Protein AF-A0AAI9R5I3-F1 (afdb_monomer_lite)

Sequence (469 aa):
MRGTENITHVEILKQISWIEGDDQNRGIGGYQSGLDYNKEDRGAIDGVVWILSPAQIVKEANSSSYRFNCAMEKYALPTGDGEDCAVSSLNPFEGYSIPEGDGAQERIDRFVENAEPLLSSFIRDTNNDGIWDTTVVVMGLKFDMSDTAITPRDDPKGKSEENPSGQLRDHKAFIRHAELLIYEESDATICQICHRTYLSPTSTMDEFTSTVDRKAVTITGLTPVVHDISDAIYQELVDRMLPISGVLVCLAMLLLHRNPKVIIICGAPILMSLAITFGITVIADIMLTPMIISVGPILVGLGVDYALHLTNRIEENRVELIEERLEMAWSAQRDGFQTEDIDPWDSHITLTATVRAVLTTGHAIFLSALTTIIGFSVLRWPSLVPIEPMRTVGTTLLLGIAITFVMSMILVPALVQLLRYRKSPSKAFDRLWEKIGEIPVKNTVLVLLVTVVLTVWGGSILEEELGKG

pLDDT: mean 85.97, std 9.12, range [44.34, 96.62]

Radius of gyration: 35.74 Å; chains: 1; bounding box: 86×48×108 Å

Secondary structure (DSSP, 8-state):
------TTSHHHHHHHHHHH--TTTTTS-GGGS-S-S-TTSTTSSSSEEEEE-HHHHHHHHHHHHHHHHHHHHHHT-TT---TT-TTGGGSTT-SSS---STTHHHHHHHHHHHHHHHHTTTEE-SSSSSS--EE--EEEEPS--TTS-SPPEE-TT-S-SS-SS-EE-SHHHHHHHHHIIIIISS-TTT-HHHH-EESS-B--SSTT--BSSEESS---SHHHHHHHHHHHHHHIIIIIIHHHHHHHHHHHHHHHH--THHHHHHHHHHHHHHHHHHHHHHHTT----GGGGGHHHHHHHHHHHHHHHHHHHHHHHHHHHHHHHHHHHHHHHHTT-------TT-HHHHHHHHHHHIIIIIHHHHHHHHHHHHHHHGGG-TTT---HHHHHHHHHHHHHHHHHHHHHHHHHHHHHHHTT--PPP-HHHHHHHHHHHHHHHHTHHHHHHHHHHHHHHHHHHHHHHHTT-

Foldseek 3Di:
DFFPDFCLDLLNLLLVCQQQAWPVQAPVDALRRHQCSDQPCCCLANQFNDKDWLSQLQLCVLQVQLVVQLCCLCPVDPPNPDPPSVVSVVDQSPTRGQRDDPCSSVSSVVSCVVCVVVNCVFWDDPPPPPGGRDGDMDTDGHQAQASYNQDWDAAPVAADPVRNPSTDGGVVSSVVSSLCSQAPPDDCVSNVLSPDWDCDWDDDPDNVPTDSIHRSDDDDDDSVVQVVVLVVLVCCCVVPVLVVLLVVLQVVCCVQQVDNLLCCLQVVLLVVLVVVLVVVCVVVVQDDHSVLSVLNSVLSVLLSVLLVQLLVQLQVQLVVVVVVVVVVCVVCVVVVDDDDDDDSLDPVSLVVSNVVSCVPVVVVSVVVLVVVLVVLCQQLDCVNPVDSVSNSNSVSNSSSSVSSSVSSSPRNSVSCSVVVDHGDDDPVVVVVVVVVVVVCVVCVVVVVVVVVVVVVVVVVVVCVVVVVD

Structure (mmCIF, N/CA/C/O backbone):
data_AF-A0AAI9R5I3-F1
#
_entry.id   AF-A0AAI9R5I3-F1
#
loop_
_atom_site.group_PDB
_atom_site.id
_atom_site.type_symbol
_atom_site.label_atom_id
_atom_site.label_alt_id
_atom_site.label_comp_id
_atom_site.label_asym_id
_atom_site.label_entity_id
_atom_site.label_seq_id
_atom_site.pdbx_PDB_ins_code
_atom_site.Cartn_x
_atom_site.Cartn_y
_atom_site.Cartn_z
_atom_site.occupancy
_atom_site.B_iso_or_equiv
_atom_site.auth_seq_id
_atom_site.auth_comp_id
_atom_site.auth_asym_id
_atom_site.auth_atom_id
_atom_site.pdbx_PDB_model_num
ATOM 1 N N . MET A 1 1 ? 19.911 -23.499 -14.423 1.00 46.28 1 MET A N 1
ATOM 2 C CA . MET A 1 1 ? 21.115 -23.162 -15.214 1.00 46.28 1 MET A CA 1
ATOM 3 C C . MET A 1 1 ? 20.977 -21.707 -15.627 1.00 46.28 1 MET A C 1
ATOM 5 O O . MET A 1 1 ? 19.871 -21.320 -15.988 1.00 46.28 1 MET A O 1
ATOM 9 N N . ARG A 1 2 ? 22.026 -20.893 -15.458 1.00 60.66 2 ARG A N 1
ATOM 10 C CA . ARG A 1 2 ? 22.055 -19.516 -15.987 1.00 60.66 2 ARG A CA 1
ATOM 11 C C . ARG A 1 2 ? 22.149 -19.580 -17.520 1.00 60.66 2 ARG A C 1
ATOM 13 O O . ARG A 1 2 ? 22.394 -20.665 -18.048 1.00 60.66 2 ARG A O 1
ATOM 20 N N . GLY A 1 3 ? 21.855 -18.472 -18.196 1.00 62.59 3 GLY A N 1
ATOM 21 C CA . GLY A 1 3 ? 21.942 -18.418 -19.656 1.00 62.59 3 GLY A CA 1
ATOM 22 C C . GLY A 1 3 ? 23.361 -18.746 -20.123 1.00 62.59 3 GLY A C 1
ATOM 23 O O . GLY A 1 3 ? 24.310 -18.521 -19.379 1.00 62.59 3 GLY A O 1
ATOM 24 N N . THR A 1 4 ? 23.499 -19.336 -21.305 1.00 70.69 4 THR A N 1
ATOM 25 C CA . THR A 1 4 ? 24.799 -19.557 -21.974 1.00 70.69 4 THR A CA 1
ATOM 26 C C . THR A 1 4 ? 24.968 -18.614 -23.167 1.00 70.69 4 THR A C 1
ATOM 28 O O . THR A 1 4 ? 25.826 -18.817 -24.023 1.00 70.69 4 THR A O 1
ATOM 31 N N . GLU A 1 5 ? 24.061 -17.649 -23.305 1.00 81.19 5 GLU A N 1
ATOM 32 C CA . GLU A 1 5 ? 24.015 -16.692 -24.394 1.00 81.19 5 GLU A CA 1
ATOM 33 C C . GLU A 1 5 ? 25.083 -15.625 -24.201 1.00 81.19 5 GLU A C 1
ATOM 35 O O . GLU A 1 5 ? 25.210 -15.054 -23.125 1.00 81.19 5 GLU A O 1
ATOM 40 N N . ASN A 1 6 ? 25.803 -15.306 -25.271 1.00 89.56 6 ASN A N 1
ATOM 41 C CA . ASN A 1 6 ? 26.695 -14.161 -25.266 1.00 89.56 6 ASN A CA 1
ATOM 42 C C . ASN A 1 6 ? 25.911 -12.896 -25.632 1.00 89.56 6 ASN A C 1
ATOM 44 O O . ASN A 1 6 ? 25.414 -12.786 -26.756 1.00 89.56 6 ASN A O 1
ATOM 48 N N . ILE A 1 7 ? 25.829 -11.933 -24.712 1.00 90.44 7 ILE A N 1
ATOM 49 C CA . ILE A 1 7 ? 25.136 -10.661 -24.945 1.00 90.44 7 ILE A CA 1
ATOM 50 C C . ILE A 1 7 ? 25.737 -9.890 -26.125 1.00 90.44 7 ILE A C 1
ATOM 52 O O . ILE A 1 7 ? 25.002 -9.193 -26.816 1.00 90.44 7 ILE A O 1
ATOM 56 N N . THR A 1 8 ? 27.037 -10.029 -26.407 1.00 90.88 8 THR A N 1
ATOM 57 C CA . THR A 1 8 ? 27.684 -9.332 -27.536 1.00 90.88 8 THR A CA 1
ATOM 58 C C . THR A 1 8 ? 27.493 -10.023 -28.880 1.00 90.88 8 THR A C 1
ATOM 60 O O . THR A 1 8 ? 27.988 -9.543 -29.900 1.00 90.88 8 THR A O 1
ATOM 63 N N . HIS A 1 9 ? 26.764 -11.137 -28.921 1.00 93.44 9 HIS A N 1
ATOM 64 C CA . HIS A 1 9 ? 26.423 -11.780 -30.179 1.00 93.44 9 HIS A CA 1
ATOM 65 C C . HIS A 1 9 ? 25.426 -10.921 -30.970 1.00 93.44 9 HIS A C 1
ATOM 67 O O . HIS A 1 9 ? 24.441 -10.431 -30.412 1.00 93.44 9 HIS A O 1
ATOM 73 N N . VAL A 1 10 ? 25.641 -10.791 -32.284 1.00 92.75 10 VAL A N 1
ATOM 74 C CA . VAL A 1 10 ? 24.832 -9.950 -33.183 1.00 92.75 10 VAL A CA 1
ATOM 75 C C . VAL A 1 10 ? 23.331 -10.203 -33.032 1.00 92.75 10 VAL A C 1
ATOM 77 O O . VAL A 1 10 ? 22.563 -9.261 -32.868 1.00 92.75 10 VAL A O 1
ATOM 80 N N . GLU A 1 11 ? 22.915 -11.470 -32.989 1.00 91.44 11 GLU A N 1
ATOM 81 C CA . GLU A 1 11 ? 21.500 -11.840 -32.849 1.00 91.44 11 GLU A CA 1
ATOM 82 C C . GLU A 1 11 ? 20.886 -11.427 -31.508 1.00 91.44 11 GLU A C 1
ATOM 84 O O . GLU A 1 11 ? 19.699 -11.118 -31.447 1.00 91.44 11 GLU A O 1
ATOM 89 N N . ILE A 1 12 ? 21.666 -11.405 -30.424 1.00 92.19 12 ILE A N 1
ATOM 90 C CA . ILE A 1 12 ? 21.165 -10.976 -29.113 1.00 92.19 12 ILE A CA 1
ATOM 91 C C . ILE A 1 12 ? 21.068 -9.451 -29.073 1.00 92.19 12 ILE A C 1
ATOM 93 O O . ILE A 1 12 ? 20.047 -8.912 -28.649 1.00 92.19 12 ILE A O 1
ATOM 97 N N . LEU A 1 13 ? 22.080 -8.747 -29.589 1.00 93.38 13 LEU A N 1
ATOM 98 C CA . LEU A 1 13 ? 22.058 -7.287 -29.682 1.00 93.38 13 LEU A CA 1
ATOM 99 C C . LEU A 1 13 ? 20.930 -6.774 -30.580 1.00 93.38 13 LEU A C 1
ATOM 101 O O . LEU A 1 13 ? 20.321 -5.765 -30.238 1.00 93.38 13 LEU A O 1
ATOM 105 N N . LYS A 1 14 ? 20.609 -7.468 -31.681 1.00 92.38 14 LYS A N 1
ATOM 106 C CA . LYS A 1 14 ? 19.446 -7.143 -32.525 1.00 92.38 14 LYS A CA 1
ATOM 107 C C . LYS A 1 14 ? 18.134 -7.242 -31.751 1.00 92.38 14 LYS A C 1
ATOM 109 O O . LYS A 1 14 ? 17.306 -6.346 -31.840 1.00 92.38 14 LYS A O 1
ATOM 114 N N . GLN A 1 15 ? 17.971 -8.282 -30.937 1.00 92.62 15 GLN A N 1
ATOM 115 C CA . GLN A 1 15 ? 16.771 -8.457 -30.116 1.00 92.62 15 GLN A CA 1
ATOM 116 C C . GLN A 1 15 ? 16.649 -7.384 -29.031 1.00 92.62 15 GLN A C 1
ATOM 118 O O . GLN A 1 15 ? 15.570 -6.834 -28.832 1.00 92.62 15 GLN A O 1
ATOM 123 N N . ILE A 1 16 ? 17.755 -7.041 -28.362 1.00 93.19 16 ILE A N 1
ATOM 124 C CA . ILE A 1 16 ? 17.791 -5.940 -27.388 1.00 93.19 16 ILE A CA 1
ATOM 125 C C . ILE A 1 16 ? 17.465 -4.610 -28.087 1.00 93.19 16 ILE A C 1
ATOM 127 O O . ILE A 1 16 ? 16.625 -3.851 -27.611 1.00 93.19 16 ILE A O 1
ATOM 131 N N . SER A 1 17 ? 18.070 -4.363 -29.252 1.00 92.62 17 SER A N 1
ATOM 132 C CA . SER A 1 17 ? 17.822 -3.171 -30.066 1.00 92.62 17 SER A CA 1
ATOM 133 C C . SER A 1 17 ? 16.361 -3.046 -30.498 1.00 92.62 17 SER A C 1
ATOM 135 O O . SER A 1 17 ? 15.807 -1.950 -30.450 1.00 92.62 17 SER A O 1
ATOM 137 N N . TRP A 1 18 ? 15.721 -4.163 -30.850 1.00 91.88 18 TRP A N 1
ATOM 138 C CA . TRP A 1 18 ? 14.308 -4.199 -31.210 1.00 91.88 18 TRP A CA 1
ATOM 139 C C . TRP A 1 18 ? 13.396 -3.846 -30.024 1.00 91.88 18 TRP A C 1
ATOM 141 O O . TRP A 1 18 ? 12.476 -3.048 -30.187 1.00 91.88 18 TRP A O 1
ATOM 151 N N . ILE A 1 19 ? 13.671 -4.376 -28.822 1.00 92.00 19 ILE A N 1
ATOM 152 C CA . ILE A 1 19 ? 12.910 -4.029 -27.604 1.00 92.00 19 ILE A CA 1
ATOM 153 C C . ILE A 1 19 ? 13.013 -2.526 -27.315 1.00 92.00 19 ILE A C 1
ATOM 155 O O . ILE A 1 19 ? 12.023 -1.894 -26.952 1.00 92.00 19 ILE A O 1
ATOM 159 N N . GLU A 1 20 ? 14.202 -1.946 -27.470 1.00 91.81 20 GLU A N 1
ATOM 160 C CA . GLU A 1 20 ? 14.422 -0.510 -27.275 1.00 91.81 20 GLU A CA 1
ATOM 161 C C . GLU A 1 20 ? 13.722 0.340 -28.325 1.00 91.81 20 GLU A C 1
ATOM 163 O O . GLU A 1 20 ? 13.202 1.390 -27.985 1.00 91.81 20 GLU A O 1
ATOM 168 N N . GLY A 1 21 ? 13.730 -0.087 -29.583 1.00 86.94 21 GLY A N 1
ATOM 169 C CA . GLY A 1 21 ? 13.419 0.766 -30.723 1.00 86.94 21 GLY A CA 1
ATOM 170 C C . GLY A 1 21 ? 14.698 1.212 -31.439 1.00 86.94 21 GLY A C 1
ATOM 171 O O . GLY A 1 21 ? 15.648 1.747 -30.840 1.00 86.94 21 GLY A O 1
ATOM 172 N N . ASP A 1 22 ? 14.729 0.979 -32.746 1.00 83.94 22 ASP A N 1
ATOM 173 C CA . ASP A 1 22 ? 15.783 1.361 -33.677 1.00 83.94 22 ASP A CA 1
ATOM 174 C C . ASP A 1 22 ? 15.201 1.738 -35.050 1.00 83.94 22 ASP A C 1
ATOM 176 O O . ASP A 1 22 ? 13.988 1.735 -35.257 1.00 83.94 22 ASP A O 1
ATOM 180 N N . ASP A 1 23 ? 16.054 2.114 -36.003 1.00 83.38 23 ASP A N 1
ATOM 181 C CA . ASP A 1 23 ? 15.572 2.557 -37.316 1.00 83.38 23 ASP A CA 1
ATOM 182 C C . ASP A 1 23 ? 14.923 1.431 -38.148 1.00 83.38 23 ASP A C 1
ATOM 184 O O . ASP A 1 23 ? 14.212 1.729 -39.107 1.00 83.38 23 ASP A O 1
ATOM 188 N N . GLN A 1 24 ? 15.119 0.152 -37.795 1.00 82.06 24 GLN A N 1
ATOM 189 C CA . GLN A 1 24 ? 14.518 -0.978 -38.514 1.00 82.06 24 GLN A CA 1
ATOM 190 C C . GLN A 1 24 ? 13.068 -1.229 -38.105 1.00 82.06 24 GLN A C 1
ATOM 192 O O . GLN A 1 24 ? 12.282 -1.720 -38.916 1.00 82.06 24 GLN A O 1
ATOM 197 N N . ASN A 1 25 ? 12.702 -0.898 -36.864 1.00 82.38 25 ASN A N 1
ATOM 198 C CA . ASN A 1 25 ? 11.331 -1.021 -36.373 1.00 82.38 25 ASN A CA 1
ATOM 199 C C . ASN A 1 25 ? 10.617 0.325 -36.158 1.00 82.38 25 ASN A C 1
ATOM 201 O O . ASN A 1 25 ? 9.454 0.368 -35.744 1.00 82.38 25 ASN A O 1
ATOM 205 N N . ARG A 1 26 ? 11.263 1.432 -36.533 1.00 79.00 26 ARG A N 1
ATOM 206 C CA . ARG A 1 26 ? 10.683 2.774 -36.495 1.00 79.00 26 ARG A CA 1
ATOM 207 C C . ARG A 1 26 ? 9.476 2.902 -37.431 1.00 79.00 26 ARG A C 1
ATOM 209 O O . ARG A 1 26 ? 9.568 2.698 -38.637 1.00 79.00 26 ARG A O 1
ATOM 216 N N . GLY A 1 27 ? 8.336 3.319 -36.879 1.00 71.38 27 GLY A N 1
ATOM 217 C CA . GLY A 1 27 ? 7.137 3.662 -37.657 1.00 71.38 27 GLY A CA 1
ATOM 218 C C . GLY A 1 27 ? 6.213 2.492 -38.015 1.00 71.38 27 GLY A C 1
ATOM 219 O O . GLY A 1 27 ? 5.216 2.718 -38.698 1.00 71.38 27 GLY A O 1
ATOM 220 N N . ILE A 1 28 ? 6.490 1.276 -37.529 1.00 77.06 28 ILE A N 1
ATOM 221 C CA . ILE A 1 28 ? 5.609 0.108 -37.716 1.00 77.06 28 ILE A CA 1
ATOM 222 C C . ILE A 1 28 ? 4.300 0.263 -36.911 1.00 77.06 28 ILE A C 1
ATOM 224 O O . ILE A 1 28 ? 3.231 -0.155 -37.356 1.00 77.06 28 ILE A O 1
ATOM 228 N N . GLY A 1 29 ? 4.357 0.967 -35.777 1.00 73.69 29 GLY A N 1
ATOM 229 C CA . GLY A 1 29 ? 3.204 1.299 -34.942 1.00 73.69 29 GLY A CA 1
ATOM 230 C C . GLY A 1 29 ? 2.858 0.211 -33.919 1.00 73.69 29 GLY A C 1
ATOM 231 O O . GLY A 1 29 ? 3.219 -0.957 -34.055 1.00 73.69 29 GLY A O 1
ATOM 232 N N . GLY A 1 30 ? 2.146 0.609 -32.860 1.00 80.38 30 GLY A N 1
ATOM 233 C CA . GLY A 1 30 ? 1.731 -0.302 -31.788 1.00 80.38 30 GLY A CA 1
ATOM 234 C C . GLY A 1 30 ? 2.914 -0.957 -31.066 1.00 80.38 30 GLY A C 1
ATOM 235 O O . GLY A 1 30 ? 3.947 -0.326 -30.862 1.00 80.38 30 GLY A O 1
ATOM 236 N N . TYR A 1 31 ? 2.761 -2.233 -30.703 1.00 83.19 31 TYR A N 1
ATOM 237 C CA . TYR A 1 31 ? 3.762 -3.014 -29.962 1.00 83.19 31 TYR A CA 1
ATOM 238 C C . TYR A 1 31 ? 4.990 -3.427 -30.789 1.00 83.19 31 TYR A C 1
ATOM 240 O O . TYR A 1 31 ? 5.920 -4.017 -30.251 1.00 83.19 31 TYR A O 1
ATOM 248 N N . GLN A 1 32 ? 5.018 -3.131 -32.091 1.00 83.75 32 GLN A N 1
ATOM 249 C CA . GLN A 1 32 ? 6.124 -3.522 -32.970 1.00 83.75 32 GLN A CA 1
ATOM 250 C C . GLN A 1 32 ? 7.245 -2.478 -33.038 1.00 83.75 32 GLN A C 1
ATOM 252 O O . GLN A 1 32 ? 8.334 -2.803 -33.505 1.00 83.75 32 GLN A O 1
ATOM 257 N N . SER A 1 33 ? 7.004 -1.252 -32.559 1.00 83.56 33 SER A N 1
ATOM 258 C CA . SER A 1 33 ? 7.959 -0.137 -32.664 1.00 83.56 33 SER A CA 1
ATOM 259 C C . SER A 1 33 ? 9.057 -0.121 -31.590 1.00 83.56 33 SER A C 1
ATOM 261 O O . SER A 1 33 ? 9.929 0.742 -31.638 1.00 83.56 33 SER A O 1
ATOM 263 N N . GLY A 1 34 ? 9.018 -1.030 -30.612 1.00 88.31 34 GLY A N 1
ATOM 264 C CA . GLY A 1 34 ? 9.865 -0.948 -29.417 1.00 88.31 34 GLY A CA 1
ATOM 265 C C . GLY A 1 34 ? 9.360 0.077 -28.391 1.00 88.31 34 GLY A C 1
ATOM 266 O O . GLY A 1 34 ? 8.300 0.681 -28.560 1.00 88.31 34 GLY A O 1
ATOM 267 N N . LEU A 1 35 ? 10.109 0.230 -27.296 1.00 91.06 35 LEU A N 1
ATOM 268 C CA . LEU A 1 35 ? 9.731 1.046 -26.133 1.00 91.06 35 LEU A CA 1
ATOM 269 C C . LEU A 1 35 ? 10.044 2.546 -26.283 1.00 91.06 35 LEU A C 1
ATOM 271 O O . LEU A 1 35 ? 9.317 3.360 -25.728 1.00 91.06 35 LEU A O 1
ATOM 275 N N . ASP A 1 36 ? 11.097 2.896 -27.018 1.00 90.44 36 ASP A N 1
ATOM 276 C CA . ASP A 1 36 ? 11.565 4.251 -27.356 1.00 90.44 36 ASP A CA 1
ATOM 277 C C . ASP A 1 36 ? 11.696 4.352 -28.881 1.00 90.44 36 ASP A C 1
ATOM 279 O O . ASP A 1 36 ? 12.783 4.323 -29.476 1.00 90.44 36 ASP A O 1
ATOM 283 N N . TYR A 1 37 ? 10.542 4.382 -29.544 1.00 85.44 37 TYR A N 1
ATOM 284 C CA . TYR A 1 37 ? 10.495 4.442 -31.000 1.00 85.44 37 TYR A CA 1
ATOM 285 C C . TYR A 1 37 ? 10.778 5.851 -31.532 1.00 85.44 37 TYR A C 1
ATOM 287 O O . TYR A 1 37 ? 11.040 6.010 -32.730 1.00 85.44 37 TYR A O 1
ATOM 295 N N . ASN A 1 38 ? 10.712 6.883 -30.679 1.00 86.69 38 ASN A N 1
ATOM 296 C CA . ASN A 1 38 ? 10.993 8.257 -31.067 1.00 86.69 38 ASN A CA 1
ATOM 297 C C . ASN A 1 38 ? 12.052 8.935 -30.190 1.00 86.69 38 ASN A C 1
ATOM 299 O O . ASN A 1 38 ? 11.772 9.850 -29.426 1.00 86.69 38 ASN A O 1
ATOM 303 N N . LYS A 1 39 ? 13.312 8.613 -30.473 1.00 84.50 39 LYS A N 1
ATOM 304 C CA . LYS A 1 39 ? 14.505 9.087 -29.747 1.00 84.50 39 LYS A CA 1
ATOM 305 C C . LYS A 1 39 ? 14.671 10.608 -29.627 1.00 84.50 39 LYS A C 1
ATOM 307 O O . LYS A 1 39 ? 15.488 11.082 -28.838 1.00 84.50 39 LYS A O 1
ATOM 312 N N . GLU A 1 40 ? 13.964 11.395 -30.437 1.00 85.81 40 GLU A N 1
ATOM 313 C CA . GLU A 1 40 ? 14.091 12.858 -30.481 1.00 85.81 40 GLU A CA 1
ATOM 314 C C . GLU A 1 40 ? 13.041 13.592 -29.632 1.00 85.81 40 GLU A C 1
ATOM 316 O O . GLU A 1 40 ? 13.133 14.810 -29.459 1.00 85.81 40 GLU A O 1
ATOM 321 N N . ASP A 1 41 ? 12.054 12.885 -29.078 1.00 87.94 41 ASP A N 1
ATOM 322 C CA . ASP A 1 41 ? 10.892 13.501 -28.430 1.00 87.94 41 ASP A CA 1
ATOM 323 C C . ASP A 1 41 ? 11.051 13.739 -26.917 1.00 87.94 41 ASP A C 1
ATOM 325 O O . ASP A 1 41 ? 10.223 14.421 -26.307 1.00 87.94 41 ASP A O 1
ATOM 329 N N . ARG A 1 42 ? 12.127 13.211 -26.316 1.00 88.38 42 ARG A N 1
ATOM 330 C CA . ARG A 1 42 ? 12.407 13.260 -24.870 1.00 88.38 42 ARG A CA 1
ATOM 331 C C . ARG A 1 42 ? 11.260 12.693 -24.018 1.00 88.38 42 ARG A C 1
ATOM 333 O O . ARG A 1 42 ? 10.963 13.233 -22.948 1.00 88.38 42 ARG A O 1
ATOM 340 N N . GLY A 1 43 ? 10.620 11.626 -24.486 1.00 88.75 43 GLY A N 1
ATOM 341 C CA . GLY A 1 43 ? 9.524 10.932 -23.820 1.00 88.75 43 GLY A CA 1
ATOM 342 C C . GLY A 1 43 ? 8.174 11.630 -23.967 1.00 88.75 43 GLY A C 1
ATOM 343 O O . GLY A 1 43 ? 7.277 11.411 -23.151 1.00 88.75 43 GLY A O 1
ATOM 344 N N . ALA A 1 44 ? 8.012 12.521 -24.949 1.00 89.25 44 ALA A N 1
ATOM 345 C CA . ALA A 1 44 ? 6.739 13.202 -25.175 1.00 89.25 44 ALA A CA 1
ATOM 346 C C . ALA A 1 44 ? 5.651 12.238 -25.668 1.00 89.25 44 ALA A C 1
ATOM 348 O O . ALA A 1 44 ? 4.499 12.377 -25.258 1.00 89.25 44 ALA A O 1
ATOM 349 N N . ILE A 1 45 ? 6.009 11.275 -26.518 1.00 88.94 45 ILE A N 1
ATOM 350 C CA . ILE A 1 45 ? 5.070 10.359 -27.153 1.00 88.94 45 ILE A CA 1
ATOM 351 C C . ILE A 1 45 ? 5.134 8.971 -26.511 1.00 88.94 45 ILE A C 1
ATOM 353 O O . ILE A 1 45 ? 4.085 8.433 -26.178 1.00 88.94 45 ILE A O 1
ATOM 357 N N . ASP A 1 46 ? 6.307 8.391 -26.281 1.00 88.31 46 ASP A N 1
ATOM 358 C CA . ASP A 1 46 ? 6.432 7.042 -25.691 1.00 88.31 46 ASP A CA 1
ATOM 359 C C . ASP A 1 46 ? 6.660 7.035 -24.166 1.00 88.31 46 ASP A C 1
ATOM 361 O O . ASP A 1 46 ? 6.464 6.015 -23.505 1.00 88.31 46 ASP A O 1
ATOM 365 N N . GLY A 1 47 ? 6.998 8.187 -23.582 1.00 91.06 47 GLY A N 1
ATOM 366 C CA . GLY A 1 47 ? 7.291 8.314 -22.154 1.00 91.06 47 GLY A CA 1
ATOM 367 C C . GLY A 1 47 ? 8.735 7.982 -21.771 1.00 91.06 47 GLY A C 1
ATOM 368 O O . GLY A 1 47 ? 9.087 8.121 -20.595 1.00 91.06 47 GLY A O 1
ATOM 369 N N . VAL A 1 48 ? 9.589 7.595 -22.721 1.00 92.94 48 VAL A N 1
ATOM 370 C CA . VAL A 1 48 ? 10.996 7.265 -22.481 1.00 92.94 48 VAL A CA 1
ATOM 371 C C . VAL A 1 48 ? 11.875 8.470 -22.812 1.00 92.94 48 VAL A C 1
ATOM 373 O O . VAL A 1 48 ? 11.951 8.945 -23.933 1.00 92.94 48 VAL A O 1
ATOM 376 N N . VAL A 1 49 ? 12.556 9.014 -21.807 1.00 92.75 49 VAL A N 1
ATOM 377 C CA . VAL A 1 49 ? 13.404 10.209 -21.960 1.00 92.75 49 VAL A CA 1
ATOM 378 C C . VAL A 1 49 ? 14.790 9.844 -22.486 1.00 92.75 49 VAL A C 1
ATOM 380 O O . VAL A 1 49 ? 15.406 10.619 -23.216 1.00 92.75 49 VAL A O 1
ATOM 383 N N . TRP A 1 50 ? 15.312 8.698 -22.051 1.00 92.12 50 TRP A N 1
ATOM 384 C CA . TRP A 1 50 ? 16.596 8.157 -22.480 1.00 92.12 50 TRP A CA 1
ATOM 385 C C . TRP A 1 50 ? 16.664 6.661 -22.180 1.00 92.12 50 TRP A C 1
ATOM 387 O O . TRP A 1 50 ? 16.055 6.178 -21.224 1.00 92.12 50 TRP A O 1
ATOM 397 N N . ILE A 1 51 ? 17.470 5.947 -22.958 1.00 92.31 51 ILE A N 1
ATOM 398 C CA . ILE A 1 51 ? 17.835 4.548 -22.736 1.00 92.31 51 ILE A CA 1
ATOM 399 C C . ILE A 1 51 ? 19.361 4.457 -22.633 1.00 92.31 51 ILE A C 1
ATOM 401 O O . ILE A 1 51 ?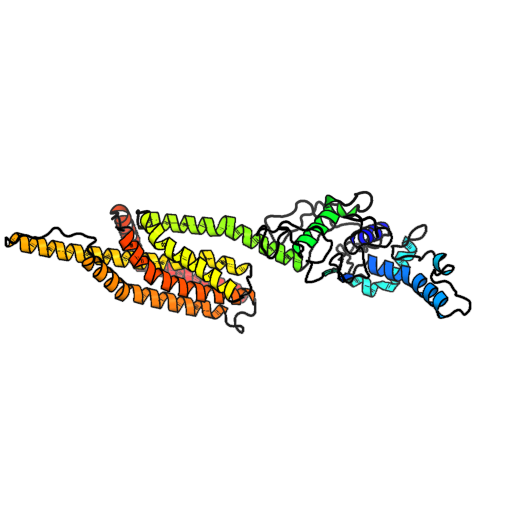 20.084 5.261 -23.222 1.00 92.31 51 ILE A O 1
ATOM 405 N N . LEU A 1 52 ? 19.856 3.519 -21.828 1.00 92.31 52 LEU A N 1
ATOM 406 C CA . LEU A 1 52 ? 21.254 3.107 -21.777 1.00 92.31 52 LEU A CA 1
ATOM 407 C C . LEU A 1 52 ? 21.329 1.582 -21.813 1.00 92.31 52 LEU A C 1
ATOM 409 O O . LEU A 1 52 ? 20.761 0.900 -20.957 1.00 92.31 52 LEU A O 1
ATOM 413 N N . SER A 1 53 ? 22.051 1.054 -22.796 1.00 93.62 53 SER A N 1
ATOM 414 C CA . SER A 1 53 ? 22.215 -0.382 -23.000 1.00 93.62 53 SER A CA 1
ATOM 415 C C . SER A 1 53 ? 23.471 -0.712 -23.817 1.00 93.62 53 SER A C 1
ATOM 417 O O . SER A 1 53 ? 24.038 0.170 -24.475 1.00 93.62 53 SER A O 1
ATOM 419 N N . PRO A 1 54 ? 23.887 -1.991 -23.864 1.00 93.06 54 PRO A N 1
ATOM 420 C CA . PRO A 1 54 ? 24.942 -2.431 -24.777 1.00 93.06 54 PRO A CA 1
ATOM 421 C C . PRO A 1 54 ? 24.588 -2.239 -26.255 1.00 93.06 54 PRO A C 1
ATOM 423 O O . PRO A 1 54 ? 25.450 -1.853 -27.043 1.00 93.06 54 PRO A O 1
ATOM 426 N N . ALA A 1 55 ? 23.326 -2.475 -26.637 1.00 92.88 55 ALA A N 1
ATOM 427 C CA . ALA A 1 55 ? 22.872 -2.300 -28.015 1.00 92.88 55 ALA A CA 1
ATOM 428 C C . ALA A 1 55 ? 22.981 -0.835 -28.445 1.00 92.88 55 ALA A C 1
ATOM 430 O O . ALA A 1 55 ? 23.444 -0.548 -29.546 1.00 92.88 55 ALA A O 1
ATOM 431 N N . GLN A 1 56 ? 22.644 0.099 -27.557 1.00 91.25 56 GLN A N 1
ATOM 432 C CA . GLN A 1 56 ? 22.790 1.526 -27.796 1.00 91.25 56 GLN A CA 1
ATOM 433 C C . GLN A 1 56 ? 24.252 1.937 -27.987 1.00 91.25 56 GLN A C 1
ATOM 435 O O . GLN A 1 56 ? 24.557 2.653 -28.935 1.00 91.25 56 GLN A O 1
ATOM 440 N N . ILE A 1 57 ? 25.174 1.427 -27.166 1.00 91.19 57 ILE A N 1
ATOM 441 C CA . ILE A 1 57 ? 26.615 1.690 -27.330 1.00 91.19 57 ILE A CA 1
ATOM 442 C C . ILE A 1 57 ? 27.097 1.231 -28.714 1.00 91.19 57 ILE A C 1
ATOM 444 O O . ILE A 1 57 ? 27.806 1.966 -29.403 1.00 91.19 57 ILE A O 1
ATOM 448 N N . VAL A 1 58 ? 26.673 0.042 -29.151 1.00 92.19 58 VAL A N 1
ATOM 449 C CA . VAL A 1 58 ? 27.020 -0.500 -30.472 1.00 92.19 58 VAL A CA 1
ATOM 450 C C . VAL A 1 58 ? 26.377 0.313 -31.603 1.00 92.19 58 VAL A C 1
ATOM 452 O O . VAL A 1 58 ? 27.062 0.620 -32.577 1.00 92.19 58 VAL A O 1
ATOM 455 N N . LYS A 1 59 ? 25.104 0.717 -31.479 1.00 90.94 59 LYS A N 1
ATOM 456 C CA . LYS A 1 59 ? 24.401 1.574 -32.455 1.00 90.94 59 LYS A CA 1
ATOM 457 C C . LYS A 1 59 ? 25.055 2.949 -32.600 1.00 90.94 59 LYS A C 1
ATOM 459 O O . LYS A 1 59 ? 25.244 3.427 -33.720 1.00 90.94 59 LYS A O 1
ATOM 464 N N . GLU A 1 60 ? 25.442 3.575 -31.491 1.00 89.75 60 GLU A N 1
ATOM 465 C CA . GLU A 1 60 ? 26.164 4.852 -31.501 1.00 89.75 60 GLU A CA 1
ATOM 466 C C . GLU A 1 60 ? 27.533 4.703 -32.171 1.00 89.75 60 GLU A C 1
ATOM 468 O O . GLU A 1 60 ? 27.886 5.505 -33.036 1.00 89.75 60 GLU A O 1
ATOM 473 N N . ALA A 1 61 ? 28.293 3.654 -31.839 1.00 90.06 61 ALA A N 1
ATOM 474 C CA . ALA A 1 61 ? 29.590 3.395 -32.463 1.00 90.06 61 ALA A CA 1
ATOM 475 C C . ALA A 1 61 ? 29.464 3.132 -33.975 1.00 90.06 61 ALA A C 1
ATOM 477 O O . ALA A 1 61 ? 30.257 3.655 -34.761 1.00 90.06 61 ALA A O 1
ATOM 478 N N . ASN A 1 62 ? 28.438 2.378 -34.383 1.00 89.81 62 ASN A N 1
ATOM 479 C CA . ASN A 1 62 ? 28.147 2.068 -35.779 1.00 89.81 62 ASN A CA 1
ATOM 480 C C . ASN A 1 62 ? 27.790 3.341 -36.570 1.00 89.81 62 ASN A C 1
ATOM 482 O O . ASN A 1 62 ? 28.475 3.696 -37.528 1.00 89.81 62 ASN A O 1
ATOM 486 N N . SER A 1 63 ? 26.787 4.090 -36.106 1.00 88.88 63 SER A N 1
ATOM 487 C CA . SER A 1 63 ? 26.256 5.273 -36.800 1.00 88.88 63 SER A CA 1
ATOM 488 C C . SER A 1 63 ? 27.181 6.500 -36.763 1.00 88.88 63 SER A C 1
ATOM 490 O O . SER A 1 63 ? 27.053 7.398 -37.599 1.00 88.88 63 SER A O 1
ATOM 492 N N . SER A 1 64 ? 28.148 6.555 -35.836 1.00 87.94 64 SER A N 1
ATOM 493 C CA . SER A 1 64 ? 29.073 7.690 -35.676 1.00 87.94 64 SER A CA 1
ATOM 494 C C . SER A 1 64 ? 29.831 8.037 -36.960 1.00 87.94 64 SER A C 1
ATOM 496 O O . SER A 1 64 ? 29.978 9.214 -37.293 1.00 87.94 64 SER A O 1
ATOM 498 N N . SER A 1 65 ? 30.296 7.027 -37.703 1.00 84.12 65 SER A N 1
ATOM 499 C CA . SER A 1 65 ? 31.063 7.244 -38.937 1.00 84.12 65 SER A CA 1
ATOM 500 C C . SER A 1 65 ? 30.210 7.866 -40.048 1.00 84.12 65 SER A C 1
ATOM 502 O O . SER A 1 65 ? 30.643 8.815 -40.702 1.00 84.12 65 SER A O 1
ATOM 504 N N . TYR A 1 66 ? 28.976 7.384 -40.215 1.00 85.31 66 TYR A N 1
ATOM 505 C CA . TYR A 1 66 ? 28.006 7.940 -41.152 1.00 85.31 66 TYR A CA 1
ATOM 506 C C . TYR A 1 66 ? 27.646 9.381 -40.784 1.00 85.31 66 TYR A C 1
ATOM 508 O O . TYR A 1 66 ? 27.750 10.271 -41.626 1.00 85.31 66 TYR A O 1
ATOM 516 N N . ARG A 1 67 ? 27.315 9.643 -39.511 1.00 85.94 67 ARG A N 1
ATOM 517 C CA . ARG A 1 67 ? 26.966 10.988 -39.021 1.00 85.94 67 ARG A CA 1
ATOM 518 C C . ARG A 1 67 ? 28.102 11.989 -39.224 1.00 85.94 67 ARG A C 1
ATOM 520 O O . ARG A 1 67 ? 27.850 13.121 -39.630 1.00 85.94 67 ARG A O 1
ATOM 527 N N . PHE A 1 68 ? 29.345 11.576 -38.971 1.00 86.69 68 PHE A N 1
ATOM 528 C CA . PHE A 1 68 ? 30.520 12.413 -39.206 1.00 86.69 68 PHE A CA 1
ATOM 529 C C . PHE A 1 68 ? 30.721 12.714 -40.695 1.00 86.69 68 PHE A C 1
ATOM 531 O O . PHE A 1 68 ? 30.886 13.877 -41.061 1.00 86.69 68 PHE A O 1
ATOM 538 N N . ASN A 1 69 ? 30.660 11.693 -41.555 1.00 85.00 69 ASN A N 1
ATOM 539 C CA . ASN A 1 69 ? 30.834 11.864 -42.999 1.00 85.00 69 ASN A CA 1
ATOM 540 C C . ASN A 1 69 ? 29.728 12.740 -43.602 1.00 85.00 69 ASN A C 1
ATOM 542 O O . ASN A 1 69 ? 30.034 13.674 -44.337 1.00 85.00 69 ASN A O 1
ATOM 546 N N . CYS A 1 70 ? 28.473 12.520 -43.206 1.00 85.31 70 CYS A N 1
ATOM 547 C CA . CYS A 1 70 ? 27.327 13.323 -43.632 1.00 85.31 70 CYS A CA 1
ATOM 548 C C . CYS A 1 70 ? 27.457 14.784 -43.167 1.00 85.31 70 CYS A C 1
ATOM 550 O O . CYS A 1 70 ? 27.242 15.712 -43.945 1.00 85.31 70 CYS A O 1
ATOM 552 N N . ALA A 1 71 ? 27.907 15.026 -41.929 1.00 84.69 71 ALA A N 1
ATOM 553 C CA . ALA A 1 71 ? 28.191 16.383 -41.460 1.00 84.69 71 ALA A CA 1
ATOM 554 C C . ALA A 1 71 ? 29.352 17.041 -42.232 1.00 84.69 71 ALA A C 1
ATOM 556 O O . ALA A 1 71 ? 29.284 18.224 -42.564 1.00 84.69 71 ALA A O 1
ATOM 557 N N . MET A 1 72 ? 30.410 16.292 -42.548 1.00 84.62 72 MET A N 1
ATOM 558 C CA . MET A 1 72 ? 31.535 16.786 -43.345 1.00 84.62 72 MET A CA 1
ATOM 559 C C . MET A 1 72 ? 31.109 17.120 -44.784 1.00 84.62 72 MET A C 1
ATOM 561 O O . MET A 1 72 ? 31.495 18.163 -45.308 1.00 84.62 72 MET A O 1
ATOM 565 N N . GLU A 1 73 ? 30.280 16.280 -45.402 1.00 82.62 73 GLU A N 1
ATOM 566 C CA . GLU A 1 73 ? 29.697 16.499 -46.729 1.00 82.62 73 GLU A CA 1
ATOM 567 C C . GLU A 1 73 ? 28.819 17.757 -46.751 1.00 82.62 73 GLU A C 1
ATOM 569 O O . GLU A 1 73 ? 28.980 18.600 -47.632 1.00 82.62 73 GLU A O 1
ATOM 574 N N . LYS A 1 74 ? 27.970 17.925 -45.730 1.00 81.06 74 LYS A N 1
ATOM 575 C CA . LYS A 1 74 ? 27.036 19.051 -45.604 1.00 81.06 74 LYS A CA 1
ATOM 576 C C . LYS A 1 74 ? 27.711 20.389 -45.303 1.00 81.06 74 LYS A C 1
ATOM 578 O O . LYS A 1 74 ? 27.252 21.423 -45.778 1.00 81.06 74 LYS A O 1
ATOM 583 N N . TYR A 1 75 ? 28.755 20.397 -44.473 1.00 82.06 75 TYR A N 1
ATOM 584 C CA . TYR A 1 75 ? 29.302 21.644 -43.919 1.00 82.06 75 TYR A CA 1
ATOM 585 C C . TYR A 1 75 ? 30.740 21.967 -44.341 1.00 82.06 75 TYR A C 1
ATOM 587 O O . TYR A 1 75 ? 31.127 23.132 -44.271 1.00 82.06 75 TYR A O 1
ATOM 595 N N . ALA A 1 76 ? 31.551 20.985 -44.749 1.00 79.50 76 ALA A N 1
ATOM 596 C CA . ALA A 1 76 ? 32.983 21.189 -44.996 1.00 79.50 76 ALA A CA 1
ATOM 597 C C . ALA A 1 76 ? 33.379 21.191 -46.483 1.00 79.50 76 ALA A C 1
ATOM 599 O O . ALA A 1 76 ? 34.459 21.686 -46.814 1.00 79.50 76 ALA A O 1
ATOM 600 N N . LEU A 1 77 ? 32.543 20.660 -47.384 1.00 74.06 77 LEU A N 1
ATOM 601 C CA . LEU A 1 77 ? 32.860 20.569 -48.811 1.00 74.06 77 LEU A CA 1
ATOM 602 C C . LEU A 1 77 ? 32.103 21.629 -49.638 1.00 74.06 77 LEU A C 1
ATOM 604 O O . LEU A 1 77 ? 30.878 21.680 -49.593 1.00 74.06 77 LEU A O 1
ATOM 608 N N . PRO A 1 78 ? 32.798 22.446 -50.459 1.00 63.56 78 PRO A N 1
ATOM 609 C CA . PRO A 1 78 ? 32.192 23.554 -51.212 1.00 63.56 78 PRO A CA 1
ATOM 610 C C . PRO A 1 78 ? 31.273 23.126 -52.373 1.00 63.56 78 PRO A C 1
ATOM 612 O O . PRO A 1 78 ? 30.727 23.986 -53.056 1.00 63.56 78 PRO A O 1
ATOM 615 N N . THR A 1 79 ? 31.116 21.822 -52.622 1.00 63.69 79 THR A N 1
ATOM 616 C CA . THR A 1 79 ? 30.247 21.240 -53.664 1.00 63.69 79 THR A CA 1
ATOM 617 C C . THR A 1 79 ? 29.053 20.461 -53.095 1.00 63.69 79 THR A C 1
ATOM 619 O O . THR A 1 79 ? 28.327 19.832 -53.862 1.00 63.69 79 THR A O 1
ATOM 622 N N . GLY A 1 80 ? 28.877 20.436 -51.770 1.00 58.03 80 GLY A N 1
ATOM 623 C CA . GLY A 1 80 ? 27.816 19.686 -51.097 1.00 58.03 80 GLY A CA 1
ATOM 624 C C . GLY A 1 80 ? 26.491 20.443 -51.096 1.00 58.03 80 GLY A C 1
ATOM 625 O O . GLY A 1 80 ? 26.137 21.054 -50.099 1.00 58.03 80 GLY A O 1
ATOM 626 N N . ASP A 1 81 ? 25.759 20.403 -52.206 1.00 54.56 81 ASP A N 1
ATOM 627 C CA . ASP A 1 81 ? 24.420 21.013 -52.330 1.00 54.56 81 ASP A CA 1
ATOM 628 C C . ASP A 1 81 ? 23.282 20.036 -51.951 1.00 54.56 81 ASP A C 1
ATOM 630 O O . ASP A 1 81 ? 22.146 20.175 -52.398 1.00 54.56 81 ASP A O 1
ATOM 634 N N . GLY A 1 82 ? 23.571 18.999 -51.157 1.00 57.97 82 GLY A N 1
ATOM 635 C CA . GLY A 1 82 ? 22.607 17.949 -50.819 1.00 57.97 82 GLY A CA 1
ATOM 636 C C . GLY A 1 82 ? 22.274 17.912 -49.333 1.00 57.97 82 GLY A C 1
ATOM 637 O O . GLY A 1 82 ? 23.129 17.562 -48.523 1.00 57.97 82 GLY A O 1
ATOM 638 N N . GLU A 1 83 ? 21.017 18.184 -48.972 1.00 62.19 83 GLU A N 1
ATOM 639 C CA . GLU A 1 83 ? 20.492 17.855 -47.635 1.00 62.19 83 GLU A CA 1
ATOM 640 C C . GLU A 1 83 ? 20.488 16.335 -47.363 1.00 62.19 83 GLU A C 1
ATOM 642 O O . GLU A 1 83 ? 20.458 15.933 -46.202 1.00 62.19 83 GLU A O 1
ATOM 647 N N . ASP A 1 84 ? 20.611 15.519 -48.418 1.00 66.75 84 ASP A N 1
ATOM 648 C CA . ASP A 1 84 ? 20.399 14.066 -48.409 1.00 66.75 84 ASP A CA 1
ATOM 649 C C . ASP A 1 84 ? 21.674 13.209 -48.254 1.00 66.75 84 ASP A C 1
ATOM 651 O O . ASP A 1 84 ? 21.592 11.989 -48.360 1.00 66.75 84 ASP A O 1
ATOM 655 N N . CYS A 1 85 ? 22.857 13.801 -48.025 1.00 74.75 85 CYS A N 1
ATOM 656 C CA . CYS A 1 85 ? 24.110 13.067 -47.743 1.00 74.75 85 CYS A CA 1
ATOM 657 C C . CYS A 1 85 ? 24.383 11.863 -48.681 1.00 74.75 85 CYS A C 1
ATOM 659 O O . CYS A 1 85 ? 24.707 10.759 -48.238 1.00 74.75 85 CYS A O 1
ATOM 661 N N . ALA A 1 86 ? 24.235 12.076 -49.994 1.00 75.12 86 ALA A N 1
ATOM 662 C CA . ALA A 1 86 ? 24.174 11.018 -51.005 1.00 75.12 86 ALA A CA 1
ATOM 663 C C . ALA A 1 86 ? 25.476 10.214 -51.180 1.00 75.12 86 ALA A C 1
ATOM 665 O O . ALA A 1 86 ? 25.437 9.074 -51.641 1.00 75.12 86 ALA A O 1
ATOM 666 N N . VAL A 1 87 ? 26.640 10.788 -50.854 1.00 73.69 87 VAL A N 1
ATOM 667 C CA . VAL A 1 87 ? 27.912 10.041 -50.868 1.00 73.69 87 VAL A CA 1
ATOM 668 C C . VAL A 1 87 ? 28.071 9.244 -49.577 1.00 73.69 87 VAL A C 1
ATOM 670 O O . VAL A 1 87 ? 28.563 8.115 -49.591 1.00 73.69 87 VAL A O 1
ATOM 673 N N . SER A 1 88 ? 27.626 9.817 -48.461 1.00 76.88 88 SER A N 1
ATOM 674 C CA . SER A 1 88 ? 27.683 9.180 -47.150 1.00 76.88 88 SER A CA 1
ATOM 675 C C . SER A 1 88 ? 26.701 8.013 -47.009 1.00 76.88 88 SER A C 1
ATOM 677 O O . SER A 1 88 ? 27.021 7.076 -46.285 1.00 76.88 88 SER A O 1
ATOM 679 N N . SER A 1 89 ? 25.565 8.004 -47.714 1.00 74.56 89 SER A N 1
ATOM 680 C CA . SER A 1 89 ? 24.601 6.884 -47.713 1.00 74.56 89 SER A CA 1
ATOM 681 C C . SER A 1 89 ? 25.114 5.618 -48.410 1.00 74.56 89 SER A C 1
ATOM 683 O O . SER A 1 89 ? 24.602 4.528 -48.196 1.00 74.56 89 SER A O 1
ATOM 685 N N . LEU A 1 90 ? 26.204 5.701 -49.183 1.00 74.31 90 LEU A N 1
ATOM 686 C CA . LEU A 1 90 ? 26.904 4.510 -49.691 1.00 74.31 90 LEU A CA 1
ATOM 687 C C . LEU A 1 90 ? 27.716 3.788 -48.601 1.00 74.31 90 LEU A C 1
ATOM 689 O O . LEU A 1 90 ? 28.328 2.748 -48.861 1.00 74.31 90 LEU A O 1
ATOM 693 N N . ASN A 1 91 ? 27.779 4.354 -47.396 1.00 72.81 91 ASN A N 1
ATOM 694 C CA . ASN A 1 91 ? 28.482 3.773 -46.271 1.00 72.81 91 ASN A CA 1
ATOM 695 C C . ASN A 1 91 ? 27.672 2.600 -45.676 1.00 72.81 91 ASN A C 1
ATOM 697 O O . ASN A 1 91 ? 26.518 2.796 -45.308 1.00 72.81 91 ASN A O 1
ATOM 701 N N . PRO A 1 92 ? 28.278 1.416 -45.458 1.00 70.69 92 PRO A N 1
ATOM 702 C CA . PRO A 1 92 ? 27.635 0.299 -44.751 1.00 70.69 92 PRO A CA 1
ATOM 703 C C . PRO A 1 92 ? 27.180 0.608 -43.313 1.00 70.69 92 PRO A C 1
ATOM 705 O O . PRO A 1 92 ? 26.538 -0.225 -42.679 1.00 70.69 92 PRO A O 1
ATOM 708 N N . PHE A 1 93 ? 27.573 1.764 -42.777 1.00 73.06 93 PHE A N 1
ATOM 709 C CA . PHE A 1 93 ? 27.264 2.248 -41.432 1.00 73.06 93 PHE A CA 1
ATOM 710 C C . PHE A 1 93 ? 26.063 3.210 -41.380 1.00 73.06 93 PHE A C 1
ATOM 712 O O . PHE A 1 93 ? 25.948 4.007 -40.447 1.00 73.06 93 PHE A O 1
ATOM 719 N N . GLU A 1 94 ? 25.209 3.190 -42.401 1.00 77.56 94 GLU A N 1
ATOM 720 C CA . GLU A 1 94 ? 23.999 4.005 -42.469 1.00 77.56 94 GLU A CA 1
ATOM 721 C C . GLU A 1 94 ? 22.948 3.564 -41.430 1.00 77.56 94 GLU A C 1
ATOM 723 O O . GLU A 1 94 ? 22.687 2.375 -41.240 1.00 77.56 94 GLU A O 1
ATOM 728 N N . GLY A 1 95 ? 22.329 4.548 -40.772 1.00 78.88 95 GLY A N 1
ATOM 729 C CA . GLY A 1 95 ? 21.226 4.340 -39.833 1.00 78.88 95 GLY A CA 1
ATOM 730 C C . GLY A 1 95 ? 21.637 4.023 -38.392 1.00 78.88 95 GLY A C 1
ATOM 731 O O . GLY A 1 95 ? 22.776 3.681 -38.067 1.00 78.88 95 GLY A O 1
ATOM 732 N N . TYR A 1 96 ? 20.666 4.158 -37.498 1.00 84.06 96 TYR A N 1
ATOM 733 C CA . TYR A 1 96 ? 20.773 3.864 -36.078 1.00 84.06 96 TYR A CA 1
ATOM 734 C C . TYR A 1 96 ? 20.327 2.428 -35.788 1.00 84.06 96 TYR A C 1
ATOM 736 O O . TYR A 1 96 ? 19.268 2.193 -35.212 1.00 84.06 96 TYR A O 1
ATOM 744 N N . SER A 1 97 ? 21.122 1.451 -36.221 1.00 88.44 97 SER A N 1
ATOM 745 C CA . SER A 1 97 ? 20.825 0.020 -36.068 1.00 88.44 97 SER A CA 1
ATOM 746 C C . SER A 1 97 ? 22.089 -0.808 -35.805 1.00 88.44 97 SER A C 1
ATOM 748 O O . SER A 1 97 ? 23.222 -0.325 -35.939 1.00 88.44 97 SER A O 1
ATOM 750 N N . ILE A 1 98 ? 21.897 -2.054 -35.361 1.00 91.50 98 ILE A N 1
ATOM 751 C CA . ILE A 1 98 ? 22.990 -3.009 -35.136 1.00 91.50 98 ILE A CA 1
ATOM 752 C C . ILE A 1 98 ? 23.606 -3.409 -36.489 1.00 91.50 98 ILE A C 1
ATOM 754 O O . ILE A 1 98 ? 22.859 -3.640 -37.438 1.00 91.50 98 ILE A O 1
ATOM 758 N N . PRO A 1 99 ? 24.946 -3.530 -36.601 1.00 89.94 99 PRO A N 1
ATOM 759 C CA . PRO A 1 99 ? 25.602 -3.890 -37.856 1.00 89.94 99 PRO A CA 1
ATOM 760 C C . PRO A 1 99 ? 25.020 -5.152 -38.522 1.00 89.94 99 PRO A C 1
ATOM 762 O O . PRO A 1 99 ? 24.831 -6.173 -37.863 1.00 89.94 99 PRO A O 1
ATOM 765 N N . GLU A 1 100 ? 24.821 -5.112 -39.845 1.00 85.44 100 GLU A N 1
ATOM 766 C CA . GLU A 1 100 ? 24.249 -6.227 -40.622 1.00 85.44 100 GLU A CA 1
ATOM 767 C C . GLU A 1 100 ? 25.182 -6.794 -41.704 1.00 85.44 100 GLU A C 1
ATOM 769 O O . GLU A 1 100 ? 26.184 -6.182 -42.078 1.00 85.44 100 GLU A O 1
ATOM 774 N N . GLY A 1 101 ? 24.847 -7.976 -42.227 1.00 84.88 101 GLY A N 1
ATOM 775 C CA . GLY A 1 101 ? 25.581 -8.633 -43.310 1.00 84.88 101 GLY A CA 1
ATOM 776 C C . GLY A 1 101 ? 26.871 -9.330 -42.870 1.00 84.88 101 GLY A C 1
ATOM 777 O O . GLY A 1 101 ? 27.155 -9.493 -41.680 1.00 84.88 101 GLY A O 1
ATOM 778 N N . ASP A 1 102 ? 27.661 -9.752 -43.857 1.00 83.00 102 ASP A N 1
ATOM 779 C CA . ASP A 1 102 ? 28.892 -10.505 -43.620 1.00 83.00 102 ASP A CA 1
ATOM 780 C C . ASP A 1 102 ? 29.894 -9.687 -42.784 1.00 83.00 102 ASP A C 1
ATOM 782 O O . ASP A 1 102 ? 30.089 -8.480 -42.976 1.00 83.00 102 ASP A O 1
ATOM 786 N N . GLY A 1 103 ? 30.501 -10.341 -41.790 1.00 86.81 103 GLY A N 1
ATOM 787 C CA . GLY A 1 103 ? 31.435 -9.713 -40.850 1.00 86.81 103 GLY A CA 1
ATOM 788 C C . GLY A 1 103 ? 30.788 -8.818 -39.785 1.00 86.81 103 GLY A C 1
ATOM 789 O O . GLY A 1 103 ? 31.510 -8.105 -39.094 1.00 86.81 103 GLY A O 1
ATOM 790 N N . ALA A 1 104 ? 29.456 -8.818 -39.620 1.00 89.12 104 ALA A N 1
ATOM 791 C CA . ALA A 1 104 ? 28.785 -8.034 -38.574 1.00 89.12 104 ALA A CA 1
ATOM 792 C C . ALA A 1 104 ? 29.332 -8.314 -37.166 1.00 89.12 104 ALA A C 1
ATOM 794 O O . ALA A 1 104 ? 29.621 -7.368 -36.433 1.00 89.12 104 ALA A O 1
ATOM 795 N N . GLN A 1 105 ? 29.551 -9.589 -36.825 1.00 93.62 105 GLN A N 1
ATOM 796 C CA . GLN A 1 105 ? 30.108 -9.977 -35.527 1.00 93.62 105 GLN A CA 1
ATOM 797 C C . GLN A 1 105 ? 31.514 -9.400 -35.314 1.00 93.62 105 GLN A C 1
ATOM 799 O O . GLN A 1 105 ? 31.741 -8.745 -34.308 1.00 93.62 105 GLN A O 1
ATOM 804 N N . GLU A 1 106 ? 32.417 -9.516 -36.294 1.00 92.88 106 GLU A N 1
ATOM 805 C CA . GLU A 1 106 ? 33.778 -8.959 -36.198 1.00 92.88 106 GLU A CA 1
ATOM 806 C C . GLU A 1 106 ? 33.769 -7.437 -35.976 1.00 92.88 106 GLU A C 1
ATOM 808 O O . GLU A 1 106 ? 34.633 -6.876 -35.301 1.00 92.88 106 GLU A O 1
ATOM 813 N N . ARG A 1 107 ? 32.783 -6.729 -36.544 1.00 89.31 107 ARG A N 1
ATOM 814 C CA . ARG A 1 107 ? 32.621 -5.287 -36.312 1.00 89.31 107 ARG A CA 1
ATOM 815 C C . ARG A 1 107 ? 32.149 -4.994 -34.896 1.00 89.31 107 ARG A C 1
ATOM 817 O O . ARG A 1 107 ? 32.697 -4.089 -34.271 1.00 89.31 107 ARG A O 1
ATOM 824 N N . ILE A 1 108 ? 31.169 -5.752 -34.413 1.00 92.31 108 ILE A N 1
ATOM 825 C CA . ILE A 1 108 ? 30.670 -5.651 -33.042 1.00 92.31 108 ILE A CA 1
ATOM 826 C C . ILE A 1 108 ? 31.801 -5.937 -32.060 1.00 92.31 108 ILE A C 1
ATOM 828 O O . ILE A 1 108 ? 32.000 -5.138 -31.156 1.00 92.31 108 ILE A O 1
ATOM 832 N N . ASP A 1 109 ? 32.597 -6.980 -32.287 1.00 92.50 109 ASP A N 1
ATOM 833 C CA . ASP A 1 109 ? 33.727 -7.340 -31.430 1.00 92.50 109 ASP A CA 1
ATOM 834 C C . ASP A 1 109 ? 34.736 -6.186 -31.322 1.00 92.50 109 ASP A C 1
ATOM 836 O O . ASP A 1 109 ? 35.164 -5.845 -30.223 1.00 92.50 109 ASP A O 1
ATOM 840 N N . ARG A 1 110 ? 35.034 -5.486 -32.430 1.00 91.75 110 ARG A N 1
ATOM 841 C CA . ARG A 1 110 ? 35.874 -4.273 -32.392 1.00 91.75 110 ARG A CA 1
ATOM 842 C C . ARG A 1 110 ? 35.231 -3.128 -31.615 1.00 91.75 110 ARG A C 1
ATOM 844 O O . ARG A 1 110 ? 35.931 -2.402 -30.914 1.00 91.75 110 ARG A O 1
ATOM 851 N N . PHE A 1 111 ? 33.928 -2.893 -31.764 1.00 91.06 111 PHE A N 1
ATOM 852 C CA . PHE A 1 111 ? 33.246 -1.853 -30.984 1.00 91.06 111 PHE A CA 1
ATOM 853 C C . PHE A 1 111 ? 33.240 -2.194 -29.498 1.00 91.06 111 PHE A C 1
ATOM 855 O O . PHE A 1 111 ? 33.486 -1.323 -28.669 1.00 91.06 111 PHE A O 1
ATOM 862 N N . VAL A 1 112 ? 33.022 -3.465 -29.182 1.00 90.81 112 VAL A N 1
ATOM 863 C CA . VAL A 1 112 ? 33.032 -4.009 -27.833 1.00 90.81 112 VAL A CA 1
ATOM 864 C C . VAL A 1 112 ? 34.409 -3.874 -27.191 1.00 90.81 112 VAL A C 1
ATOM 866 O O . VAL A 1 112 ? 34.490 -3.353 -26.086 1.00 90.81 112 VAL A O 1
ATOM 869 N N . GLU A 1 113 ? 35.483 -4.254 -27.884 1.00 91.12 113 GLU A N 1
ATOM 870 C CA . GLU A 1 113 ? 36.865 -4.123 -27.400 1.00 91.12 113 GLU A CA 1
ATOM 871 C C . GLU A 1 113 ? 37.227 -2.653 -27.128 1.00 91.12 113 GLU A C 1
ATOM 873 O O . GLU A 1 113 ? 37.773 -2.312 -26.081 1.00 91.12 113 GLU A O 1
ATOM 878 N N . ASN A 1 114 ? 36.843 -1.744 -28.030 1.00 90.06 114 ASN A N 1
ATOM 879 C CA . ASN A 1 114 ? 37.096 -0.311 -27.855 1.00 90.06 114 ASN A CA 1
ATOM 880 C C . ASN A 1 114 ? 36.247 0.329 -26.740 1.00 90.06 114 ASN A C 1
ATOM 882 O O . ASN A 1 114 ? 36.651 1.341 -26.165 1.00 90.06 114 ASN A O 1
ATOM 886 N N . ALA A 1 115 ? 35.069 -0.230 -26.449 1.00 88.94 115 ALA A N 1
ATOM 887 C CA . ALA A 1 115 ? 34.115 0.290 -25.470 1.00 88.94 115 ALA A CA 1
ATOM 888 C C . ALA A 1 115 ? 34.043 -0.542 -24.177 1.00 88.94 115 ALA A C 1
ATOM 890 O O . ALA A 1 115 ? 33.176 -0.285 -23.340 1.00 88.94 115 ALA A O 1
ATOM 891 N N . GLU A 1 116 ? 34.947 -1.505 -23.977 1.00 85.69 116 GLU A N 1
ATOM 892 C CA . GLU A 1 116 ? 34.936 -2.444 -22.848 1.00 85.69 116 GLU A CA 1
ATOM 893 C C . GLU A 1 116 ? 34.816 -1.755 -21.471 1.00 85.69 116 GLU A C 1
ATOM 895 O O . GLU A 1 116 ? 33.979 -2.182 -20.664 1.00 85.69 116 GLU A O 1
ATOM 900 N N . PRO A 1 117 ? 35.528 -0.638 -21.183 1.00 85.88 117 PRO A N 1
ATOM 901 C CA . PRO A 1 117 ? 35.394 0.045 -19.896 1.00 85.88 117 PRO A CA 1
ATOM 902 C C . PRO A 1 117 ? 33.977 0.565 -19.624 1.00 85.88 117 PRO A C 1
ATOM 904 O O . PRO A 1 117 ? 33.543 0.588 -18.476 1.00 85.88 117 PRO A O 1
ATOM 907 N N . LEU A 1 118 ? 33.247 0.971 -20.667 1.00 86.19 118 LEU A N 1
ATOM 908 C CA . LEU A 1 118 ? 31.863 1.433 -20.563 1.00 86.19 118 LEU A CA 1
ATOM 909 C C . LEU A 1 118 ? 30.899 0.243 -20.493 1.00 86.19 118 LEU A C 1
ATOM 911 O O . LEU A 1 118 ? 30.012 0.210 -19.640 1.00 86.19 118 LEU A O 1
ATOM 915 N N . LEU A 1 119 ? 31.091 -0.748 -21.367 1.00 86.12 119 LEU A N 1
ATOM 916 C CA . LEU A 1 119 ? 30.231 -1.923 -21.468 1.00 86.12 119 LEU A CA 1
ATOM 917 C C . LEU A 1 119 ? 30.233 -2.749 -20.183 1.00 86.12 119 LEU A C 1
ATOM 919 O O . LEU A 1 119 ? 29.163 -3.132 -19.724 1.00 86.12 119 LEU A O 1
ATOM 923 N N . SER A 1 120 ? 31.386 -2.934 -19.538 1.00 84.69 120 SER A N 1
ATOM 924 C CA . SER A 1 120 ? 31.508 -3.700 -18.284 1.00 84.69 120 SER A CA 1
ATOM 925 C C . SER A 1 120 ? 30.615 -3.209 -17.128 1.00 84.69 120 SER A C 1
ATOM 927 O O . SER A 1 120 ? 30.401 -3.941 -16.163 1.00 84.69 120 SER A O 1
ATOM 929 N N . SER A 1 121 ? 30.055 -1.996 -17.215 1.00 86.81 121 SER A N 1
ATOM 930 C CA . SER A 1 121 ? 29.060 -1.494 -16.257 1.00 86.81 121 SER A CA 1
ATOM 931 C C . SER A 1 121 ? 27.626 -1.997 -16.508 1.00 86.81 121 SER A C 1
ATOM 933 O O . SER A 1 121 ? 26.816 -2.003 -15.582 1.00 86.81 121 SER A O 1
ATOM 935 N N . PHE A 1 122 ? 27.320 -2.454 -17.728 1.00 87.62 122 PHE A N 1
ATOM 936 C CA . PHE A 1 122 ? 25.993 -2.907 -18.175 1.00 87.62 122 PHE A CA 1
ATOM 937 C C . PHE A 1 122 ? 25.916 -4.403 -18.481 1.00 87.62 122 PHE A C 1
ATOM 939 O O . PHE A 1 122 ? 24.816 -4.951 -18.555 1.00 87.62 122 PHE A O 1
ATOM 946 N N . ILE A 1 123 ? 27.055 -5.058 -18.697 1.00 90.69 123 ILE A N 1
ATOM 947 C CA . ILE A 1 123 ? 27.152 -6.496 -18.955 1.00 90.69 123 ILE A CA 1
ATOM 948 C C . ILE A 1 123 ? 28.045 -7.165 -17.928 1.00 90.69 123 ILE A C 1
ATOM 950 O O . ILE A 1 123 ? 29.041 -6.602 -17.477 1.00 90.69 123 ILE A O 1
ATOM 954 N N . ARG A 1 124 ? 27.675 -8.386 -17.552 1.00 87.75 124 ARG A N 1
ATOM 955 C CA . ARG A 1 124 ? 28.389 -9.164 -16.551 1.00 87.75 124 ARG A CA 1
ATOM 956 C C . ARG A 1 124 ? 28.441 -10.623 -16.965 1.00 87.75 124 ARG A C 1
ATOM 958 O O . ARG A 1 124 ? 27.434 -11.180 -17.386 1.00 87.75 124 ARG A O 1
ATOM 965 N N . ASP A 1 125 ? 29.616 -11.219 -16.803 1.00 87.75 125 ASP A N 1
ATOM 966 C CA . ASP A 1 125 ? 29.768 -12.669 -16.737 1.00 87.75 125 ASP A CA 1
ATOM 967 C C . ASP A 1 125 ? 29.367 -13.113 -15.323 1.00 87.75 125 ASP A C 1
ATOM 969 O O . ASP A 1 125 ? 29.976 -12.717 -14.322 1.00 87.75 125 ASP A O 1
ATOM 973 N N . THR A 1 126 ? 28.274 -13.865 -15.231 1.00 83.31 126 THR A N 1
ATOM 974 C CA . THR A 1 126 ? 27.677 -14.268 -13.957 1.00 83.31 126 THR A CA 1
ATOM 975 C C . THR A 1 126 ? 28.064 -15.689 -13.557 1.00 83.31 126 THR A C 1
ATOM 977 O O . THR A 1 126 ? 27.827 -16.080 -12.410 1.00 83.31 126 THR A O 1
ATOM 980 N N . ASN A 1 127 ? 28.639 -16.487 -14.454 1.00 82.75 127 ASN A N 1
ATOM 981 C CA . ASN A 1 127 ? 29.021 -17.879 -14.201 1.00 82.75 127 ASN A CA 1
ATOM 982 C C . ASN A 1 127 ? 30.547 -18.118 -14.313 1.00 82.75 127 ASN A C 1
ATOM 984 O O . ASN A 1 127 ? 30.997 -19.227 -14.022 1.00 82.75 127 ASN A O 1
ATOM 988 N N . ASN A 1 128 ? 31.320 -17.068 -14.611 1.00 83.56 128 ASN A N 1
ATOM 989 C CA . ASN A 1 128 ? 32.766 -17.051 -14.823 1.00 83.56 128 ASN A CA 1
ATOM 990 C C . ASN A 1 128 ? 33.231 -18.013 -15.933 1.00 83.56 128 ASN A C 1
ATOM 992 O O . ASN A 1 128 ? 34.300 -18.620 -15.807 1.00 83.56 128 ASN A O 1
ATOM 996 N N . ASP A 1 129 ? 32.437 -18.193 -16.991 1.00 86.38 129 ASP A N 1
ATOM 997 C CA . ASP A 1 129 ? 32.812 -19.008 -18.153 1.00 86.38 129 ASP A CA 1
ATOM 998 C C . ASP A 1 129 ? 33.540 -18.212 -19.255 1.00 86.38 129 ASP A C 1
ATOM 1000 O O . ASP A 1 129 ? 33.981 -18.794 -20.250 1.00 86.38 129 ASP A O 1
ATOM 1004 N N . GLY A 1 130 ? 33.740 -16.905 -19.049 1.00 83.75 130 GLY A N 1
ATOM 1005 C CA . GLY A 1 130 ? 34.366 -15.999 -20.009 1.00 83.75 130 GLY A CA 1
ATOM 1006 C C . GLY A 1 130 ? 33.391 -15.434 -21.042 1.00 83.75 130 GLY A C 1
ATOM 1007 O O . GLY A 1 130 ? 33.827 -14.730 -21.953 1.00 83.75 130 GLY A O 1
ATOM 1008 N N . ILE A 1 131 ? 32.094 -15.721 -20.915 1.00 86.44 131 ILE A N 1
ATOM 1009 C CA . ILE A 1 131 ? 31.022 -15.185 -21.746 1.00 86.44 131 ILE A CA 1
ATOM 1010 C C . ILE A 1 131 ? 30.194 -14.214 -20.905 1.00 86.44 131 ILE A C 1
ATOM 1012 O O . ILE A 1 131 ? 29.787 -14.490 -19.779 1.00 86.44 131 ILE A O 1
ATOM 1016 N N . TRP A 1 132 ? 29.908 -13.041 -21.463 1.00 88.19 132 TRP A N 1
ATOM 1017 C CA . TRP A 1 132 ? 28.985 -12.112 -20.825 1.00 88.19 132 TRP A CA 1
ATOM 1018 C C . TRP A 1 132 ? 27.551 -12.602 -21.029 1.00 88.19 132 TRP A C 1
ATOM 1020 O O . TRP A 1 132 ? 27.022 -12.507 -22.135 1.00 88.19 132 TRP A O 1
ATOM 1030 N N . ASP A 1 133 ? 26.950 -13.127 -19.958 1.00 86.69 133 ASP A N 1
ATOM 1031 C CA . ASP A 1 133 ? 25.660 -13.833 -19.963 1.00 86.69 133 ASP A CA 1
ATOM 1032 C C . ASP A 1 133 ? 24.474 -12.977 -19.489 1.00 86.69 133 ASP A C 1
ATOM 1034 O O . ASP A 1 133 ? 23.311 -13.332 -19.693 1.00 86.69 133 ASP A O 1
ATOM 1038 N N . THR A 1 134 ? 24.750 -11.843 -18.840 1.00 87.81 134 THR A N 1
ATOM 1039 C CA . THR A 1 134 ? 23.730 -11.003 -18.208 1.00 87.81 134 THR A CA 1
ATOM 1040 C C . THR A 1 134 ? 23.930 -9.542 -18.570 1.00 87.81 134 THR A C 1
ATOM 1042 O O . THR A 1 134 ? 25.047 -9.027 -18.534 1.00 87.81 134 THR A O 1
ATOM 1045 N N . THR A 1 135 ? 22.831 -8.850 -18.873 1.00 90.75 135 THR A N 1
ATOM 1046 C CA . THR A 1 135 ? 22.838 -7.415 -19.149 1.00 90.75 135 THR A CA 1
ATOM 1047 C C . THR A 1 135 ? 21.671 -6.681 -18.510 1.00 90.75 135 THR A C 1
ATOM 1049 O O . THR A 1 135 ? 20.648 -7.286 -18.187 1.00 90.75 135 THR A O 1
ATOM 1052 N N . VAL A 1 136 ? 21.833 -5.371 -18.334 1.00 91.25 136 VAL A N 1
ATOM 1053 C CA . VAL A 1 136 ? 20.792 -4.457 -17.873 1.00 91.25 136 VAL A CA 1
ATOM 1054 C C . VAL A 1 136 ? 20.571 -3.374 -18.926 1.00 91.25 136 VAL A C 1
ATOM 1056 O O . VAL A 1 136 ? 21.519 -2.733 -19.377 1.00 91.25 136 VAL A O 1
ATOM 1059 N N . VAL A 1 137 ? 19.303 -3.148 -19.268 1.00 92.38 137 VAL A N 1
ATOM 1060 C CA . VAL A 1 137 ? 18.843 -1.984 -20.032 1.00 92.38 137 VAL A CA 1
ATOM 1061 C C . VAL A 1 137 ? 18.246 -0.997 -19.036 1.00 92.38 137 VAL A C 1
ATOM 1063 O O . VAL A 1 137 ? 17.307 -1.333 -18.314 1.00 92.38 137 VAL A O 1
ATOM 1066 N N . VAL A 1 138 ? 18.811 0.204 -18.956 1.00 92.94 138 VAL A N 1
ATOM 1067 C CA . VAL A 1 138 ? 18.358 1.249 -18.032 1.00 92.94 138 VAL A CA 1
ATOM 1068 C C . VAL A 1 138 ? 17.569 2.285 -18.816 1.00 92.94 138 VAL A C 1
ATOM 1070 O O . VAL A 1 138 ? 18.057 2.795 -19.819 1.00 92.94 138 VAL A O 1
ATOM 1073 N N . MET A 1 139 ? 16.369 2.618 -18.348 1.00 92.19 139 MET A N 1
ATOM 1074 C CA . MET A 1 139 ? 15.500 3.601 -18.996 1.00 92.19 139 MET A CA 1
ATOM 1075 C C . MET A 1 139 ? 15.156 4.734 -18.034 1.00 92.19 139 MET A C 1
ATOM 1077 O O . MET A 1 139 ? 14.781 4.500 -16.883 1.00 92.19 139 MET A O 1
ATOM 1081 N N . GLY A 1 140 ? 15.266 5.965 -18.520 1.00 92.50 140 GLY A N 1
ATOM 1082 C CA . GLY A 1 140 ? 14.717 7.146 -17.874 1.00 92.50 140 GLY A CA 1
ATOM 1083 C C . GLY A 1 140 ? 13.289 7.369 -18.341 1.00 92.50 140 GLY A C 1
ATOM 1084 O O . GLY A 1 140 ? 13.054 7.515 -19.534 1.00 92.50 140 GLY A O 1
ATOM 1085 N N . LEU A 1 141 ? 12.344 7.427 -17.407 1.00 92.50 141 LEU A N 1
ATOM 1086 C CA . LEU A 1 141 ? 10.927 7.631 -17.705 1.00 92.50 141 LEU A CA 1
ATOM 1087 C C . LEU A 1 141 ? 10.498 9.067 -17.397 1.00 92.50 141 LEU A C 1
ATOM 1089 O O . LEU A 1 141 ? 10.976 9.680 -16.438 1.00 92.50 141 LEU A O 1
ATOM 1093 N N . LYS A 1 142 ? 9.575 9.600 -18.199 1.00 91.50 142 LYS A N 1
ATOM 1094 C CA . LYS A 1 142 ? 8.934 10.891 -17.944 1.00 91.50 142 LYS A CA 1
ATOM 1095 C C . LYS A 1 142 ? 8.060 10.780 -16.691 1.00 91.50 142 LYS A C 1
ATOM 1097 O O . LYS A 1 142 ? 7.298 9.835 -16.544 1.00 91.50 142 LYS A O 1
ATOM 1102 N N . PHE A 1 143 ? 8.150 11.764 -15.795 1.00 86.94 143 PHE A N 1
ATOM 1103 C CA . PHE A 1 143 ? 7.374 11.765 -14.547 1.00 86.94 143 PHE A CA 1
ATOM 1104 C C . PHE A 1 143 ? 5.856 11.833 -14.786 1.00 86.94 143 PHE A C 1
ATOM 1106 O O . PHE A 1 143 ? 5.087 11.185 -14.081 1.00 86.94 143 PHE A O 1
ATOM 1113 N N . ASP A 1 144 ? 5.425 12.622 -15.774 1.00 88.12 144 ASP A N 1
ATOM 1114 C CA . ASP A 1 144 ? 4.020 12.741 -16.164 1.00 88.12 144 ASP A CA 1
ATOM 1115 C C . ASP A 1 144 ? 3.775 12.071 -17.519 1.00 88.12 144 ASP A C 1
ATOM 1117 O O . ASP A 1 144 ? 4.208 12.560 -18.569 1.00 88.12 144 ASP A O 1
ATOM 1121 N N . MET A 1 145 ? 3.063 10.948 -17.478 1.00 88.50 145 MET A N 1
ATOM 1122 C CA . MET A 1 145 ? 2.760 10.116 -18.641 1.00 88.50 145 MET A CA 1
ATOM 1123 C C . MET A 1 145 ? 1.413 10.457 -19.296 1.00 88.50 145 MET A C 1
ATOM 1125 O O . MET A 1 145 ? 1.064 9.838 -20.300 1.00 88.50 145 MET A O 1
ATOM 1129 N N . SER A 1 146 ? 0.666 11.441 -18.788 1.00 86.69 146 SER A N 1
ATOM 1130 C CA . SER A 1 146 ? -0.719 11.710 -19.211 1.00 86.69 146 SER A CA 1
ATOM 1131 C C . SER A 1 146 ? -0.848 12.008 -20.713 1.00 86.69 146 SER A C 1
ATOM 1133 O O . SER A 1 146 ? -1.759 11.509 -21.377 1.00 86.69 146 SER A O 1
ATOM 1135 N N . ASP A 1 147 ? 0.114 12.754 -21.263 1.00 86.62 147 ASP A N 1
ATOM 1136 C CA . ASP A 1 147 ? 0.132 13.189 -22.669 1.00 86.62 147 ASP A CA 1
ATOM 1137 C C . ASP A 1 147 ? 0.757 12.174 -23.640 1.00 86.62 147 ASP A C 1
ATOM 1139 O O . ASP A 1 147 ? 0.799 12.414 -24.846 1.00 86.62 147 ASP A O 1
ATOM 1143 N N . THR A 1 148 ? 1.259 11.046 -23.136 1.00 88.31 148 THR A N 1
ATOM 1144 C CA . THR A 1 148 ? 1.937 10.043 -23.970 1.00 88.31 148 THR A CA 1
ATOM 1145 C C . THR A 1 148 ? 0.932 9.240 -24.804 1.00 88.31 148 THR A C 1
ATOM 1147 O O . THR A 1 148 ? -0.262 9.197 -24.511 1.00 88.31 148 THR A O 1
ATOM 1150 N N . ALA A 1 149 ? 1.399 8.581 -25.859 1.00 85.56 149 ALA A N 1
ATOM 1151 C CA . ALA A 1 149 ? 0.631 7.688 -26.721 1.00 85.56 149 ALA A CA 1
ATOM 1152 C C . ALA A 1 149 ? 0.621 6.226 -26.235 1.00 85.56 149 ALA A C 1
ATOM 1154 O O . ALA A 1 149 ? 0.125 5.355 -26.952 1.00 85.56 149 ALA A O 1
ATOM 1155 N N . ILE A 1 150 ? 1.129 5.946 -25.029 1.00 86.38 150 ILE A N 1
ATOM 1156 C CA . ILE A 1 150 ? 1.134 4.593 -24.460 1.00 86.38 150 ILE A CA 1
ATOM 1157 C C . ILE A 1 150 ? -0.289 4.052 -24.295 1.00 86.38 150 ILE A C 1
ATOM 1159 O O . ILE A 1 150 ? -1.264 4.804 -24.130 1.00 86.38 150 ILE A O 1
ATOM 1163 N N . THR A 1 151 ? -0.408 2.723 -24.305 1.00 86.75 151 THR A N 1
ATOM 1164 C CA . THR A 1 151 ? -1.690 2.056 -24.072 1.00 86.75 151 THR A CA 1
ATOM 1165 C C . THR A 1 151 ? -2.208 2.394 -22.674 1.00 86.75 151 THR A C 1
ATOM 1167 O O . THR A 1 151 ? -1.538 2.061 -21.694 1.00 86.75 151 THR A O 1
ATOM 1170 N N . PRO A 1 152 ? -3.369 3.063 -22.557 1.00 88.75 152 PRO A N 1
ATOM 1171 C CA . PRO A 1 152 ? -3.904 3.433 -21.260 1.00 88.75 152 PRO A CA 1
ATOM 1172 C C . PRO A 1 152 ? -4.409 2.201 -20.508 1.00 88.75 152 PRO A C 1
ATOM 1174 O O . PRO A 1 152 ? -4.796 1.200 -21.113 1.00 88.75 152 PRO A O 1
ATOM 1177 N N . ARG A 1 153 ? -4.471 2.311 -19.183 1.00 88.31 153 ARG A N 1
ATOM 1178 C CA . ARG A 1 153 ? -5.167 1.351 -18.320 1.00 88.31 153 ARG A CA 1
ATOM 1179 C C . ARG A 1 153 ? -6.482 1.936 -17.823 1.00 88.31 153 ARG A C 1
ATOM 1181 O O . ARG A 1 153 ? -6.625 3.155 -17.748 1.00 88.31 153 ARG A O 1
ATOM 1188 N N . ASP A 1 154 ? -7.407 1.082 -17.415 1.00 87.31 154 ASP A N 1
ATOM 1189 C CA . ASP A 1 154 ? -8.645 1.540 -16.787 1.00 87.31 154 ASP A CA 1
ATOM 1190 C C . ASP A 1 154 ? -8.369 2.157 -15.405 1.00 87.31 154 ASP A C 1
ATOM 1192 O O . ASP A 1 154 ? -7.549 1.658 -14.620 1.00 87.31 154 ASP A O 1
ATOM 1196 N N . ASP A 1 155 ? -9.052 3.265 -15.113 1.00 82.69 155 ASP A N 1
ATOM 1197 C CA . ASP A 1 155 ? -9.004 3.930 -13.816 1.00 82.69 155 ASP A CA 1
ATOM 1198 C C . ASP A 1 155 ? -9.841 3.146 -12.789 1.00 82.69 155 ASP A C 1
ATOM 1200 O O . ASP A 1 155 ? -11.057 3.017 -12.968 1.00 82.69 155 ASP A O 1
ATOM 1204 N N . PRO A 1 156 ? -9.255 2.668 -11.671 1.00 76.38 156 PRO A N 1
ATOM 1205 C CA . PRO A 1 156 ? -10.015 2.041 -10.592 1.00 76.38 156 PRO A CA 1
ATOM 1206 C C . PRO A 1 156 ? -11.085 2.966 -9.994 1.00 76.38 156 PRO A C 1
ATOM 1208 O O . PRO A 1 156 ? -12.070 2.482 -9.440 1.00 76.38 156 PRO A O 1
ATOM 1211 N N . LYS A 1 157 ? -10.908 4.292 -10.095 1.00 70.62 157 LYS A N 1
ATOM 1212 C CA . LYS A 1 157 ? -11.885 5.297 -9.643 1.00 70.62 157 LYS A CA 1
ATOM 1213 C C . LYS A 1 157 ? -13.042 5.491 -10.629 1.00 70.62 157 LYS A C 1
ATOM 1215 O O . LYS A 1 157 ? -14.014 6.167 -10.295 1.00 70.62 157 LYS A O 1
ATOM 1220 N N . GLY A 1 158 ? -12.969 4.892 -11.817 1.00 79.88 158 GLY A N 1
ATOM 1221 C CA . GLY A 1 158 ? -13.942 5.075 -12.884 1.00 79.88 158 GLY A CA 1
ATOM 1222 C C . GLY A 1 158 ? -13.870 6.467 -13.514 1.00 79.88 158 GLY A C 1
ATOM 1223 O O . GLY A 1 158 ? -12.828 7.115 -13.526 1.00 79.88 158 GLY A O 1
ATOM 1224 N N . LYS A 1 159 ? -14.993 6.926 -14.075 1.00 84.69 159 LYS A N 1
ATOM 1225 C CA . LYS A 1 159 ? -15.085 8.238 -14.731 1.00 84.69 159 LYS A CA 1
ATOM 1226 C C . LYS A 1 159 ? -15.293 9.343 -13.698 1.00 84.69 159 LYS A C 1
ATOM 1228 O O . LYS A 1 159 ? -16.217 9.253 -12.890 1.00 84.69 159 LYS A O 1
ATOM 1233 N N . SER A 1 160 ? -14.488 10.398 -13.769 1.00 78.38 160 SER A N 1
ATOM 1234 C CA . SER A 1 160 ? -14.603 11.601 -12.933 1.00 78.38 160 SER A CA 1
ATOM 1235 C C . SER A 1 160 ? -14.650 12.867 -13.799 1.00 78.38 160 SER A C 1
ATOM 1237 O O . SER A 1 160 ? -14.459 12.797 -15.012 1.00 78.38 160 SER A O 1
ATOM 1239 N N . GLU A 1 161 ? -14.913 14.033 -13.196 1.00 75.25 161 GLU A N 1
ATOM 1240 C CA . GLU A 1 161 ? -14.830 15.319 -13.914 1.00 75.25 161 GLU A CA 1
ATOM 1241 C C . GLU A 1 161 ? -13.409 15.596 -14.436 1.00 75.25 161 GLU A C 1
ATOM 1243 O O . GLU A 1 161 ? -13.253 16.179 -15.506 1.00 75.25 161 GLU A O 1
ATOM 1248 N N . GLU A 1 162 ? -12.385 15.119 -13.723 1.00 73.25 162 GLU A N 1
ATOM 1249 C CA . GLU A 1 162 ? -10.973 15.227 -14.116 1.00 73.25 162 GLU A CA 1
ATOM 1250 C C . GLU A 1 162 ? -10.550 14.137 -15.117 1.00 73.25 162 GLU A C 1
ATOM 1252 O O . GLU A 1 162 ? -9.664 14.367 -15.935 1.00 73.25 162 GLU A O 1
ATOM 1257 N N . ASN A 1 163 ? -11.203 12.967 -15.098 1.00 79.69 163 ASN A N 1
ATOM 1258 C CA . ASN A 1 163 ? -10.945 11.845 -16.004 1.00 79.69 163 ASN A CA 1
ATOM 1259 C C . ASN A 1 163 ? -12.244 11.358 -16.687 1.00 79.69 163 ASN A C 1
ATOM 1261 O O . ASN A 1 163 ? -12.834 10.350 -16.273 1.00 79.69 163 ASN A O 1
ATOM 1265 N N . PRO A 1 164 ? -12.708 12.037 -17.755 1.00 79.06 164 PRO A N 1
ATOM 1266 C CA . PRO A 1 164 ? -13.970 11.698 -18.418 1.00 79.06 164 PRO A CA 1
ATOM 1267 C C . PRO A 1 164 ? -13.918 10.370 -19.188 1.00 79.06 164 PRO A C 1
ATOM 1269 O O . PRO A 1 164 ? -14.946 9.709 -19.374 1.00 79.06 164 PRO A O 1
ATOM 1272 N N . SER A 1 165 ? -12.731 9.980 -19.665 1.00 80.38 165 SER A N 1
ATOM 1273 C CA . SER A 1 165 ? -12.515 8.721 -20.382 1.00 80.38 165 SER A CA 1
ATOM 1274 C C . SER A 1 165 ? -12.518 7.521 -19.432 1.00 80.38 165 SER A C 1
ATOM 1276 O O . SER A 1 165 ? -12.902 6.430 -19.854 1.00 80.38 165 SER A O 1
ATOM 1278 N N . GLY A 1 166 ? -12.170 7.721 -18.154 1.00 83.62 166 GLY A N 1
ATOM 1279 C CA . GLY A 1 166 ? -11.955 6.642 -17.187 1.00 83.62 166 GLY A CA 1
ATOM 1280 C C . GLY A 1 166 ? -10.688 5.841 -17.491 1.00 83.62 166 GLY A C 1
ATOM 1281 O O . GLY A 1 166 ? -10.576 4.689 -17.083 1.00 83.62 166 GLY A O 1
ATOM 1282 N N . GLN A 1 167 ? -9.763 6.432 -18.247 1.00 87.81 167 GLN A N 1
ATOM 1283 C CA . GLN A 1 167 ? -8.519 5.817 -18.686 1.00 87.81 167 GLN A CA 1
ATOM 1284 C C . GLN A 1 167 ? -7.339 6.621 -18.150 1.00 87.81 167 GLN A C 1
ATOM 1286 O O . GLN A 1 167 ? -7.358 7.847 -18.183 1.00 87.81 167 GLN A O 1
ATOM 1291 N N . LEU A 1 168 ? -6.320 5.932 -17.646 1.00 87.50 168 LEU A N 1
ATOM 1292 C CA . LEU A 1 168 ? -5.117 6.531 -17.081 1.00 87.50 168 LEU A CA 1
ATOM 1293 C C . LEU A 1 168 ? -3.890 6.136 -17.894 1.00 87.50 168 LEU A C 1
ATOM 1295 O O . LEU A 1 168 ? -3.709 4.973 -18.263 1.00 87.50 168 LEU A O 1
ATOM 1299 N N . ARG A 1 169 ? -3.021 7.121 -18.113 1.00 88.88 169 ARG A N 1
ATOM 1300 C CA . ARG A 1 169 ? -1.665 6.933 -18.623 1.00 88.88 169 ARG A CA 1
ATOM 1301 C C . ARG A 1 169 ? -0.696 7.354 -17.531 1.00 88.88 169 ARG A C 1
ATOM 1303 O O . ARG A 1 169 ? -0.432 8.533 -17.334 1.00 88.88 169 ARG A O 1
ATOM 1310 N N . ASP A 1 170 ? -0.238 6.371 -16.772 1.00 90.00 170 ASP A N 1
ATOM 1311 C CA . ASP A 1 170 ? 0.702 6.521 -15.666 1.00 90.00 170 ASP A CA 1
ATOM 1312 C C . ASP A 1 170 ? 1.861 5.523 -15.813 1.00 90.00 170 ASP A C 1
ATOM 1314 O O . ASP A 1 170 ? 1.913 4.727 -16.754 1.00 90.00 170 ASP A O 1
ATOM 1318 N N . HIS A 1 171 ? 2.801 5.537 -14.869 1.00 90.94 171 HIS A N 1
ATOM 1319 C CA . HIS A 1 171 ? 3.918 4.589 -14.856 1.00 90.94 171 HIS A CA 1
ATOM 1320 C C . HIS A 1 171 ? 3.453 3.124 -14.867 1.00 90.94 171 HIS A C 1
ATOM 1322 O O . HIS A 1 171 ? 4.108 2.277 -15.468 1.00 90.94 171 HIS A O 1
ATOM 1328 N N . LYS A 1 172 ? 2.303 2.820 -14.253 1.00 89.88 172 LYS A N 1
ATOM 1329 C CA . LYS A 1 172 ? 1.720 1.474 -14.251 1.00 89.88 172 LYS A CA 1
ATOM 1330 C C . LYS A 1 172 ? 1.201 1.082 -15.637 1.00 89.88 172 LYS A C 1
ATOM 1332 O O . LYS A 1 172 ? 1.396 -0.056 -16.055 1.00 89.88 172 LYS A O 1
ATOM 1337 N N . ALA A 1 173 ? 0.596 2.017 -16.370 1.00 91.56 173 ALA A N 1
ATOM 1338 C CA . ALA A 1 173 ? 0.222 1.820 -17.769 1.00 91.56 173 ALA A CA 1
ATOM 1339 C C . ALA A 1 173 ? 1.454 1.572 -18.656 1.00 91.56 173 ALA A C 1
ATOM 1341 O O . ALA A 1 173 ? 1.423 0.667 -19.485 1.00 91.56 173 ALA A O 1
ATOM 1342 N N . PHE A 1 174 ? 2.557 2.300 -18.433 1.00 92.69 174 PHE A N 1
ATOM 1343 C CA . PHE A 1 174 ? 3.820 2.064 -19.143 1.00 92.69 174 PHE A CA 1
ATOM 1344 C C . PHE A 1 174 ? 4.405 0.677 -18.842 1.00 92.69 174 PHE A C 1
ATOM 1346 O O . PHE A 1 174 ? 4.764 -0.050 -19.763 1.00 92.69 174 PHE A O 1
ATOM 1353 N N . ILE A 1 175 ? 4.459 0.269 -17.569 1.00 92.12 175 ILE A N 1
ATOM 1354 C CA . ILE A 1 175 ? 4.944 -1.067 -17.188 1.00 92.12 175 ILE A CA 1
ATOM 1355 C C . ILE A 1 175 ? 4.094 -2.147 -17.863 1.00 92.12 175 ILE A C 1
ATOM 1357 O O . ILE A 1 175 ? 4.645 -3.062 -18.468 1.00 92.12 175 ILE A O 1
ATOM 1361 N N . ARG A 1 176 ? 2.761 -2.003 -17.853 1.00 91.25 176 ARG A N 1
ATOM 1362 C CA . ARG A 1 176 ? 1.868 -2.941 -18.545 1.00 91.25 176 ARG A CA 1
ATOM 1363 C C . ARG A 1 176 ? 2.088 -2.937 -20.058 1.00 91.25 176 ARG A C 1
ATOM 1365 O O . ARG A 1 176 ? 2.055 -3.996 -20.674 1.00 91.25 176 ARG A O 1
ATOM 1372 N N . HIS A 1 177 ? 2.325 -1.771 -20.654 1.00 91.12 177 HIS A N 1
ATOM 1373 C CA . HIS A 1 177 ? 2.667 -1.653 -22.068 1.00 91.12 177 HIS A CA 1
ATOM 1374 C C . HIS A 1 177 ? 3.949 -2.430 -22.398 1.00 91.12 177 HIS A C 1
ATOM 1376 O O . HIS A 1 177 ? 3.962 -3.204 -23.352 1.00 91.12 177 HIS A O 1
ATOM 1382 N N . ALA A 1 178 ? 4.988 -2.290 -21.572 1.00 91.94 178 ALA A N 1
ATOM 1383 C CA . ALA A 1 178 ? 6.245 -3.008 -21.737 1.00 91.94 178 ALA A CA 1
ATOM 1384 C C . ALA A 1 178 ? 6.099 -4.521 -21.524 1.00 91.94 178 ALA A C 1
ATOM 1386 O O . ALA A 1 178 ? 6.676 -5.302 -22.274 1.00 91.94 178 ALA A O 1
ATOM 1387 N N . GLU A 1 179 ? 5.298 -4.954 -20.548 1.00 91.12 179 GLU A N 1
ATOM 1388 C CA . GLU A 1 179 ? 4.983 -6.373 -20.354 1.00 91.12 179 GLU A CA 1
ATOM 1389 C C . GLU A 1 179 ? 4.285 -6.979 -21.567 1.00 91.12 179 GLU A C 1
ATOM 1391 O O . GLU A 1 179 ? 4.651 -8.073 -21.988 1.00 91.12 179 GLU A O 1
ATOM 1396 N N . LEU A 1 180 ? 3.293 -6.278 -22.124 1.00 91.00 180 LEU A N 1
ATOM 1397 C CA . LEU A 1 180 ? 2.573 -6.722 -23.315 1.00 91.00 180 LEU A CA 1
ATOM 1398 C C . LEU A 1 180 ? 3.518 -6.800 -24.513 1.00 91.00 180 LEU A C 1
ATOM 1400 O O . LEU A 1 180 ? 3.569 -7.834 -25.172 1.00 91.00 180 LEU A O 1
ATOM 1404 N N . LEU A 1 181 ? 4.321 -5.754 -24.736 1.00 90.56 181 LEU A N 1
ATOM 1405 C CA . LEU A 1 181 ? 5.309 -5.709 -25.812 1.00 90.56 181 LEU A CA 1
ATOM 1406 C C . LEU A 1 181 ? 6.296 -6.873 -25.716 1.00 90.56 181 LEU A C 1
ATOM 1408 O O . LEU A 1 181 ? 6.534 -7.560 -26.702 1.00 90.56 181 LEU A O 1
ATOM 1412 N N . ILE A 1 182 ? 6.868 -7.104 -24.533 1.00 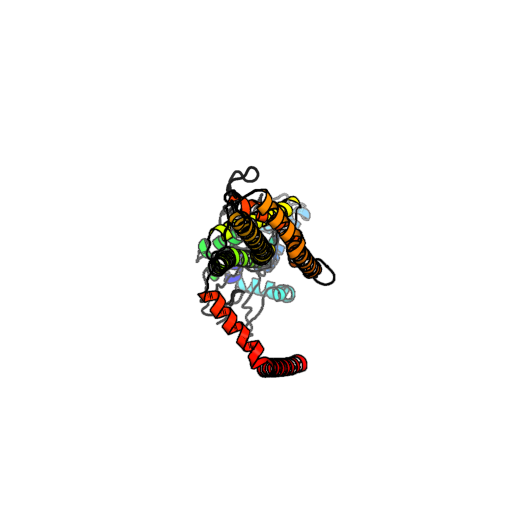90.94 182 ILE A N 1
ATOM 1413 C CA . ILE A 1 182 ? 7.913 -8.110 -24.348 1.00 90.94 182 ILE A CA 1
ATOM 1414 C C . ILE A 1 182 ? 7.298 -9.511 -24.334 1.00 90.94 182 ILE A C 1
ATOM 1416 O O . ILE A 1 182 ? 7.768 -10.375 -25.058 1.00 90.94 182 ILE A O 1
ATOM 1420 N N . TYR A 1 183 ? 6.259 -9.772 -23.544 1.00 89.00 183 TYR A N 1
ATOM 1421 C CA . TYR A 1 183 ? 5.829 -11.145 -23.256 1.00 89.00 183 TYR A CA 1
ATOM 1422 C C . TYR A 1 183 ? 4.681 -11.672 -24.115 1.00 89.00 183 TYR A C 1
ATOM 1424 O O . TYR A 1 183 ? 4.561 -12.889 -24.238 1.00 89.00 183 TYR A O 1
ATOM 1432 N N . GLU A 1 184 ? 3.816 -10.808 -24.647 1.00 88.81 184 GLU A N 1
ATOM 1433 C CA . GLU A 1 184 ? 2.566 -11.236 -25.294 1.00 88.81 184 GLU A CA 1
ATOM 1434 C C . GLU A 1 184 ? 2.560 -10.927 -26.800 1.00 88.81 184 GLU A C 1
ATOM 1436 O O . GLU A 1 184 ? 2.277 -11.809 -27.606 1.00 88.81 184 GLU A O 1
ATOM 1441 N N . GLU A 1 185 ? 2.916 -9.701 -27.181 1.00 88.94 185 GLU A N 1
ATOM 1442 C CA . GLU A 1 185 ? 2.756 -9.163 -28.540 1.00 88.94 185 GLU A CA 1
ATOM 1443 C C . GLU A 1 185 ? 4.025 -9.279 -29.403 1.00 88.94 185 GLU A C 1
ATOM 1445 O O . GLU A 1 185 ? 3.973 -9.068 -30.617 1.00 88.94 185 GLU A O 1
ATOM 1450 N N . SER A 1 186 ? 5.179 -9.610 -28.809 1.00 87.69 186 SER A N 1
ATOM 1451 C CA . SER A 1 186 ? 6.415 -9.811 -29.572 1.00 87.69 186 SER A CA 1
ATOM 1452 C C . SER A 1 186 ? 6.345 -11.071 -30.435 1.00 87.69 186 SER A C 1
ATOM 1454 O O . SER A 1 186 ? 5.990 -12.156 -29.969 1.00 87.69 186 SER A O 1
ATOM 1456 N N . ASP A 1 187 ? 6.751 -10.958 -31.700 1.00 85.94 187 ASP A N 1
ATOM 1457 C CA . ASP A 1 187 ? 6.922 -12.125 -32.565 1.00 85.94 187 ASP A CA 1
ATOM 1458 C C . ASP A 1 187 ? 8.159 -12.920 -32.111 1.00 85.94 187 ASP A C 1
ATOM 1460 O O . ASP A 1 187 ? 9.267 -12.382 -32.032 1.00 85.94 187 ASP A O 1
ATOM 1464 N N . ALA A 1 188 ? 7.990 -14.218 -31.843 1.00 84.88 188 ALA A N 1
ATOM 1465 C CA . ALA A 1 188 ? 9.075 -15.106 -31.424 1.00 84.88 188 ALA A CA 1
ATOM 1466 C C . ALA A 1 188 ? 10.194 -15.245 -32.474 1.00 84.88 188 ALA A C 1
ATOM 1468 O O . ALA A 1 188 ? 11.314 -15.622 -32.128 1.00 84.88 188 ALA A O 1
ATOM 1469 N N . THR A 1 189 ? 9.914 -14.947 -33.746 1.00 86.12 189 THR A N 1
ATOM 1470 C CA . THR A 1 189 ? 10.930 -14.907 -34.808 1.00 86.12 189 THR A CA 1
ATOM 1471 C C . THR A 1 189 ? 11.824 -13.672 -34.713 1.00 86.12 189 THR A C 1
ATOM 1473 O O . THR A 1 189 ? 12.997 -13.757 -35.072 1.00 86.12 189 THR A O 1
ATOM 1476 N N . ILE A 1 190 ? 11.295 -12.564 -34.186 1.00 83.88 190 ILE A N 1
ATOM 1477 C CA . ILE A 1 190 ? 12.001 -11.289 -34.030 1.00 83.88 190 ILE A CA 1
ATOM 1478 C C . ILE A 1 190 ? 12.688 -11.216 -32.664 1.00 83.88 190 ILE A C 1
ATOM 1480 O O . ILE A 1 190 ? 13.859 -10.857 -32.599 1.00 83.88 190 ILE A O 1
ATOM 1484 N N . CYS A 1 191 ? 11.999 -11.593 -31.580 1.00 87.44 191 CYS A N 1
ATOM 1485 C CA . CYS A 1 191 ? 12.538 -11.589 -30.220 1.00 87.44 191 CYS A CA 1
ATOM 1486 C C . CYS A 1 191 ? 12.454 -12.976 -29.564 1.00 87.44 191 CYS A C 1
ATOM 1488 O O . CYS A 1 191 ? 11.549 -13.285 -28.789 1.00 87.44 191 CYS A O 1
ATOM 1490 N N . GLN A 1 192 ? 13.446 -13.824 -29.828 1.00 89.88 192 GLN A N 1
ATOM 1491 C CA . GLN A 1 192 ? 13.555 -15.152 -29.214 1.00 89.88 192 GLN A CA 1
ATOM 1492 C C . GLN A 1 192 ? 13.780 -15.083 -27.694 1.00 89.88 192 GLN A C 1
ATOM 1494 O O . GLN A 1 192 ? 13.233 -15.898 -26.950 1.00 89.88 192 GLN A O 1
ATOM 1499 N N . ILE A 1 193 ? 14.565 -14.111 -27.213 1.00 89.12 193 ILE A N 1
ATOM 1500 C CA . ILE A 1 193 ? 14.834 -13.913 -25.781 1.00 89.12 193 ILE A CA 1
ATOM 1501 C C . ILE A 1 193 ? 13.580 -13.482 -25.016 1.00 89.12 193 ILE A C 1
ATOM 1503 O O . ILE A 1 193 ? 13.456 -13.795 -23.838 1.00 89.12 193 ILE A O 1
ATOM 1507 N N . CYS A 1 194 ? 12.623 -12.823 -25.670 1.00 88.81 194 CYS A N 1
ATOM 1508 C CA . CYS A 1 194 ? 11.383 -12.381 -25.039 1.00 88.81 194 CYS A CA 1
ATOM 1509 C C . CYS A 1 194 ? 10.513 -13.558 -24.554 1.00 88.81 194 CYS A C 1
ATOM 1511 O O . CYS A 1 194 ? 9.916 -13.495 -23.479 1.00 88.81 194 CYS A O 1
ATOM 1513 N N . HIS A 1 195 ? 10.510 -14.660 -25.313 1.00 87.69 195 HIS A N 1
ATOM 1514 C CA . HIS A 1 195 ? 9.734 -15.878 -25.030 1.00 87.69 195 HIS A CA 1
ATOM 1515 C C . HIS A 1 195 ? 10.537 -16.968 -24.310 1.00 87.69 195 HIS A C 1
ATOM 1517 O O . HIS A 1 195 ? 9.990 -18.007 -23.934 1.00 87.69 195 HIS A O 1
ATOM 1523 N N . ARG A 1 196 ? 11.846 -16.771 -24.118 1.00 86.44 196 ARG A N 1
ATOM 1524 C CA . ARG A 1 196 ? 12.721 -17.778 -23.507 1.00 86.44 196 ARG A CA 1
ATOM 1525 C C . ARG A 1 196 ? 12.533 -17.819 -21.991 1.00 86.44 196 ARG A C 1
ATOM 1527 O O . ARG A 1 196 ? 12.573 -16.795 -21.306 1.00 86.44 196 ARG A O 1
ATOM 1534 N N . THR A 1 197 ? 12.417 -19.032 -21.459 1.00 85.50 197 THR A N 1
ATOM 1535 C CA . THR A 1 197 ? 12.369 -19.296 -20.021 1.00 85.50 197 THR A CA 1
ATOM 1536 C C . THR A 1 197 ? 13.447 -20.290 -19.594 1.00 85.50 197 THR A C 1
ATOM 1538 O O . THR A 1 197 ? 13.889 -21.139 -20.368 1.00 85.50 197 THR A O 1
ATOM 1541 N N . TYR A 1 198 ? 13.897 -20.174 -18.347 1.00 80.38 198 TYR A N 1
ATOM 1542 C CA . TYR A 1 198 ? 14.899 -21.041 -17.741 1.00 80.38 198 TYR A CA 1
ATOM 1543 C C . TYR A 1 198 ? 14.298 -21.794 -16.554 1.00 80.38 198 TYR A C 1
ATOM 1545 O O . TYR A 1 198 ? 13.681 -21.184 -15.682 1.00 80.38 198 TYR A O 1
ATOM 1553 N N . LEU A 1 199 ? 14.587 -23.097 -16.471 1.00 73.88 199 LEU A N 1
ATOM 1554 C CA . LEU A 1 199 ? 14.224 -24.004 -15.369 1.00 73.88 199 LEU A CA 1
ATOM 1555 C C . LEU A 1 199 ? 15.084 -23.756 -14.114 1.00 73.88 199 LEU A C 1
ATOM 1557 O O . LEU A 1 199 ? 15.728 -24.653 -13.564 1.00 73.88 199 LEU A O 1
ATOM 1561 N N . SER A 1 200 ? 15.196 -22.499 -13.711 1.00 69.25 200 SER A N 1
ATOM 1562 C CA . SER A 1 200 ? 15.818 -22.077 -12.464 1.00 69.25 200 SER A CA 1
ATOM 1563 C C . SER A 1 200 ? 14.852 -21.124 -11.778 1.00 69.25 200 SER A C 1
ATOM 1565 O O . SER A 1 200 ? 14.569 -20.082 -12.373 1.00 69.25 200 SER A O 1
ATOM 1567 N N . PRO A 1 201 ? 14.378 -21.436 -10.564 1.00 64.44 201 PRO A N 1
ATOM 1568 C CA . PRO A 1 201 ? 13.465 -20.551 -9.866 1.00 64.44 201 PRO A CA 1
ATOM 1569 C C . PRO A 1 201 ? 14.166 -19.225 -9.573 1.00 64.44 201 PRO A C 1
ATOM 1571 O O . PRO A 1 201 ? 15.312 -19.196 -9.115 1.00 64.44 201 PRO A O 1
ATOM 1574 N N . THR A 1 202 ? 13.474 -18.125 -9.841 1.00 62.16 202 THR A N 1
ATOM 1575 C CA . THR A 1 202 ? 13.848 -16.797 -9.352 1.00 62.16 202 THR A CA 1
ATOM 1576 C C . THR A 1 202 ? 12.952 -16.431 -8.190 1.00 62.16 202 THR A C 1
ATOM 1578 O O . THR A 1 202 ? 11.730 -16.516 -8.298 1.00 62.16 202 THR A O 1
ATOM 1581 N N . SER A 1 203 ? 13.558 -16.026 -7.076 1.00 52.38 203 SER A N 1
ATOM 1582 C CA . SER A 1 203 ? 12.822 -15.427 -5.970 1.00 52.38 203 SER A CA 1
ATOM 1583 C C . SER A 1 203 ? 12.446 -14.000 -6.356 1.00 52.38 203 SER A C 1
ATOM 1585 O O . SER A 1 203 ? 13.322 -13.143 -6.503 1.00 52.38 203 SER A O 1
ATOM 1587 N N . THR A 1 204 ? 11.154 -13.742 -6.520 1.00 55.16 204 THR A N 1
ATOM 1588 C CA . THR A 1 204 ? 10.612 -12.392 -6.358 1.00 55.16 204 THR A CA 1
ATOM 1589 C C . THR A 1 204 ? 10.680 -11.995 -4.883 1.00 55.16 204 THR A C 1
ATOM 1591 O O . THR A 1 204 ? 10.952 -12.831 -4.023 1.00 55.16 204 THR A O 1
ATOM 1594 N N . MET A 1 205 ? 10.450 -10.719 -4.572 1.00 47.69 205 MET A N 1
ATOM 1595 C CA . MET A 1 205 ? 10.422 -10.259 -3.178 1.00 47.69 205 MET A CA 1
ATOM 1596 C C . MET A 1 205 ? 9.301 -10.927 -2.356 1.00 47.69 205 MET A C 1
ATOM 1598 O O . MET A 1 205 ? 9.400 -10.996 -1.135 1.00 47.69 205 MET A O 1
ATOM 1602 N N . ASP A 1 206 ? 8.269 -11.447 -3.023 1.00 47.91 206 ASP A N 1
ATOM 1603 C CA . ASP A 1 206 ? 7.287 -12.351 -2.432 1.00 47.91 206 ASP A CA 1
ATOM 1604 C C . ASP A 1 206 ? 7.806 -13.803 -2.489 1.00 47.91 206 ASP A C 1
ATOM 1606 O O . ASP A 1 206 ? 7.997 -14.382 -3.564 1.00 47.91 206 ASP A O 1
ATOM 1610 N N . GLU A 1 207 ? 8.074 -14.370 -1.309 1.00 44.34 207 GLU A N 1
ATOM 1611 C CA . GLU A 1 207 ? 8.565 -15.739 -1.095 1.00 44.34 207 GLU A CA 1
ATOM 1612 C C . GLU A 1 207 ? 7.526 -16.798 -1.522 1.00 44.34 207 GLU A C 1
ATOM 1614 O O . GLU A 1 207 ? 7.889 -17.936 -1.830 1.00 44.34 207 GLU A O 1
ATOM 1619 N N . PHE A 1 208 ? 6.240 -16.425 -1.620 1.00 47.00 208 PHE A N 1
ATOM 1620 C CA . PHE A 1 208 ? 5.145 -17.328 -1.993 1.00 47.00 208 PHE A CA 1
ATOM 1621 C C . PHE A 1 208 ? 4.812 -17.340 -3.492 1.00 47.00 208 PHE A C 1
ATOM 1623 O O . PHE A 1 208 ? 4.103 -18.243 -3.943 1.00 47.00 208 PHE A O 1
ATOM 1630 N N . THR A 1 209 ? 5.375 -16.428 -4.289 1.00 49.47 209 THR A N 1
ATOM 1631 C CA . THR A 1 209 ? 5.264 -16.421 -5.759 1.00 49.47 209 THR A CA 1
ATOM 1632 C C . THR A 1 209 ? 6.606 -16.716 -6.421 1.00 49.47 209 THR A C 1
ATOM 1634 O O . THR A 1 209 ? 7.062 -15.982 -7.294 1.00 49.47 209 THR A O 1
ATOM 1637 N N . SER A 1 210 ? 7.271 -17.811 -6.039 1.00 50.94 210 SER A N 1
ATOM 1638 C CA . SER A 1 210 ? 8.387 -18.299 -6.856 1.00 50.94 210 SER A CA 1
ATOM 1639 C C . SER A 1 210 ? 7.865 -18.651 -8.254 1.00 50.94 210 SER A C 1
ATOM 1641 O O . SER A 1 210 ? 7.053 -19.562 -8.432 1.00 50.94 210 SER A O 1
ATOM 1643 N N . THR A 1 211 ? 8.291 -17.900 -9.269 1.00 57.97 211 THR A N 1
ATOM 1644 C CA . THR A 1 211 ? 8.035 -18.283 -10.656 1.00 57.97 211 THR A CA 1
ATOM 1645 C C . THR A 1 211 ? 8.861 -19.533 -10.929 1.00 57.97 211 THR A C 1
ATOM 1647 O O . THR A 1 211 ? 10.092 -19.483 -10.857 1.00 57.97 211 THR A O 1
ATOM 1650 N N . VAL A 1 212 ? 8.186 -20.653 -11.209 1.00 61.78 212 VAL A N 1
ATOM 1651 C CA . VAL A 1 212 ? 8.827 -21.947 -11.519 1.00 61.78 212 VAL A CA 1
ATOM 1652 C C . VAL A 1 212 ? 9.843 -21.785 -12.655 1.00 61.78 212 VAL A C 1
ATOM 1654 O O . VAL A 1 212 ? 10.941 -22.339 -12.590 1.00 61.78 212 VAL A O 1
ATOM 1657 N N . ASP A 1 213 ? 9.497 -20.933 -13.623 1.00 73.25 213 ASP A N 1
ATOM 1658 C CA . ASP A 1 213 ? 10.298 -20.626 -14.796 1.00 73.25 213 ASP A CA 1
ATOM 1659 C C . ASP A 1 213 ? 10.737 -19.155 -14.788 1.00 73.25 213 ASP A C 1
ATOM 1661 O O . ASP A 1 213 ? 9.914 -18.236 -14.791 1.00 73.25 213 ASP A O 1
ATOM 1665 N N . ARG A 1 214 ? 12.052 -18.917 -14.810 1.00 77.50 214 ARG A N 1
ATOM 1666 C CA . ARG A 1 214 ? 12.636 -17.575 -14.940 1.00 77.50 214 ARG A CA 1
ATOM 1667 C C . ARG A 1 214 ? 12.533 -17.109 -16.388 1.00 77.50 214 ARG A C 1
ATOM 1669 O O . ARG A 1 214 ? 13.134 -17.735 -17.259 1.00 77.50 214 ARG A O 1
ATOM 1676 N N . LYS A 1 215 ? 11.868 -15.984 -16.650 1.00 84.50 215 LYS A N 1
ATOM 1677 C CA . LYS A 1 215 ? 11.888 -15.332 -17.972 1.00 84.50 215 LYS A CA 1
ATOM 1678 C C . LYS A 1 215 ? 13.272 -14.745 -18.268 1.00 84.50 215 LYS A C 1
ATOM 1680 O O . LYS A 1 215 ? 13.926 -14.224 -17.365 1.00 84.50 215 LYS A O 1
ATOM 1685 N N . ALA A 1 216 ? 13.732 -14.826 -19.517 1.00 85.19 216 ALA A N 1
ATOM 1686 C CA . ALA A 1 216 ? 15.043 -14.298 -19.897 1.00 85.19 216 ALA A CA 1
ATOM 1687 C C . ALA A 1 216 ? 15.103 -12.763 -19.863 1.00 85.19 216 ALA A C 1
ATOM 1689 O O . ALA A 1 216 ? 16.121 -12.208 -19.458 1.00 85.19 216 ALA A O 1
ATOM 1690 N N . VAL A 1 217 ? 13.999 -12.092 -20.199 1.00 88.50 217 VAL A N 1
ATOM 1691 C CA . VAL A 1 217 ? 13.827 -10.645 -20.017 1.00 88.50 217 VAL A CA 1
ATOM 1692 C C . VAL A 1 217 ? 12.921 -10.412 -18.811 1.00 88.50 217 VAL A C 1
ATOM 1694 O O . VAL A 1 217 ? 11.824 -10.964 -18.742 1.00 88.50 217 VAL A O 1
ATOM 1697 N N . THR A 1 218 ? 13.367 -9.613 -17.843 1.00 87.44 218 THR A N 1
ATOM 1698 C CA . THR A 1 218 ? 12.595 -9.267 -16.637 1.00 87.44 218 THR A CA 1
ATOM 1699 C C . THR A 1 218 ? 12.568 -7.754 -16.462 1.00 87.44 218 THR A C 1
ATOM 1701 O O . THR A 1 218 ? 13.626 -7.128 -16.411 1.00 87.44 218 THR A O 1
ATOM 1704 N N . ILE A 1 219 ? 11.373 -7.171 -16.352 1.00 88.62 219 ILE A N 1
ATOM 1705 C CA . ILE A 1 219 ? 11.200 -5.751 -16.027 1.00 88.62 219 ILE A CA 1
ATOM 1706 C C . ILE A 1 219 ? 11.445 -5.575 -14.526 1.00 88.62 219 ILE A C 1
ATOM 1708 O O . ILE A 1 219 ? 10.854 -6.268 -13.702 1.00 88.62 219 ILE A O 1
ATOM 1712 N N . THR A 1 220 ? 12.347 -4.670 -14.158 1.00 87.44 220 THR A N 1
ATOM 1713 C CA . THR A 1 220 ? 12.691 -4.395 -12.759 1.00 87.44 220 THR A CA 1
ATOM 1714 C C . THR A 1 220 ? 13.142 -2.945 -12.591 1.00 87.44 220 THR A C 1
ATOM 1716 O O . THR A 1 220 ? 13.267 -2.202 -13.563 1.00 87.44 220 THR A O 1
ATOM 1719 N N . GLY A 1 221 ? 13.364 -2.526 -11.350 1.00 86.75 221 GLY A N 1
ATOM 1720 C CA . GLY A 1 221 ? 13.763 -1.172 -10.985 1.00 86.75 221 GLY A CA 1
ATOM 1721 C C . GLY A 1 221 ? 12.928 -0.629 -9.835 1.00 86.75 221 GLY A C 1
ATOM 1722 O O . GLY A 1 221 ? 12.042 -1.303 -9.315 1.00 86.75 221 GLY A O 1
ATOM 1723 N N . LEU A 1 222 ? 13.196 0.614 -9.438 1.00 84.44 222 LEU A N 1
ATOM 1724 C CA . LEU A 1 222 ? 12.487 1.236 -8.320 1.00 84.44 222 LEU A CA 1
ATOM 1725 C C . LEU A 1 222 ? 10.982 1.369 -8.599 1.00 84.44 222 LEU A C 1
ATOM 1727 O O . LEU A 1 222 ? 10.173 1.051 -7.736 1.00 84.44 222 LEU A O 1
ATOM 1731 N N . THR A 1 223 ? 10.607 1.805 -9.804 1.00 86.75 223 THR A N 1
ATOM 1732 C CA . THR A 1 223 ? 9.206 2.081 -10.154 1.00 86.75 223 THR A CA 1
ATOM 1733 C C . THR A 1 223 ? 8.327 0.822 -10.168 1.00 86.75 223 THR A C 1
ATOM 1735 O O . THR A 1 223 ? 7.312 0.839 -9.469 1.00 86.75 223 THR A O 1
ATOM 1738 N N . PRO A 1 224 ? 8.688 -0.282 -10.865 1.00 86.38 224 PRO A N 1
ATOM 1739 C CA . PRO A 1 224 ? 7.906 -1.522 -10.814 1.00 86.38 224 PRO A CA 1
ATOM 1740 C C . PRO A 1 224 ? 7.830 -2.100 -9.402 1.00 86.38 224 PRO A C 1
ATOM 1742 O O . PRO A 1 224 ? 6.743 -2.378 -8.915 1.00 86.38 224 PRO A O 1
ATOM 1745 N N . VAL A 1 225 ? 8.963 -2.166 -8.692 1.00 84.69 225 VAL A N 1
ATOM 1746 C CA . VAL A 1 225 ? 9.018 -2.735 -7.337 1.00 84.69 225 VAL A CA 1
ATOM 1747 C C . VAL A 1 225 ? 8.137 -1.954 -6.360 1.00 84.69 225 VAL A C 1
ATOM 1749 O O . VAL A 1 225 ? 7.421 -2.556 -5.569 1.00 84.69 225 VAL A O 1
ATOM 1752 N N . VAL A 1 226 ? 8.144 -0.619 -6.404 1.00 82.69 226 VAL A N 1
ATOM 1753 C CA . VAL A 1 226 ? 7.284 0.196 -5.527 1.00 82.69 226 VAL A CA 1
ATOM 1754 C C . VAL A 1 226 ? 5.802 -0.012 -5.845 1.00 82.69 226 VAL A C 1
ATOM 1756 O O . VAL A 1 226 ? 4.995 -0.072 -4.915 1.00 82.69 226 VAL A O 1
ATOM 1759 N N . HIS A 1 227 ? 5.436 -0.143 -7.124 1.00 82.75 227 HIS A N 1
ATOM 1760 C CA . HIS A 1 227 ? 4.059 -0.449 -7.514 1.00 82.75 227 HIS A CA 1
ATOM 1761 C C . HIS A 1 227 ? 3.629 -1.846 -7.057 1.00 82.75 227 HIS A C 1
ATOM 1763 O O . HIS A 1 227 ? 2.571 -1.957 -6.440 1.00 82.75 227 HIS A O 1
ATOM 1769 N N . ASP A 1 228 ? 4.462 -2.867 -7.262 1.00 82.56 228 ASP A N 1
ATOM 1770 C CA . ASP A 1 228 ? 4.181 -4.244 -6.840 1.00 82.56 228 ASP A CA 1
ATOM 1771 C C . ASP A 1 228 ? 4.021 -4.340 -5.319 1.00 82.56 228 ASP A C 1
ATOM 1773 O O . ASP A 1 228 ? 3.064 -4.929 -4.820 1.00 82.56 228 ASP A O 1
ATOM 1777 N N . ILE A 1 229 ? 4.911 -3.688 -4.562 1.00 80.62 2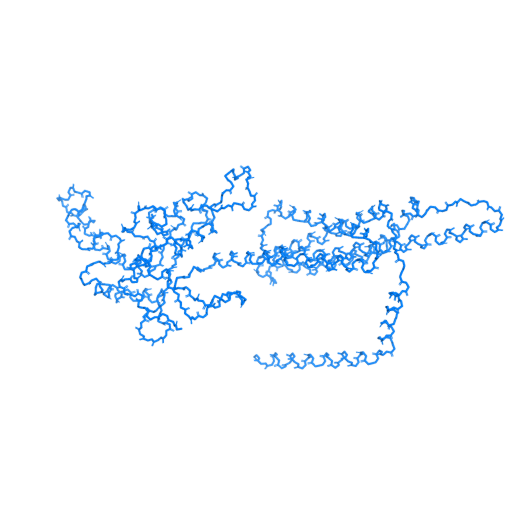29 ILE A N 1
ATOM 1778 C CA . ILE A 1 229 ? 4.825 -3.609 -3.098 1.00 80.62 229 ILE A CA 1
ATOM 1779 C C . ILE A 1 229 ? 3.537 -2.916 -2.665 1.00 80.62 229 ILE A C 1
ATOM 1781 O O . ILE A 1 229 ? 2.849 -3.384 -1.758 1.00 80.62 229 ILE A O 1
ATOM 1785 N N . SER A 1 230 ? 3.218 -1.781 -3.287 1.00 81.44 230 SER A N 1
ATOM 1786 C CA . SER A 1 230 ? 2.015 -1.020 -2.963 1.00 81.44 230 SER A CA 1
ATOM 1787 C C . SER A 1 230 ? 0.750 -1.838 -3.215 1.00 81.44 230 SER A C 1
ATOM 1789 O O . SER A 1 230 ? -0.156 -1.826 -2.381 1.00 81.44 230 SER A O 1
ATOM 1791 N N . ASP A 1 231 ? 0.683 -2.543 -4.344 1.00 81.25 231 ASP A N 1
ATOM 1792 C CA . ASP A 1 231 ? -0.454 -3.383 -4.710 1.00 81.25 231 ASP A CA 1
ATOM 1793 C C . ASP A 1 231 ? -0.584 -4.588 -3.773 1.00 81.25 231 ASP A C 1
ATOM 1795 O O . ASP A 1 231 ? -1.682 -4.859 -3.288 1.00 81.25 231 ASP A O 1
ATOM 1799 N N . ALA A 1 232 ? 0.524 -5.269 -3.464 1.00 82.19 232 ALA A N 1
ATOM 1800 C CA . ALA A 1 232 ? 0.536 -6.405 -2.546 1.00 82.19 232 ALA A CA 1
ATOM 1801 C C . ALA A 1 232 ? 0.048 -6.001 -1.146 1.00 82.19 232 ALA A C 1
ATOM 1803 O O . ALA A 1 232 ? -0.853 -6.633 -0.596 1.00 82.19 232 ALA A O 1
ATOM 1804 N N . ILE A 1 233 ? 0.563 -4.890 -0.603 1.00 82.12 233 ILE A N 1
ATOM 1805 C CA . ILE A 1 233 ? 0.117 -4.350 0.691 1.00 82.12 233 ILE A CA 1
ATOM 1806 C C . ILE A 1 233 ? -1.373 -4.002 0.646 1.00 82.12 233 ILE A C 1
ATOM 1808 O O . ILE A 1 233 ? -2.109 -4.312 1.584 1.00 82.12 233 ILE A O 1
ATOM 1812 N N . TYR A 1 234 ? -1.829 -3.351 -0.428 1.00 81.75 234 TYR A N 1
ATOM 1813 C CA . TYR A 1 234 ? -3.232 -2.979 -0.583 1.00 81.75 234 TYR A CA 1
ATOM 1814 C C . TYR A 1 234 ? -4.145 -4.212 -0.587 1.00 81.75 234 TYR A C 1
ATOM 1816 O O . TYR A 1 234 ? -5.120 -4.251 0.168 1.00 81.75 234 TYR A O 1
ATOM 1824 N N . GLN A 1 235 ? -3.806 -5.226 -1.387 1.00 82.94 235 GLN A N 1
ATOM 1825 C CA . GLN A 1 235 ? -4.571 -6.468 -1.501 1.00 82.94 235 GLN A CA 1
ATOM 1826 C C . GLN A 1 235 ? -4.590 -7.240 -0.180 1.00 82.94 235 GLN A C 1
ATOM 1828 O O . GLN A 1 235 ? -5.661 -7.589 0.310 1.00 82.94 235 GLN A O 1
ATOM 1833 N N . GLU A 1 236 ? -3.440 -7.452 0.467 1.00 84.81 236 GLU A N 1
ATOM 1834 C CA . GLU A 1 236 ? -3.390 -8.149 1.759 1.00 84.81 236 GLU A CA 1
ATOM 1835 C C . GLU A 1 236 ? -4.241 -7.460 2.825 1.00 84.81 236 GLU A C 1
ATOM 1837 O O . GLU A 1 236 ? -4.912 -8.104 3.639 1.00 84.81 236 GLU A O 1
ATOM 1842 N N . LEU A 1 237 ? -4.239 -6.135 2.826 1.00 81.88 237 LEU A N 1
ATOM 1843 C CA . LEU A 1 237 ? -4.925 -5.355 3.832 1.00 81.88 237 LEU A CA 1
ATOM 1844 C C . LEU A 1 237 ? -6.437 -5.312 3.623 1.00 81.88 237 LEU A C 1
ATOM 1846 O O . LEU A 1 237 ? -7.184 -5.529 4.581 1.00 81.88 237 LEU A O 1
ATOM 1850 N N . VAL A 1 238 ? -6.887 -5.052 2.395 1.00 82.38 238 VAL A N 1
ATOM 1851 C CA . VAL A 1 238 ? -8.314 -4.975 2.057 1.00 82.38 238 VAL A CA 1
ATOM 1852 C C . VAL A 1 238 ? -8.949 -6.362 2.035 1.00 82.38 238 VAL A C 1
ATOM 1854 O O . VAL A 1 238 ? -10.029 -6.533 2.600 1.00 82.38 238 VAL A O 1
ATOM 1857 N N . ASP A 1 239 ? -8.271 -7.361 1.467 1.00 84.62 239 ASP A N 1
ATOM 1858 C CA . ASP A 1 239 ? -8.854 -8.690 1.274 1.00 84.62 239 ASP A CA 1
ATOM 1859 C C . ASP A 1 239 ? -8.675 -9.598 2.495 1.00 84.62 239 ASP A C 1
ATOM 1861 O O . ASP A 1 239 ? -9.504 -10.481 2.730 1.00 84.62 239 ASP A O 1
ATOM 1865 N N . ARG A 1 240 ? -7.617 -9.403 3.301 1.00 85.81 240 ARG A N 1
ATOM 1866 C CA . ARG A 1 240 ? -7.342 -10.257 4.472 1.00 85.81 240 ARG A CA 1
ATOM 1867 C C . ARG A 1 240 ? -7.390 -9.512 5.800 1.00 85.81 240 ARG A C 1
ATOM 1869 O O . ARG A 1 240 ? -8.201 -9.871 6.654 1.00 85.81 240 ARG A O 1
ATOM 1876 N N . MET A 1 241 ? -6.555 -8.497 6.024 1.00 85.38 241 MET A N 1
ATOM 1877 C CA . MET A 1 241 ? -6.377 -7.934 7.375 1.00 85.38 241 MET A CA 1
ATOM 1878 C C . MET A 1 241 ? -7.623 -7.208 7.907 1.00 85.38 241 MET A C 1
ATOM 1880 O O . MET A 1 241 ? -8.027 -7.432 9.053 1.00 85.38 241 MET A O 1
ATOM 1884 N N . LEU A 1 242 ? -8.258 -6.348 7.105 1.00 83.94 242 LEU A N 1
ATOM 1885 C CA . LEU A 1 242 ? -9.439 -5.587 7.524 1.00 83.94 242 LEU A CA 1
ATOM 1886 C C . LEU A 1 242 ? -10.653 -6.508 7.768 1.00 83.94 242 LEU A C 1
ATOM 1888 O O . LEU A 1 242 ? -11.243 -6.408 8.847 1.00 83.94 242 LEU A O 1
ATOM 1892 N N . PRO A 1 243 ? -10.993 -7.467 6.883 1.00 89.56 243 PRO A N 1
ATOM 1893 C CA . PRO A 1 243 ? -12.066 -8.425 7.145 1.00 89.56 243 PRO A CA 1
ATOM 1894 C C . PRO A 1 243 ? -11.801 -9.293 8.376 1.00 89.56 243 PRO A C 1
ATOM 1896 O O . PRO A 1 243 ? -12.685 -9.434 9.219 1.00 89.56 243 PRO A O 1
ATOM 1899 N N . ILE A 1 244 ? -10.587 -9.839 8.528 1.00 89.94 244 ILE A N 1
ATOM 1900 C CA . ILE A 1 244 ? -10.240 -10.690 9.677 1.00 89.94 244 ILE A CA 1
ATOM 1901 C C . ILE A 1 244 ? -10.334 -9.898 10.983 1.00 89.94 244 ILE A C 1
ATOM 1903 O O . ILE A 1 244 ? -10.956 -10.370 11.936 1.00 89.94 244 ILE A O 1
ATOM 1907 N N . SER A 1 245 ? -9.762 -8.692 11.032 1.00 87.69 245 SER A N 1
ATOM 1908 C CA . SER A 1 245 ? -9.826 -7.845 12.230 1.00 87.69 245 SER A CA 1
ATOM 1909 C C . SER A 1 245 ? -11.265 -7.443 12.562 1.00 87.69 245 SER A C 1
ATOM 1911 O O . SER A 1 245 ? -11.681 -7.580 13.711 1.00 87.69 245 SER A O 1
ATOM 1913 N N . GLY A 1 246 ? -12.066 -7.052 11.565 1.00 87.81 246 GLY A N 1
ATOM 1914 C CA . GLY A 1 246 ? -13.484 -6.742 11.741 1.00 87.81 246 GLY A CA 1
ATOM 1915 C C . GLY A 1 246 ? -14.300 -7.932 12.255 1.00 87.81 246 GLY A C 1
ATOM 1916 O O . GLY A 1 246 ? -15.095 -7.778 13.184 1.00 87.81 246 GLY A O 1
ATOM 1917 N N . VAL A 1 247 ? -14.076 -9.134 11.711 1.00 91.44 247 VAL A N 1
ATOM 1918 C CA . VAL A 1 247 ? -14.738 -10.369 12.163 1.00 91.44 247 VAL A CA 1
ATOM 1919 C C . VAL A 1 247 ? -14.324 -10.724 13.587 1.00 91.44 247 VAL A C 1
ATOM 1921 O O . VAL A 1 247 ? -15.190 -11.030 14.404 1.00 91.44 247 VAL A O 1
ATOM 1924 N N . LEU A 1 248 ? -13.031 -10.658 13.909 1.00 89.56 248 LEU A N 1
ATOM 1925 C CA . LEU A 1 248 ? -12.520 -10.988 15.239 1.00 89.56 248 LEU A CA 1
ATOM 1926 C C . LEU A 1 248 ? -13.058 -10.018 16.295 1.00 89.56 248 LEU A C 1
ATOM 1928 O O . LEU A 1 248 ? -13.525 -10.458 17.344 1.00 89.56 248 LEU A O 1
ATOM 1932 N N . VAL A 1 249 ? -13.075 -8.718 15.996 1.00 88.81 249 VAL A N 1
ATOM 1933 C CA . VAL A 1 249 ? -13.664 -7.685 16.860 1.00 88.81 249 VAL A CA 1
ATOM 1934 C C . VAL A 1 249 ? -15.162 -7.915 17.052 1.00 88.81 249 VAL A C 1
ATOM 1936 O O . VAL A 1 249 ? -15.648 -7.914 18.183 1.00 88.81 249 VAL A O 1
ATOM 1939 N N . CYS A 1 250 ? -15.901 -8.156 15.967 1.00 89.44 250 CYS A N 1
ATOM 1940 C CA . CYS A 1 250 ? -17.335 -8.430 16.022 1.00 89.44 250 CYS A CA 1
ATOM 1941 C C . CYS A 1 250 ? -17.632 -9.678 16.869 1.00 89.44 250 CYS A C 1
ATOM 1943 O O . CYS A 1 250 ? -18.495 -9.648 17.748 1.00 89.44 250 CYS A O 1
ATOM 1945 N N . LEU A 1 251 ? -16.871 -10.756 16.662 1.00 90.38 251 LEU A N 1
ATOM 1946 C CA . LEU A 1 251 ? -16.977 -11.988 17.435 1.00 90.38 251 LEU A CA 1
ATOM 1947 C C . LEU A 1 251 ? -16.675 -11.740 18.917 1.00 90.38 251 LEU A C 1
ATOM 1949 O O . LEU A 1 251 ? -17.454 -12.162 19.768 1.00 90.38 251 LEU A O 1
ATOM 1953 N N . ALA A 1 252 ? -15.591 -11.030 19.235 1.00 85.69 252 ALA A N 1
ATOM 1954 C CA . ALA A 1 252 ? -15.222 -10.702 20.609 1.00 85.69 252 ALA A CA 1
ATOM 1955 C C . ALA A 1 252 ? -16.323 -9.891 21.315 1.00 85.69 252 ALA A C 1
ATOM 1957 O O . ALA A 1 252 ? -16.720 -10.230 22.430 1.00 85.69 252 ALA A O 1
ATOM 1958 N N . MET A 1 253 ? -16.890 -8.883 20.644 1.00 84.81 253 MET A N 1
ATOM 1959 C CA . MET A 1 253 ? -18.017 -8.100 21.162 1.00 84.81 253 MET A CA 1
ATOM 1960 C C . MET A 1 253 ? -19.273 -8.945 21.387 1.00 84.81 253 MET A C 1
ATOM 1962 O O . MET A 1 253 ? -19.937 -8.826 22.419 1.00 84.81 253 MET A O 1
ATOM 1966 N N . LEU A 1 254 ? -19.616 -9.816 20.435 1.00 86.12 254 LEU A N 1
ATOM 1967 C CA . LEU A 1 254 ? -20.768 -10.706 20.564 1.00 86.12 254 LEU A CA 1
ATOM 1968 C C . LEU A 1 254 ? -20.584 -11.716 21.695 1.00 86.12 254 LEU A C 1
ATOM 1970 O O . LEU A 1 254 ? -21.548 -12.006 22.400 1.00 86.12 254 LEU A O 1
ATOM 1974 N N . LEU A 1 255 ? -19.371 -12.232 21.895 1.00 84.56 255 LEU A N 1
ATOM 1975 C CA . LEU A 1 255 ? -19.074 -13.157 22.986 1.00 84.56 255 LEU A CA 1
ATOM 1976 C C . LEU A 1 255 ? -19.137 -12.467 24.356 1.00 84.56 255 LEU A C 1
ATOM 1978 O O . LEU A 1 255 ? -19.699 -13.042 25.286 1.00 84.56 255 LEU A O 1
ATOM 1982 N N . LEU A 1 256 ? -18.616 -11.240 24.481 1.00 79.31 256 LEU A N 1
ATOM 1983 C CA . LEU A 1 256 ? -18.575 -10.507 25.752 1.00 79.31 256 LEU A CA 1
ATOM 1984 C C . LEU A 1 256 ? -19.929 -9.913 26.164 1.00 79.31 256 LEU A C 1
ATOM 1986 O O . LEU A 1 256 ? -20.293 -9.956 27.341 1.00 79.31 256 LEU A O 1
ATOM 1990 N N . HIS A 1 257 ? -20.686 -9.353 25.219 1.00 80.50 257 HIS A N 1
ATOM 1991 C CA . HIS A 1 257 ? -21.911 -8.599 25.524 1.00 80.50 257 HIS A CA 1
ATOM 1992 C C . HIS A 1 257 ? -23.193 -9.326 25.125 1.00 80.50 257 HIS A C 1
ATOM 1994 O O . HIS A 1 257 ? -24.271 -8.962 25.602 1.00 80.50 257 HIS A O 1
ATOM 2000 N N . ARG A 1 258 ? -23.092 -10.349 24.261 1.00 83.19 258 ARG A N 1
ATOM 2001 C CA . ARG A 1 258 ? -24.191 -11.223 23.800 1.00 83.19 258 ARG A CA 1
ATOM 2002 C C . ARG A 1 258 ? -25.420 -10.485 23.260 1.00 83.19 258 ARG A C 1
ATOM 2004 O O . ARG A 1 258 ? -26.514 -11.039 23.187 1.00 83.19 258 ARG A O 1
ATOM 2011 N N . ASN A 1 259 ? -25.243 -9.229 22.869 1.00 86.19 259 ASN A N 1
ATOM 2012 C CA . ASN A 1 259 ? -26.284 -8.375 22.331 1.00 86.19 259 ASN A CA 1
ATOM 2013 C C . ASN A 1 259 ? -25.740 -7.686 21.072 1.00 86.19 259 ASN A C 1
ATOM 2015 O O . ASN A 1 259 ? -24.839 -6.851 21.190 1.00 86.19 259 ASN A O 1
ATOM 2019 N N . PRO A 1 260 ? -26.273 -7.990 19.872 1.00 87.75 260 PRO A N 1
ATOM 2020 C CA . PRO A 1 260 ? -25.745 -7.453 18.617 1.00 87.75 260 PRO A CA 1
ATOM 2021 C C . PRO A 1 260 ? -25.862 -5.928 18.524 1.00 87.75 260 PRO A C 1
ATOM 2023 O O . PRO A 1 260 ? -25.128 -5.304 17.764 1.00 87.75 260 PRO A O 1
ATOM 2026 N N . LYS A 1 261 ? -26.717 -5.298 19.345 1.00 91.50 261 LYS A N 1
ATOM 2027 C CA . LYS A 1 261 ? -26.793 -3.834 19.448 1.00 91.50 261 LYS A CA 1
ATOM 2028 C C . LYS A 1 261 ? -25.450 -3.204 19.828 1.00 91.50 261 LYS A C 1
ATOM 2030 O O . LYS A 1 261 ? -25.185 -2.083 19.408 1.00 91.50 261 LYS A O 1
ATOM 2035 N N . VAL A 1 262 ? -24.596 -3.916 20.575 1.00 89.31 262 VAL A N 1
ATOM 2036 C CA . VAL A 1 262 ? -23.278 -3.402 20.981 1.00 89.31 262 VAL A CA 1
ATOM 2037 C C . VAL A 1 262 ? -22.372 -3.139 19.777 1.00 89.31 262 VAL A C 1
ATOM 2039 O O . VAL A 1 262 ? -21.600 -2.185 19.808 1.00 89.31 262 VAL A O 1
ATOM 2042 N N . ILE A 1 263 ? -22.517 -3.920 18.697 1.00 91.38 263 ILE A N 1
ATOM 2043 C CA . ILE A 1 263 ? -21.727 -3.754 17.470 1.00 91.38 263 ILE A CA 1
ATOM 2044 C C . ILE A 1 263 ? -22.037 -2.403 16.832 1.00 91.38 263 ILE A C 1
ATOM 2046 O O . ILE A 1 263 ? -21.129 -1.713 16.394 1.00 91.38 263 ILE A O 1
ATOM 2050 N N . ILE A 1 264 ? -23.306 -1.992 16.806 1.00 93.38 264 ILE A N 1
ATOM 2051 C CA . ILE A 1 264 ? -23.693 -0.694 16.240 1.00 93.38 264 ILE A CA 1
ATOM 2052 C C . ILE A 1 264 ? -23.210 0.440 17.151 1.00 93.38 264 ILE A C 1
ATOM 2054 O O . ILE A 1 264 ? -22.662 1.424 16.665 1.00 93.38 264 ILE A O 1
ATOM 2058 N N . ILE A 1 265 ? -23.369 0.283 18.469 1.00 92.88 265 ILE A N 1
ATOM 2059 C CA . ILE A 1 265 ? -22.973 1.290 19.467 1.00 92.88 265 ILE A CA 1
ATOM 2060 C C . ILE A 1 265 ? -21.468 1.552 19.430 1.00 92.88 265 ILE A C 1
ATOM 2062 O O . ILE A 1 265 ? -21.054 2.705 19.503 1.00 92.88 265 ILE A O 1
ATOM 2066 N N . CYS A 1 266 ? -20.661 0.497 19.300 1.00 91.06 266 CYS A N 1
ATOM 2067 C CA . CYS A 1 266 ? -19.206 0.614 19.274 1.00 91.06 266 CYS A CA 1
ATOM 2068 C C . CYS A 1 266 ? -18.661 0.853 17.863 1.00 91.06 266 CYS A C 1
ATOM 2070 O O . CYS A 1 266 ? -17.728 1.625 17.692 1.00 91.06 266 CYS A O 1
ATOM 2072 N N . GLY A 1 267 ? -19.247 0.230 16.842 1.00 91.81 267 GLY A N 1
ATOM 2073 C CA . GLY A 1 267 ? -18.773 0.301 15.461 1.00 91.81 267 GLY A CA 1
ATOM 2074 C C . GLY A 1 267 ? -19.094 1.620 14.761 1.00 91.81 267 GLY A C 1
ATOM 2075 O O . GLY A 1 267 ? -18.263 2.116 14.006 1.00 91.81 267 GLY A O 1
ATOM 2076 N N . ALA A 1 268 ? -20.256 2.234 15.015 1.00 93.06 268 ALA A N 1
ATOM 2077 C CA . ALA A 1 268 ? -20.627 3.482 14.342 1.00 93.06 268 ALA A CA 1
ATOM 2078 C C . ALA A 1 268 ? -19.680 4.666 14.652 1.00 93.06 268 ALA A C 1
ATOM 2080 O O . ALA A 1 268 ? -19.273 5.338 13.701 1.00 93.06 268 ALA A O 1
ATOM 2081 N N . PRO A 1 269 ? -19.258 4.920 15.913 1.00 94.06 269 PRO A N 1
ATOM 2082 C CA . PRO A 1 269 ? -18.256 5.948 16.212 1.00 94.06 269 PRO A CA 1
ATOM 2083 C C . PRO A 1 269 ? -16.917 5.712 15.509 1.00 94.06 269 PRO A C 1
ATOM 2085 O O . PRO A 1 269 ? -16.299 6.673 15.061 1.00 94.06 269 PRO A O 1
ATOM 2088 N N . ILE A 1 270 ? -16.501 4.450 15.384 1.00 93.06 270 ILE A N 1
ATOM 2089 C CA . ILE A 1 270 ? -15.231 4.049 14.763 1.00 93.06 270 ILE A CA 1
ATOM 2090 C C . ILE A 1 270 ? -15.278 4.238 13.248 1.00 93.06 270 ILE A C 1
ATOM 2092 O O . ILE A 1 270 ? -14.366 4.807 12.660 1.00 93.06 270 ILE A O 1
ATOM 2096 N N . LEU A 1 271 ? -16.352 3.791 12.595 1.00 92.94 271 LEU A N 1
ATOM 2097 C CA . LEU A 1 271 ? -16.522 3.999 11.156 1.00 92.94 271 LEU A CA 1
ATOM 2098 C C . LEU A 1 271 ? -16.570 5.492 10.822 1.00 92.94 271 LEU A C 1
ATOM 2100 O O . LEU A 1 271 ? -15.945 5.932 9.859 1.00 92.94 271 LEU A O 1
ATOM 2104 N N . MET A 1 272 ? -17.262 6.279 11.650 1.00 94.44 272 MET A N 1
ATOM 2105 C CA . MET A 1 272 ? -17.309 7.728 11.490 1.00 94.44 272 MET A CA 1
ATOM 2106 C C . MET A 1 272 ? -15.935 8.369 11.726 1.00 94.44 272 MET A C 1
ATOM 2108 O O . MET A 1 272 ? -15.527 9.228 10.949 1.00 94.44 272 MET A O 1
ATOM 2112 N N . SER A 1 273 ? -15.185 7.949 12.751 1.00 94.44 273 SER A N 1
ATOM 2113 C CA . SER A 1 273 ? -13.851 8.500 13.009 1.00 94.44 273 SER A CA 1
ATOM 2114 C C . SER A 1 273 ? -12.854 8.148 11.910 1.00 94.44 273 SER A C 1
ATOM 2116 O O . SER A 1 273 ? -12.079 9.016 11.515 1.00 94.44 273 SER A O 1
ATOM 2118 N N . LEU A 1 274 ? -12.901 6.932 11.361 1.00 92.12 274 LEU A N 1
ATOM 2119 C CA . LEU A 1 274 ? -12.105 6.526 10.201 1.00 92.12 274 LEU A CA 1
ATOM 2120 C C . LEU A 1 274 ? -12.428 7.381 8.974 1.00 92.12 274 LEU A C 1
ATOM 2122 O O . LEU A 1 274 ? -11.512 7.920 8.355 1.00 92.12 274 LEU A O 1
ATOM 2126 N N . ALA A 1 275 ? -13.714 7.562 8.661 1.00 93.19 275 ALA A N 1
ATOM 2127 C CA . ALA A 1 275 ? -14.146 8.394 7.541 1.00 93.19 275 ALA A CA 1
ATOM 2128 C C . ALA A 1 275 ? -13.666 9.847 7.688 1.00 93.19 275 ALA A C 1
ATOM 2130 O O . ALA A 1 275 ? -13.130 10.416 6.740 1.00 93.19 275 ALA A O 1
ATOM 2131 N N . ILE A 1 276 ? -13.793 10.432 8.885 1.00 95.50 276 ILE A N 1
ATOM 2132 C CA . ILE A 1 276 ? -13.321 11.796 9.161 1.00 95.50 276 ILE A CA 1
ATOM 2133 C C . ILE A 1 276 ? -11.791 11.863 9.090 1.00 95.50 276 ILE A C 1
ATOM 2135 O O . ILE A 1 276 ? -11.250 12.820 8.548 1.00 95.50 276 ILE A O 1
ATOM 2139 N N . THR A 1 277 ? -11.082 10.856 9.599 1.00 93.00 277 THR A N 1
ATOM 2140 C CA . THR A 1 277 ? -9.613 10.834 9.607 1.00 93.00 277 THR A CA 1
ATOM 2141 C C . THR A 1 277 ? -9.070 10.776 8.186 1.00 93.00 277 THR A C 1
ATOM 2143 O O . THR A 1 277 ? -8.284 11.643 7.814 1.00 93.00 277 THR A O 1
ATOM 2146 N N . PHE A 1 278 ? -9.537 9.827 7.366 1.00 90.69 278 PHE A N 1
ATOM 2147 C CA . PHE A 1 278 ? -9.142 9.752 5.958 1.00 90.69 278 PHE A CA 1
ATOM 2148 C C . PHE A 1 278 ? -9.593 10.993 5.174 1.00 90.69 278 PHE A C 1
ATOM 2150 O O . PHE A 1 278 ? -8.820 11.539 4.387 1.00 90.69 278 PHE A O 1
ATOM 2157 N N . GLY A 1 279 ? -10.794 11.511 5.448 1.00 91.75 279 GLY A N 1
ATOM 2158 C CA . GLY A 1 279 ? -11.279 12.757 4.854 1.00 91.75 279 GLY A CA 1
ATOM 2159 C C . GLY A 1 279 ? -10.361 13.946 5.147 1.00 91.75 279 GLY A C 1
ATOM 2160 O O . GLY A 1 279 ? -9.968 14.660 4.229 1.00 91.75 279 GLY A O 1
ATOM 2161 N N . ILE A 1 280 ? -9.942 14.124 6.403 1.00 92.75 280 ILE A N 1
ATOM 2162 C CA . ILE A 1 280 ? -9.000 15.182 6.784 1.00 92.75 280 ILE A CA 1
ATOM 2163 C C . ILE A 1 280 ? -7.628 14.944 6.155 1.00 92.75 280 ILE A C 1
ATOM 2165 O O . ILE A 1 280 ? -7.027 15.911 5.704 1.00 92.75 280 ILE A O 1
ATOM 2169 N N . THR A 1 281 ? -7.127 13.703 6.081 1.00 90.38 281 THR A N 1
ATOM 2170 C CA . THR A 1 281 ? -5.818 13.451 5.446 1.00 90.38 281 THR A CA 1
ATOM 2171 C C . THR A 1 281 ? -5.788 13.863 3.979 1.00 90.38 281 THR A C 1
ATOM 2173 O O . THR A 1 281 ? -4.796 14.438 3.544 1.00 90.38 281 THR A O 1
ATOM 2176 N N . VAL A 1 282 ? -6.885 13.635 3.247 1.00 88.69 282 VAL A N 1
ATOM 2177 C CA . VAL A 1 282 ? -7.018 14.040 1.842 1.00 88.69 282 VAL A CA 1
ATOM 2178 C C . VAL A 1 282 ? -7.149 15.559 1.727 1.00 88.69 282 VAL A C 1
ATOM 2180 O O . VAL A 1 282 ? -6.470 16.170 0.912 1.00 88.69 282 VAL A O 1
ATOM 2183 N N . ILE A 1 283 ? -7.975 16.192 2.569 1.00 91.94 283 ILE A N 1
ATOM 2184 C CA . ILE A 1 283 ? -8.165 17.655 2.558 1.00 91.94 283 ILE A CA 1
ATOM 2185 C C . ILE A 1 283 ? -6.878 18.397 2.949 1.00 91.94 283 ILE A C 1
ATOM 2187 O O . ILE A 1 283 ? -6.613 19.485 2.448 1.00 91.94 283 ILE A O 1
ATOM 2191 N N . ALA A 1 284 ? -6.087 17.825 3.855 1.00 89.38 284 ALA A N 1
ATOM 2192 C CA . ALA A 1 284 ? -4.828 18.394 4.321 1.00 89.38 284 ALA A CA 1
ATOM 2193 C C . ALA A 1 284 ? -3.636 18.091 3.394 1.00 89.38 284 ALA A C 1
ATOM 2195 O O . ALA A 1 284 ? -2.509 18.404 3.775 1.00 89.38 284 ALA A O 1
ATOM 2196 N N . ASP A 1 285 ? -3.880 17.479 2.228 1.00 86.56 285 ASP A N 1
ATOM 2197 C CA . ASP A 1 285 ? -2.869 17.110 1.228 1.00 86.56 285 ASP A CA 1
ATOM 2198 C C . ASP A 1 285 ? -1.686 16.327 1.830 1.00 86.56 285 ASP A C 1
ATOM 2200 O O . ASP A 1 285 ? -0.510 16.544 1.533 1.00 86.56 285 ASP A O 1
ATOM 2204 N N . ILE A 1 286 ? -1.995 15.421 2.765 1.00 83.88 286 ILE A N 1
ATOM 2205 C CA . ILE A 1 286 ? -0.993 14.537 3.359 1.00 83.88 286 ILE A CA 1
ATOM 2206 C C . ILE A 1 286 ? -0.714 13.416 2.359 1.00 83.88 286 ILE A C 1
ATOM 2208 O O . ILE A 1 286 ? -1.636 12.733 1.916 1.00 83.88 286 ILE A O 1
ATOM 2212 N N . MET A 1 287 ? 0.566 13.189 2.052 1.00 78.44 287 MET A N 1
ATOM 2213 C CA . MET A 1 287 ? 0.998 12.134 1.135 1.00 78.44 287 MET A CA 1
ATOM 2214 C C . MET A 1 287 ? 0.410 10.771 1.538 1.00 78.44 287 MET A C 1
ATOM 2216 O O . MET A 1 287 ? 0.739 10.223 2.593 1.00 78.44 287 MET A O 1
ATOM 2220 N N . LEU A 1 288 ? -0.447 10.216 0.676 1.00 77.31 288 LEU A N 1
ATOM 2221 C CA . LEU A 1 288 ? -1.074 8.910 0.869 1.00 77.31 288 LEU A CA 1
ATOM 2222 C C . LEU A 1 288 ? -0.080 7.804 0.518 1.00 77.31 288 LEU A C 1
ATOM 2224 O O . LEU A 1 288 ? 0.036 7.377 -0.628 1.00 77.31 288 LEU A O 1
ATOM 2228 N N . THR A 1 289 ? 0.661 7.348 1.520 1.00 80.38 289 THR A N 1
ATOM 2229 C CA . THR A 1 289 ? 1.558 6.203 1.379 1.00 80.38 289 THR A CA 1
ATOM 2230 C C . THR A 1 289 ? 0.800 4.887 1.581 1.00 80.38 289 THR A C 1
ATOM 2232 O O . THR A 1 289 ? -0.151 4.851 2.368 1.00 80.38 289 THR A O 1
ATOM 2235 N N . PRO A 1 290 ? 1.224 3.772 0.954 1.00 75.19 290 PRO A N 1
ATOM 2236 C CA . PRO A 1 290 ? 0.578 2.464 1.144 1.00 75.19 290 PRO A CA 1
ATOM 2237 C C . PRO A 1 290 ? 0.497 2.042 2.620 1.00 75.19 290 PRO A C 1
ATOM 2239 O O . PRO A 1 290 ? -0.430 1.358 3.046 1.00 75.19 290 PRO A O 1
ATOM 2242 N N . MET A 1 291 ? 1.435 2.527 3.438 1.00 78.94 291 MET A N 1
ATOM 2243 C CA . MET A 1 291 ? 1.490 2.248 4.868 1.00 78.94 291 MET A CA 1
ATOM 2244 C C . MET A 1 291 ? 0.353 2.915 5.664 1.00 78.94 291 MET A C 1
ATOM 2246 O O . MET A 1 291 ? -0.051 2.371 6.692 1.00 78.94 291 MET A O 1
ATOM 2250 N N . ILE A 1 292 ? -0.217 4.042 5.209 1.00 85.06 292 ILE A N 1
ATOM 2251 C CA . ILE A 1 292 ? -1.349 4.714 5.887 1.00 85.06 292 ILE A CA 1
ATOM 2252 C C . ILE A 1 292 ? -2.561 3.794 6.002 1.00 85.06 292 ILE A C 1
ATOM 2254 O O . ILE A 1 292 ? -3.309 3.877 6.972 1.00 85.06 292 ILE A O 1
ATOM 2258 N N . ILE A 1 293 ? -2.750 2.878 5.059 1.00 78.62 293 ILE A N 1
ATOM 2259 C CA . ILE A 1 293 ? -3.910 1.992 5.076 1.00 78.62 293 ILE A CA 1
ATOM 2260 C C . ILE A 1 293 ? -3.882 1.108 6.345 1.00 78.62 293 ILE A C 1
ATOM 2262 O O . ILE A 1 293 ? -4.935 0.804 6.909 1.00 78.62 293 ILE A O 1
ATOM 2266 N N . SER A 1 294 ? -2.693 0.762 6.870 1.00 82.12 294 SER A N 1
ATOM 2267 C CA . SER A 1 294 ? -2.533 -0.029 8.110 1.00 82.12 294 SER A CA 1
ATOM 2268 C C . SER A 1 294 ? -3.117 0.646 9.360 1.00 82.12 294 SER A C 1
ATOM 2270 O O . SER A 1 294 ? -3.423 -0.019 10.352 1.00 82.12 294 SER A O 1
ATOM 2272 N N . VAL A 1 295 ? -3.339 1.963 9.304 1.00 88.31 295 VAL A N 1
ATOM 2273 C CA . VAL A 1 295 ? -3.962 2.744 10.376 1.00 88.31 295 VAL A CA 1
ATOM 2274 C C . VAL A 1 295 ? -5.399 2.289 10.643 1.00 88.31 295 VAL A C 1
ATOM 2276 O O . VAL A 1 295 ? -5.848 2.355 11.785 1.00 88.31 295 VAL A O 1
ATOM 2279 N N . GLY A 1 296 ? -6.104 1.770 9.630 1.00 86.50 296 GLY A N 1
ATOM 2280 C CA . GLY A 1 296 ? -7.484 1.297 9.755 1.00 86.50 296 GLY A CA 1
ATOM 2281 C C . GLY A 1 296 ? -7.658 0.241 10.855 1.00 86.50 296 GLY A C 1
ATOM 2282 O O . GLY A 1 296 ? -8.295 0.537 11.869 1.00 86.50 296 GLY A O 1
ATOM 2283 N N . PRO A 1 297 ? -7.076 -0.966 10.715 1.00 86.75 297 PRO A N 1
ATOM 2284 C CA . PRO A 1 297 ? -7.158 -2.011 11.738 1.00 86.75 297 PRO A CA 1
ATOM 2285 C C . PRO A 1 297 ? -6.682 -1.572 13.133 1.00 86.75 297 PRO A C 1
ATOM 2287 O O . PRO A 1 297 ? -7.288 -1.955 14.134 1.00 86.75 297 PRO A O 1
ATOM 2290 N N . ILE A 1 298 ? -5.643 -0.730 13.216 1.00 89.56 298 ILE A N 1
ATOM 2291 C CA . ILE A 1 298 ? -5.123 -0.206 14.492 1.00 89.56 298 ILE A CA 1
ATOM 2292 C C . ILE A 1 298 ? -6.169 0.675 15.186 1.00 89.56 298 ILE A C 1
ATOM 2294 O O . ILE A 1 298 ? -6.440 0.503 16.376 1.00 89.56 298 ILE A O 1
ATOM 2298 N N . LEU A 1 299 ? -6.785 1.601 14.445 1.00 89.81 299 LEU A N 1
ATOM 2299 C CA . LEU A 1 299 ? -7.838 2.467 14.974 1.00 89.81 299 LEU A CA 1
ATOM 2300 C C . LEU A 1 299 ? -9.105 1.690 15.321 1.00 89.81 299 LEU A C 1
ATOM 2302 O O . LEU A 1 299 ? -9.768 2.048 16.291 1.00 89.81 299 LEU A O 1
ATOM 2306 N N . VAL A 1 300 ? -9.429 0.623 14.584 1.00 89.75 300 VAL A N 1
ATOM 2307 C CA . VAL A 1 300 ? -10.525 -0.278 14.963 1.00 89.75 300 VAL A CA 1
ATOM 2308 C C . VAL A 1 300 ? -10.228 -0.904 16.324 1.00 89.75 300 VAL A C 1
ATOM 2310 O O . VAL A 1 300 ? -11.061 -0.794 17.215 1.00 89.75 300 VAL A O 1
ATOM 2313 N N . GLY A 1 301 ? -9.040 -1.483 16.526 1.00 87.19 301 GLY A N 1
ATOM 2314 C CA . GLY A 1 301 ? -8.659 -2.075 17.813 1.00 87.19 301 GLY A CA 1
ATOM 2315 C C . GLY A 1 301 ? -8.753 -1.085 18.979 1.00 87.19 301 GLY A C 1
ATOM 2316 O O . GLY A 1 301 ? -9.459 -1.340 19.948 1.00 87.19 301 GLY A O 1
ATOM 2317 N N . LEU A 1 302 ? -8.114 0.082 18.852 1.00 88.19 302 LEU A N 1
ATOM 2318 C CA . LEU A 1 302 ? -8.105 1.103 19.910 1.00 88.19 302 LEU A CA 1
ATOM 2319 C C . LEU A 1 302 ? -9.483 1.754 20.130 1.00 88.19 302 LEU A C 1
ATOM 2321 O O . LEU A 1 302 ? -9.867 2.057 21.258 1.00 88.19 302 LEU A O 1
ATOM 2325 N N . GLY A 1 303 ? -10.237 1.992 19.055 1.00 89.69 303 GLY A N 1
ATOM 2326 C CA . GLY A 1 303 ? -11.540 2.652 19.114 1.00 89.69 303 GLY A CA 1
ATOM 2327 C C . GLY A 1 303 ? -12.622 1.797 19.764 1.00 89.69 303 GLY A C 1
ATOM 2328 O O . GLY A 1 303 ? -13.477 2.321 20.482 1.00 89.69 303 GLY A O 1
ATOM 2329 N N . VAL A 1 304 ? -12.558 0.479 19.552 1.00 90.69 304 VAL A N 1
ATOM 2330 C CA . VAL A 1 304 ? -13.441 -0.499 20.199 1.00 90.69 304 VAL A CA 1
ATOM 2331 C C . VAL A 1 304 ? -13.347 -0.387 21.711 1.00 90.69 304 VAL A C 1
ATOM 2333 O O . VAL A 1 304 ? -14.385 -0.322 22.369 1.00 90.69 304 VAL A O 1
ATOM 2336 N N . ASP A 1 305 ? -12.133 -0.313 22.250 1.00 89.56 305 ASP A N 1
ATOM 2337 C CA . ASP A 1 305 ? -11.912 -0.276 23.692 1.00 89.56 305 ASP A CA 1
ATOM 2338 C C . ASP A 1 305 ? -12.571 0.956 24.315 1.00 89.56 305 ASP A C 1
ATOM 2340 O O . ASP A 1 305 ? -13.315 0.840 25.294 1.00 89.56 305 ASP A O 1
ATOM 2344 N N . TYR A 1 306 ? -12.393 2.133 23.707 1.00 92.00 306 TYR A N 1
ATOM 2345 C CA . TYR A 1 306 ? -13.002 3.373 24.196 1.00 92.00 306 TYR A CA 1
ATOM 2346 C C . TYR A 1 306 ? -14.529 3.276 24.246 1.00 92.00 306 TYR A C 1
ATOM 2348 O O . TYR A 1 306 ? -15.145 3.598 25.268 1.00 92.00 306 TYR A O 1
ATOM 2356 N N . ALA A 1 307 ? -15.148 2.797 23.165 1.00 92.19 307 ALA A N 1
ATOM 2357 C CA . ALA A 1 307 ? -16.596 2.687 23.091 1.00 92.19 307 ALA A CA 1
ATOM 2358 C C . ALA A 1 307 ? -17.152 1.611 24.035 1.00 92.19 307 ALA A C 1
ATOM 2360 O O . ALA A 1 307 ? -18.180 1.820 24.687 1.00 92.19 307 ALA A O 1
ATOM 2361 N N . LEU A 1 308 ? -16.460 0.480 24.153 1.00 90.56 308 LEU A N 1
ATOM 2362 C CA . LEU A 1 308 ? -16.866 -0.655 24.973 1.00 90.56 308 LEU A CA 1
ATOM 2363 C C . LEU A 1 308 ? -16.762 -0.334 26.467 1.00 90.56 308 LEU A C 1
ATOM 2365 O O . LEU A 1 308 ? -17.714 -0.591 27.210 1.00 90.56 308 LEU A O 1
ATOM 2369 N N . HIS A 1 309 ? -15.653 0.263 26.913 1.00 90.81 309 HIS A N 1
ATOM 2370 C CA . HIS A 1 309 ? -15.476 0.674 28.308 1.00 90.81 309 HIS A CA 1
ATOM 2371 C C . HIS A 1 309 ? -16.528 1.699 28.732 1.00 90.81 309 HIS A C 1
ATOM 2373 O O . HIS A 1 309 ? -17.125 1.564 29.804 1.00 90.81 309 HIS A O 1
ATOM 2379 N N . LEU A 1 310 ? -16.805 2.687 27.878 1.00 93.75 310 LEU A N 1
ATOM 2380 C CA . LEU A 1 310 ? -17.825 3.690 28.162 1.00 93.75 310 LEU A CA 1
ATOM 2381 C C . LEU A 1 310 ? -19.233 3.074 28.179 1.00 93.75 310 LEU A C 1
ATOM 2383 O O . LEU A 1 310 ? -19.996 3.327 29.109 1.00 93.75 310 LEU A O 1
ATOM 2387 N N . THR A 1 311 ? -19.559 2.209 27.212 1.00 93.25 311 THR A N 1
ATOM 2388 C CA . THR A 1 311 ? -20.851 1.500 27.154 1.00 93.25 311 THR A CA 1
ATOM 2389 C C . THR A 1 311 ? -21.086 0.656 28.405 1.00 93.25 311 THR A C 1
ATOM 2391 O O . THR A 1 311 ? -22.162 0.724 29.001 1.00 93.25 311 THR A O 1
ATOM 2394 N N . ASN A 1 312 ? -20.077 -0.110 28.834 1.00 90.88 312 ASN A N 1
ATOM 2395 C CA . ASN A 1 312 ? -20.154 -0.918 30.050 1.00 90.88 312 ASN A CA 1
ATOM 2396 C C . ASN A 1 312 ? -20.393 -0.055 31.283 1.00 90.88 312 ASN A C 1
ATOM 2398 O O . ASN A 1 312 ? -21.281 -0.366 32.071 1.00 90.88 312 ASN A O 1
ATOM 2402 N N . ARG A 1 313 ? -19.658 1.053 31.422 1.00 93.31 313 ARG A N 1
ATOM 2403 C CA . ARG A 1 313 ? -19.800 1.923 32.589 1.00 93.31 313 ARG A CA 1
ATOM 2404 C C . ARG A 1 313 ? -21.167 2.595 32.660 1.00 93.31 313 ARG A C 1
ATOM 2406 O O . ARG A 1 313 ? -21.732 2.719 33.745 1.00 93.31 313 ARG A O 1
ATOM 2413 N N . ILE A 1 314 ? -21.701 3.036 31.520 1.00 93.19 314 ILE A N 1
ATOM 2414 C CA . ILE A 1 314 ? -23.048 3.617 31.450 1.00 93.19 314 ILE A CA 1
ATOM 2415 C C . ILE A 1 314 ? -24.085 2.586 31.906 1.00 93.19 314 ILE A C 1
ATOM 2417 O O . ILE A 1 314 ? -24.986 2.926 32.669 1.00 93.19 314 ILE A O 1
ATOM 2421 N N . GL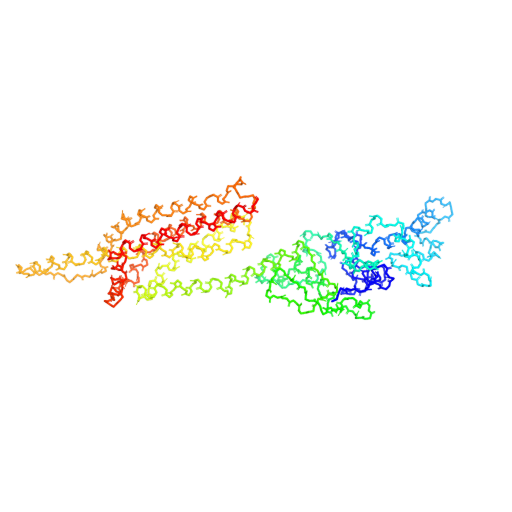U A 1 315 ? -23.954 1.336 31.460 1.00 91.44 315 GLU A N 1
ATOM 2422 C CA . GLU A 1 315 ? -24.872 0.265 31.838 1.00 91.44 315 GLU A CA 1
ATOM 2423 C C . GLU A 1 315 ? -24.756 -0.106 33.322 1.00 91.44 315 GLU A C 1
ATOM 2425 O O . GLU A 1 315 ? -25.777 -0.213 33.993 1.00 91.44 315 GLU A O 1
ATOM 2430 N N . GLU A 1 316 ? -23.538 -0.239 33.855 1.00 91.25 316 GLU A N 1
ATOM 2431 C CA . GLU A 1 316 ? -23.295 -0.493 35.283 1.00 91.25 316 GLU A CA 1
ATOM 2432 C C . GLU A 1 316 ? -23.939 0.582 36.163 1.00 91.25 316 GLU A C 1
ATOM 2434 O O . GLU A 1 316 ? -24.734 0.260 37.044 1.00 91.25 316 GLU A O 1
ATOM 2439 N N . ASN A 1 317 ? -23.670 1.862 35.874 1.00 93.38 317 ASN A N 1
ATOM 2440 C CA . ASN A 1 317 ? -24.252 2.973 36.628 1.00 93.38 317 ASN A CA 1
ATOM 2441 C C . ASN A 1 317 ? -25.782 3.006 36.508 1.00 93.38 317 ASN A C 1
ATOM 2443 O O . ASN A 1 317 ? -26.462 3.399 37.453 1.00 93.38 317 ASN A O 1
ATOM 2447 N N . ARG A 1 318 ? -26.340 2.627 35.349 1.00 92.31 318 ARG A N 1
ATOM 2448 C CA . ARG A 1 318 ? -27.795 2.568 35.162 1.00 92.31 318 ARG A CA 1
ATOM 2449 C C . ARG A 1 318 ? -28.414 1.457 36.004 1.00 92.31 318 ARG A C 1
ATOM 2451 O O . ARG A 1 318 ? -29.451 1.687 36.614 1.00 92.31 318 ARG A O 1
ATOM 2458 N N . VAL A 1 319 ? -27.800 0.275 36.033 1.00 91.25 319 VAL A N 1
ATOM 2459 C CA . VAL A 1 319 ? -28.269 -0.852 36.852 1.00 91.25 319 VAL A CA 1
ATOM 2460 C C . VAL A 1 319 ? -28.232 -0.487 38.337 1.00 91.25 319 VAL A C 1
ATOM 2462 O O . VAL A 1 319 ? -29.246 -0.671 39.001 1.00 91.25 319 VAL A O 1
ATOM 2465 N N . GLU A 1 320 ? -27.135 0.113 38.814 1.00 91.19 320 GLU A N 1
ATOM 2466 C CA . GLU A 1 320 ? -26.990 0.594 40.200 1.00 91.19 320 GLU A CA 1
ATOM 2467 C C . GLU A 1 320 ? -28.104 1.594 40.566 1.00 91.19 320 GLU A C 1
ATOM 2469 O O . GLU A 1 320 ? -28.803 1.420 41.560 1.00 91.19 320 GLU A O 1
ATOM 2474 N N . LEU A 1 321 ? -28.356 2.593 39.710 1.00 91.06 321 LEU A N 1
ATOM 2475 C CA . LEU A 1 321 ? -29.413 3.590 39.934 1.00 91.06 321 LEU A CA 1
ATOM 2476 C C . LEU A 1 321 ? -30.826 2.989 39.929 1.00 91.06 321 LEU A C 1
ATOM 2478 O O . LEU A 1 321 ? -31.695 3.452 40.667 1.00 91.06 321 LEU A O 1
ATOM 2482 N N . ILE A 1 322 ? -31.086 1.995 39.075 1.00 89.88 322 ILE A N 1
ATOM 2483 C CA . ILE A 1 322 ? -32.382 1.305 39.035 1.00 89.88 322 ILE A CA 1
ATOM 2484 C C . ILE A 1 322 ? -32.583 0.485 40.313 1.00 89.88 322 ILE A C 1
ATOM 2486 O O . ILE A 1 322 ? -33.684 0.491 40.857 1.00 89.88 322 ILE A O 1
ATOM 2490 N N . GLU A 1 323 ? -31.543 -0.192 40.800 1.00 90.00 323 GLU A N 1
ATOM 2491 C CA . GLU A 1 323 ? -31.590 -0.988 42.030 1.00 90.00 323 GLU A CA 1
ATOM 2492 C C . GLU A 1 323 ? -31.869 -0.108 43.257 1.00 90.00 323 GLU A C 1
ATOM 2494 O O . GLU A 1 323 ? -32.826 -0.373 43.982 1.00 90.00 323 GLU A O 1
ATOM 2499 N N . GLU A 1 324 ? -31.164 1.020 43.406 1.00 89.31 324 GLU A N 1
ATOM 2500 C CA . GLU A 1 324 ? -31.428 2.002 44.471 1.00 89.31 324 GLU A CA 1
ATOM 2501 C C . GLU A 1 324 ? -32.877 2.525 44.435 1.00 89.31 324 GLU A C 1
ATOM 2503 O O . GLU A 1 324 ? -33.552 2.637 45.462 1.00 89.31 324 GLU A O 1
ATOM 2508 N N . ARG A 1 325 ? -33.393 2.841 43.239 1.00 87.94 325 ARG A N 1
ATOM 2509 C CA . ARG A 1 325 ? -34.775 3.318 43.056 1.00 87.94 325 ARG A CA 1
ATOM 2510 C C . ARG A 1 325 ? -35.801 2.239 43.393 1.00 87.94 325 ARG A C 1
ATOM 2512 O O . ARG A 1 325 ? -36.827 2.561 43.992 1.00 87.94 325 ARG A O 1
ATOM 2519 N N . LEU A 1 326 ? -35.535 0.985 43.027 1.00 88.06 326 LEU A N 1
ATOM 2520 C CA . LEU A 1 326 ? -36.392 -0.157 43.349 1.00 88.06 326 LEU A CA 1
ATOM 2521 C C . LEU A 1 326 ? -36.435 -0.417 44.856 1.00 88.06 326 LEU A C 1
ATOM 2523 O O . LEU A 1 326 ? -37.516 -0.657 45.390 1.00 88.06 326 LEU A O 1
ATOM 2527 N N . GLU A 1 327 ? -35.303 -0.318 45.555 1.00 88.12 327 GLU A N 1
ATOM 2528 C CA . GLU A 1 327 ? -35.255 -0.446 47.015 1.00 88.12 327 GLU A CA 1
ATOM 2529 C C . GLU A 1 327 ? -36.056 0.661 47.712 1.00 88.12 327 GLU A C 1
ATOM 2531 O O . GLU A 1 327 ? -36.852 0.372 48.610 1.00 88.12 327 GLU A O 1
ATOM 2536 N N . MET A 1 328 ? -35.916 1.913 47.256 1.00 87.00 328 MET A N 1
ATOM 2537 C CA . MET A 1 328 ? -36.697 3.048 47.766 1.00 87.00 328 MET A CA 1
ATOM 2538 C C . MET A 1 328 ? -38.199 2.895 47.491 1.00 87.00 328 MET A C 1
ATOM 2540 O O . MET A 1 328 ? -39.026 3.171 48.365 1.00 87.00 328 MET A O 1
ATOM 2544 N N . ALA A 1 329 ? -38.571 2.433 46.294 1.00 85.88 329 ALA A N 1
ATOM 2545 C CA . ALA A 1 329 ? -39.963 2.161 45.951 1.00 85.88 329 ALA A CA 1
ATOM 2546 C C . ALA A 1 329 ? -40.535 1.029 46.818 1.00 85.88 329 ALA A C 1
ATOM 2548 O O . ALA A 1 329 ? -41.638 1.150 47.348 1.00 85.88 329 ALA A O 1
ATOM 2549 N N . TRP A 1 330 ? -39.764 -0.036 47.046 1.00 85.50 330 TRP A N 1
ATOM 2550 C CA . TRP A 1 330 ? -40.160 -1.136 47.920 1.00 85.50 330 TRP A CA 1
ATOM 2551 C C . TRP A 1 330 ? -40.322 -0.694 49.383 1.00 85.50 330 TRP A C 1
ATOM 2553 O O . TRP A 1 330 ? -41.274 -1.107 50.049 1.00 85.50 330 TRP A O 1
ATOM 2563 N N . SER A 1 331 ? -39.443 0.177 49.899 1.00 87.00 331 SER A N 1
ATOM 2564 C CA . SER A 1 331 ? -39.606 0.743 51.244 1.00 87.00 331 SER A CA 1
ATOM 2565 C C . SER A 1 331 ? -40.832 1.649 51.354 1.00 87.00 331 SER A C 1
ATOM 2567 O O . SER A 1 331 ? -41.593 1.506 52.303 1.00 87.00 331 SER A O 1
ATOM 2569 N N . ALA A 1 332 ? -41.084 2.512 50.368 1.00 85.88 332 ALA A N 1
ATOM 2570 C CA . ALA A 1 332 ? -42.250 3.396 50.374 1.00 85.88 332 ALA A CA 1
ATOM 2571 C C . ALA A 1 332 ? -43.572 2.616 50.272 1.00 85.88 332 ALA A C 1
ATOM 2573 O O . ALA A 1 332 ? -44.544 2.934 50.959 1.00 85.88 332 ALA A O 1
ATOM 2574 N N . GLN A 1 333 ? -43.596 1.549 49.468 1.00 86.19 333 GLN A N 1
ATOM 2575 C CA . GLN A 1 333 ? -44.757 0.673 49.346 1.00 86.19 333 GLN A CA 1
ATOM 2576 C C . GLN A 1 333 ? -45.036 -0.096 50.646 1.00 86.19 333 GLN A C 1
ATOM 2578 O O . GLN A 1 333 ? -46.196 -0.293 51.010 1.00 86.19 333 GLN A O 1
ATOM 2583 N N . ARG A 1 334 ? -43.987 -0.482 51.388 1.00 86.19 334 ARG A N 1
ATOM 2584 C CA . ARG A 1 334 ? -44.108 -1.069 52.735 1.00 86.19 334 ARG A CA 1
ATOM 2585 C C . ARG A 1 334 ? -44.776 -0.111 53.724 1.00 86.19 334 ARG A C 1
ATOM 2587 O O . ARG A 1 334 ? -45.559 -0.559 54.556 1.00 86.19 334 ARG A O 1
ATOM 2594 N N . ASP A 1 335 ? -44.508 1.184 53.590 1.00 90.06 335 ASP A N 1
ATOM 2595 C CA . ASP A 1 335 ? -45.072 2.245 54.432 1.00 90.06 335 ASP A CA 1
ATOM 2596 C C . ASP A 1 335 ? -46.471 2.712 53.966 1.00 90.06 335 ASP A C 1
ATOM 2598 O O . ASP A 1 335 ? -47.047 3.636 54.539 1.00 90.06 335 ASP A O 1
ATOM 2602 N N . GLY A 1 336 ? -47.057 2.056 52.954 1.00 84.38 336 GLY A N 1
ATOM 2603 C CA . GLY A 1 336 ? -48.421 2.305 52.475 1.00 84.38 336 GLY A CA 1
ATOM 2604 C C . GLY A 1 336 ? -48.555 3.409 51.421 1.00 84.38 336 GLY A C 1
ATOM 2605 O O . GLY A 1 336 ? -49.678 3.777 51.073 1.00 84.38 336 GLY A O 1
ATOM 2606 N N . PHE A 1 337 ? -47.445 3.932 50.892 1.00 85.25 337 PHE A N 1
ATOM 2607 C CA . PHE A 1 337 ? -47.461 4.904 49.797 1.00 85.25 337 PHE A CA 1
ATOM 2608 C C . PHE A 1 337 ? -47.613 4.211 48.434 1.00 85.25 337 PHE A C 1
ATOM 2610 O O . PHE A 1 337 ? -47.085 3.122 48.213 1.00 85.25 337 PHE A O 1
ATOM 2617 N N . GLN A 1 338 ? -48.323 4.853 47.500 1.00 76.31 338 GLN A N 1
ATOM 2618 C CA . GLN A 1 338 ? -48.350 4.419 46.100 1.00 76.31 338 GLN A CA 1
ATOM 2619 C C . GLN A 1 338 ? -47.088 4.905 45.385 1.00 76.31 338 GLN A C 1
ATOM 2621 O O . GLN A 1 338 ? -46.763 6.091 45.432 1.00 76.31 338 GLN A O 1
ATOM 2626 N N . THR A 1 33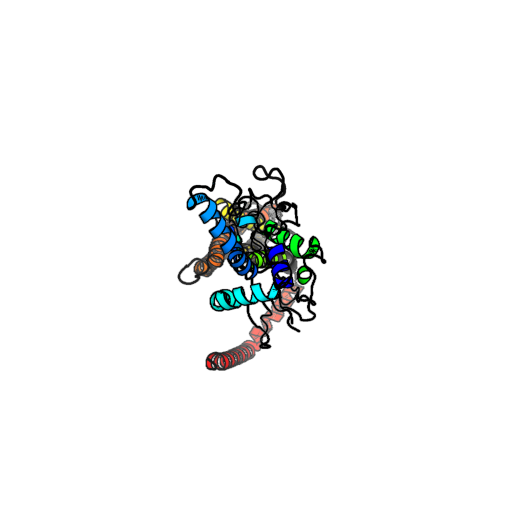9 ? -46.389 3.986 44.727 1.00 76.12 339 THR A N 1
ATOM 2627 C CA . THR A 1 339 ? -45.187 4.253 43.936 1.00 76.12 339 THR A CA 1
ATOM 2628 C C . THR A 1 339 ? -45.494 4.080 42.453 1.00 76.12 339 THR A C 1
ATOM 2630 O O . THR A 1 339 ? -46.281 3.219 42.063 1.00 76.12 339 THR A O 1
ATOM 2633 N N . GLU A 1 340 ? -44.906 4.942 41.630 1.00 76.19 340 GLU A N 1
ATOM 2634 C CA . GLU A 1 340 ? -45.014 4.886 40.172 1.00 76.19 340 GLU A CA 1
ATOM 2635 C C . GLU A 1 340 ? -44.044 3.827 39.618 1.00 76.19 340 GLU A C 1
ATOM 2637 O O . GLU A 1 340 ? -42.972 3.606 40.193 1.00 76.19 340 GLU A O 1
ATOM 2642 N N . ASP A 1 341 ? -44.412 3.156 38.523 1.00 76.94 341 ASP A N 1
ATOM 2643 C CA . ASP A 1 341 ? -43.553 2.149 37.894 1.00 76.94 341 ASP A CA 1
ATOM 2644 C C . ASP A 1 341 ? -42.271 2.799 37.349 1.00 76.94 341 ASP A C 1
ATOM 2646 O O . ASP A 1 341 ? -42.306 3.782 36.608 1.00 76.94 341 ASP A O 1
ATOM 2650 N N . ILE A 1 342 ? -41.116 2.236 37.709 1.00 79.62 342 ILE A N 1
ATOM 2651 C CA . ILE A 1 342 ? -39.809 2.774 37.317 1.00 79.62 342 ILE A CA 1
ATOM 2652 C C . ILE A 1 342 ? -39.519 2.373 35.868 1.00 79.62 342 ILE A C 1
ATOM 2654 O O . ILE A 1 342 ? -39.279 1.197 35.593 1.00 79.62 342 ILE A O 1
ATOM 2658 N N . ASP A 1 343 ? -39.474 3.344 34.950 1.00 83.44 343 ASP A N 1
ATOM 2659 C CA . ASP A 1 343 ? -38.959 3.126 33.593 1.00 83.44 343 ASP A CA 1
ATOM 2660 C C . ASP A 1 343 ? -37.417 3.109 33.610 1.00 83.44 343 ASP A C 1
ATOM 2662 O O . ASP A 1 343 ? -36.794 4.138 33.892 1.00 83.44 343 ASP A O 1
ATOM 2666 N N . PRO A 1 344 ? -36.760 1.982 33.261 1.00 79.00 344 PRO A N 1
ATOM 2667 C CA . PRO A 1 344 ? -35.302 1.908 33.140 1.00 79.00 344 PRO A CA 1
ATOM 2668 C C . PRO A 1 344 ? -34.693 2.931 32.172 1.00 79.00 344 PRO A C 1
ATOM 2670 O O . PRO A 1 344 ? -33.492 3.188 32.236 1.00 79.00 344 PRO A O 1
ATOM 2673 N N . TRP A 1 345 ? -35.498 3.461 31.249 1.00 83.88 345 TRP A N 1
ATOM 2674 C CA . TRP A 1 345 ? -35.083 4.367 30.181 1.00 83.88 345 TRP A CA 1
ATOM 2675 C C . TRP A 1 345 ? -35.497 5.817 30.409 1.00 83.88 345 TRP A C 1
ATOM 2677 O O . TRP A 1 345 ? -35.387 6.628 29.483 1.00 83.88 345 TRP A O 1
ATOM 2687 N N . ASP A 1 346 ? -35.912 6.157 31.632 1.00 88.31 346 ASP A N 1
ATOM 2688 C CA . ASP A 1 346 ? -36.177 7.539 32.002 1.00 88.31 346 ASP A CA 1
ATOM 2689 C C . ASP A 1 346 ? -34.953 8.429 31.708 1.00 88.31 346 ASP A C 1
ATOM 2691 O O . ASP A 1 346 ? -33.784 8.075 31.924 1.00 88.31 346 ASP A O 1
ATOM 2695 N N . SER A 1 347 ? -35.251 9.612 31.182 1.00 85.81 347 SER A N 1
ATOM 2696 C CA . SER A 1 347 ? -34.305 10.667 30.844 1.00 85.81 347 SER A CA 1
ATOM 2697 C C . SER A 1 347 ? -33.409 11.048 32.024 1.00 85.81 347 SER A C 1
ATOM 2699 O O . SER A 1 347 ? -32.200 11.194 31.838 1.00 85.81 347 SER A O 1
ATOM 2701 N N . HIS A 1 348 ? -33.960 11.131 33.241 1.00 87.31 348 HIS A N 1
ATOM 2702 C CA . HIS A 1 348 ? -33.191 11.472 34.435 1.00 87.31 348 HIS A CA 1
ATOM 2703 C C . HIS A 1 348 ? -32.195 10.372 34.806 1.00 87.31 348 HIS A C 1
ATOM 2705 O O . HIS A 1 348 ? -31.017 10.666 35.002 1.00 87.31 348 HIS A O 1
ATOM 2711 N N . ILE A 1 349 ? -32.634 9.109 34.847 1.00 88.94 349 ILE A N 1
ATOM 2712 C CA . ILE A 1 349 ? -31.762 7.964 35.160 1.00 88.94 349 ILE A CA 1
ATOM 2713 C C . ILE A 1 349 ? -30.636 7.867 34.131 1.00 88.94 349 ILE A C 1
ATOM 2715 O O . ILE A 1 349 ? -29.466 7.729 34.488 1.00 88.94 349 ILE A O 1
ATOM 2719 N N . THR A 1 350 ? -30.979 7.990 32.850 1.00 89.31 350 THR A N 1
ATOM 2720 C CA . THR A 1 350 ? -30.008 7.916 31.759 1.00 89.31 350 THR A CA 1
ATOM 2721 C C . THR A 1 350 ? -28.982 9.037 31.852 1.00 89.31 350 THR A C 1
ATOM 2723 O O . THR A 1 350 ? -27.787 8.765 31.767 1.00 89.31 350 THR A O 1
ATOM 2726 N N . LEU A 1 351 ? -29.422 10.284 32.044 1.00 91.81 351 LEU A N 1
ATOM 2727 C CA . LEU A 1 351 ? -28.527 11.432 32.160 1.00 91.81 351 LEU A CA 1
ATOM 2728 C C . LEU A 1 351 ? -27.578 11.279 33.355 1.00 91.81 351 LEU A C 1
ATOM 2730 O O . LEU A 1 351 ? -26.378 11.510 33.227 1.00 91.81 351 LEU A O 1
ATOM 2734 N N . THR A 1 352 ? -28.086 10.852 34.512 1.00 92.75 352 THR A N 1
ATOM 2735 C CA . THR A 1 352 ? -27.243 10.623 35.691 1.00 92.75 352 THR A CA 1
ATOM 2736 C C . THR A 1 352 ? -26.241 9.493 35.448 1.00 92.75 352 THR A C 1
ATOM 2738 O O . THR A 1 352 ? -25.059 9.653 35.758 1.00 92.75 352 THR A O 1
ATOM 2741 N N . ALA A 1 353 ? -26.670 8.381 34.842 1.00 92.75 353 ALA A N 1
ATOM 2742 C CA . ALA A 1 353 ? -25.798 7.251 34.527 1.00 92.75 353 ALA A CA 1
ATOM 2743 C C . ALA A 1 353 ? -24.678 7.635 33.545 1.00 92.75 353 ALA A C 1
ATOM 2745 O O . ALA A 1 353 ? -23.518 7.263 33.754 1.00 92.75 353 ALA A O 1
ATOM 2746 N N . THR A 1 354 ? -25.006 8.405 32.499 1.00 92.94 354 THR A N 1
ATOM 2747 C CA . THR A 1 354 ? -24.039 8.855 31.489 1.00 92.94 354 THR A CA 1
ATOM 2748 C C . THR A 1 354 ? -23.062 9.871 32.056 1.00 92.94 354 THR A C 1
ATOM 2750 O O . THR A 1 354 ? -21.859 9.687 31.895 1.00 92.94 354 THR A O 1
ATOM 2753 N N . VAL A 1 355 ? -23.530 10.881 32.794 1.00 94.12 355 VAL A N 1
ATOM 2754 C CA . VAL A 1 355 ? -22.652 11.869 33.442 1.00 94.12 355 VAL A CA 1
ATOM 2755 C C . VAL A 1 355 ? -21.715 11.187 34.442 1.00 94.12 355 VAL A C 1
ATOM 2757 O O . VAL A 1 355 ? -20.510 11.435 34.418 1.00 94.12 355 VAL A O 1
ATOM 2760 N N . ARG A 1 356 ? -22.220 10.258 35.267 1.00 94.25 356 ARG A N 1
ATOM 2761 C CA . ARG A 1 356 ? -21.388 9.482 36.206 1.00 94.25 356 ARG A CA 1
ATOM 2762 C C . ARG A 1 356 ? -20.353 8.622 35.471 1.00 94.25 356 ARG A C 1
ATOM 2764 O O . ARG A 1 356 ? -19.221 8.497 35.938 1.00 94.25 356 ARG A O 1
ATOM 2771 N N . ALA A 1 357 ? -20.699 8.055 34.312 1.00 94.50 357 ALA A N 1
ATOM 2772 C CA . ALA A 1 357 ? -19.774 7.258 33.503 1.00 94.50 357 ALA A CA 1
ATOM 2773 C C . ALA A 1 357 ? -18.679 8.122 32.860 1.00 94.50 357 ALA A C 1
ATOM 2775 O O . ALA A 1 357 ? -17.498 7.785 32.937 1.00 94.50 357 ALA A O 1
ATOM 2776 N N . VAL A 1 358 ? -19.065 9.268 32.300 1.00 93.94 358 VAL A N 1
ATOM 2777 C CA . VAL A 1 358 ? -18.170 10.278 31.721 1.00 93.94 358 VAL A CA 1
ATOM 2778 C C . VAL A 1 358 ? -17.179 10.803 32.762 1.00 93.94 358 VAL A C 1
ATOM 2780 O O . VAL A 1 358 ? -15.981 10.858 32.495 1.00 93.94 358 VAL A O 1
ATOM 2783 N N . LEU A 1 359 ? -17.647 11.121 33.970 1.00 93.25 359 LEU A N 1
ATOM 2784 C CA . LEU A 1 359 ? -16.798 11.655 35.038 1.00 93.25 359 LEU A CA 1
ATOM 2785 C C . LEU A 1 359 ? -15.862 10.615 35.671 1.00 93.25 359 LEU A C 1
ATOM 2787 O O . LEU A 1 359 ? -14.882 10.999 36.304 1.00 93.25 359 LEU A O 1
ATOM 2791 N N . THR A 1 360 ? -16.132 9.317 35.518 1.00 92.75 360 THR A N 1
ATOM 2792 C CA . THR A 1 360 ? -15.287 8.250 36.081 1.00 92.75 360 THR A CA 1
ATOM 2793 C C . THR A 1 360 ? -14.435 7.601 34.996 1.00 92.75 360 THR A C 1
ATOM 2795 O O . THR A 1 360 ? -13.267 7.946 34.820 1.00 92.75 360 THR A O 1
ATOM 2798 N N . THR A 1 361 ? -15.024 6.696 34.222 1.00 93.38 361 THR A N 1
ATOM 2799 C CA . THR A 1 361 ? -14.332 5.956 33.163 1.00 93.38 361 THR A CA 1
ATOM 2800 C C . THR A 1 361 ? -13.956 6.854 31.987 1.00 93.38 361 THR A C 1
ATOM 2802 O O . THR A 1 361 ? -12.922 6.619 31.374 1.00 93.38 361 THR A O 1
ATOM 2805 N N . GLY A 1 362 ? -14.710 7.922 31.706 1.00 91.88 362 GLY A N 1
ATOM 2806 C CA . GLY A 1 362 ? -14.345 8.880 30.655 1.00 91.88 362 GLY A CA 1
ATOM 2807 C C . GLY A 1 362 ? -12.999 9.576 30.903 1.00 91.88 362 GLY A C 1
ATOM 2808 O O . GLY A 1 362 ? -12.202 9.690 29.974 1.00 91.88 362 GLY A O 1
ATOM 2809 N N . HIS A 1 363 ? -12.679 9.951 32.149 1.00 92.62 363 HIS A N 1
ATOM 2810 C CA . HIS A 1 363 ? -11.352 10.485 32.495 1.00 92.62 363 HIS A CA 1
ATOM 2811 C C . HIS A 1 363 ? -10.237 9.451 32.306 1.00 92.62 363 HIS A C 1
ATOM 2813 O O . HIS A 1 363 ? -9.168 9.787 31.798 1.00 92.62 363 HIS A O 1
ATOM 2819 N N . ALA A 1 364 ? -10.482 8.191 32.675 1.00 93.56 364 ALA A N 1
ATOM 2820 C CA . ALA A 1 364 ? -9.515 7.115 32.466 1.00 93.56 364 ALA A CA 1
ATOM 2821 C C . ALA A 1 364 ? -9.266 6.864 30.968 1.00 93.56 364 ALA A C 1
ATOM 2823 O O . ALA A 1 364 ? -8.117 6.758 30.544 1.00 93.56 364 ALA A O 1
ATOM 2824 N N . ILE A 1 365 ? -10.332 6.848 30.159 1.00 94.25 365 ILE A N 1
ATOM 2825 C CA . ILE A 1 365 ? -10.247 6.719 28.699 1.00 94.25 365 ILE A CA 1
ATOM 2826 C C . ILE A 1 365 ? -9.483 7.907 28.098 1.00 94.25 365 ILE A C 1
ATOM 2828 O O . ILE A 1 365 ? -8.623 7.698 27.249 1.00 94.25 365 ILE A O 1
ATOM 2832 N N . PHE A 1 366 ? -9.737 9.140 28.551 1.00 95.19 366 PHE A N 1
ATOM 2833 C CA . PHE A 1 366 ? -9.006 10.323 28.084 1.00 95.19 366 PHE A CA 1
ATOM 2834 C C . PHE A 1 366 ? -7.505 10.221 28.367 1.00 95.19 366 PHE A C 1
ATOM 2836 O O . PHE A 1 366 ? -6.691 10.462 27.477 1.00 95.19 366 PHE A O 1
ATOM 2843 N N . LEU A 1 367 ? -7.132 9.829 29.588 1.00 94.81 367 LEU A N 1
ATOM 2844 C CA . LEU A 1 367 ? -5.731 9.631 29.954 1.00 94.81 367 LEU A CA 1
ATOM 2845 C C . LEU A 1 367 ? -5.083 8.523 29.117 1.00 94.81 367 LEU A C 1
ATOM 2847 O O . LEU A 1 367 ? -3.958 8.702 28.662 1.00 94.81 367 LEU A O 1
ATOM 2851 N N . SER A 1 368 ? -5.799 7.425 28.860 1.00 93.69 368 SER A N 1
ATOM 2852 C CA . SER A 1 368 ? -5.330 6.359 27.970 1.00 93.69 368 SER A CA 1
ATOM 2853 C C . SER A 1 368 ? -5.126 6.860 26.539 1.00 93.69 368 SER A C 1
ATOM 2855 O O . SER A 1 368 ? -4.079 6.625 25.950 1.00 93.69 368 SER A O 1
ATOM 2857 N N . ALA A 1 369 ? -6.089 7.591 25.976 1.00 94.50 369 ALA A N 1
ATOM 2858 C CA . ALA A 1 369 ? -5.959 8.141 24.630 1.00 94.50 369 ALA A CA 1
ATOM 2859 C C . ALA A 1 369 ? -4.777 9.117 24.539 1.00 94.50 369 ALA A C 1
ATOM 2861 O O . ALA A 1 369 ? -4.018 9.086 23.571 1.00 94.50 369 ALA A O 1
ATOM 2862 N N . LEU A 1 370 ? -4.577 9.946 25.569 1.00 95.75 370 LEU A N 1
ATOM 2863 C CA . LEU A 1 370 ? -3.458 10.878 25.648 1.00 95.75 370 LEU A CA 1
ATOM 2864 C C . LEU A 1 370 ? -2.107 10.152 25.680 1.00 95.75 370 LEU A C 1
ATOM 2866 O O . LEU A 1 370 ? -1.194 10.548 24.956 1.00 95.75 370 LEU A O 1
ATOM 2870 N N . THR A 1 371 ? -1.963 9.084 26.470 1.00 94.75 371 THR A N 1
ATOM 2871 C CA . THR A 1 371 ? -0.712 8.311 26.504 1.00 94.75 371 THR A CA 1
ATOM 2872 C C . THR A 1 371 ? -0.451 7.605 25.177 1.00 94.75 371 THR A C 1
ATOM 2874 O O . THR A 1 371 ? 0.692 7.594 24.720 1.00 94.75 371 THR A O 1
ATOM 2877 N N . THR A 1 372 ? -1.486 7.096 24.502 1.00 93.94 372 THR A N 1
ATOM 2878 C CA . THR A 1 372 ? -1.361 6.504 23.162 1.00 93.94 372 THR A CA 1
ATOM 2879 C C . THR A 1 372 ? -0.948 7.544 22.116 1.00 93.94 372 THR A C 1
ATOM 2881 O O . THR A 1 372 ? -0.054 7.279 21.313 1.00 93.94 372 THR A O 1
ATOM 2884 N N . ILE A 1 373 ? -1.522 8.753 22.155 1.00 95.56 373 ILE A N 1
ATOM 2885 C CA . ILE A 1 373 ? -1.120 9.872 21.286 1.00 95.56 373 ILE A CA 1
ATOM 2886 C C . ILE A 1 373 ? 0.347 10.232 21.521 1.00 95.56 373 ILE A C 1
ATOM 2888 O O . ILE A 1 373 ? 1.096 10.377 20.558 1.00 95.56 373 ILE A O 1
ATOM 2892 N N . ILE A 1 374 ? 0.779 10.338 22.782 1.00 94.94 374 ILE A N 1
ATOM 2893 C CA . ILE A 1 374 ? 2.183 10.609 23.121 1.00 94.94 374 ILE A CA 1
ATOM 2894 C C . ILE A 1 374 ? 3.087 9.485 22.593 1.00 94.94 374 ILE A C 1
ATOM 2896 O O . ILE A 1 374 ? 4.104 9.774 21.964 1.00 94.94 374 ILE A O 1
ATOM 2900 N N . GLY A 1 375 ? 2.701 8.219 22.763 1.00 92.00 375 GLY A N 1
ATOM 2901 C CA . GLY A 1 375 ? 3.452 7.067 22.256 1.00 92.00 375 GLY A CA 1
ATOM 2902 C C . GLY A 1 375 ? 3.645 7.101 20.738 1.00 92.00 375 GLY A C 1
ATOM 2903 O O . GLY A 1 375 ? 4.772 7.018 20.256 1.00 92.00 375 GLY A O 1
ATOM 2904 N N . PHE A 1 376 ? 2.569 7.308 19.975 1.00 92.56 376 PHE A N 1
ATOM 2905 C CA . PHE A 1 376 ? 2.656 7.394 18.513 1.00 92.56 376 PHE A CA 1
ATOM 2906 C C . PHE A 1 376 ? 3.265 8.710 18.014 1.00 92.56 376 PHE A C 1
ATOM 2908 O O . PHE A 1 376 ? 3.767 8.751 16.891 1.00 92.56 376 PHE A O 1
ATOM 2915 N N . SER A 1 377 ? 3.285 9.777 18.825 1.00 93.06 377 SER A N 1
ATOM 2916 C CA . SER A 1 377 ? 3.894 11.066 18.446 1.00 93.06 377 SER A CA 1
ATOM 2917 C C . SER A 1 377 ? 5.378 10.945 18.106 1.00 93.06 377 SER A C 1
ATOM 2919 O O . SER A 1 377 ? 5.874 11.679 17.250 1.00 93.06 377 SER A O 1
ATOM 2921 N N . VAL A 1 378 ? 6.055 9.956 18.695 1.00 93.94 378 VAL A N 1
ATOM 2922 C CA . VAL A 1 378 ? 7.457 9.619 18.425 1.00 93.94 378 VAL A CA 1
ATOM 2923 C C . VAL A 1 378 ? 7.694 9.333 16.940 1.00 93.94 378 VAL A C 1
ATOM 2925 O O . VAL A 1 378 ? 8.715 9.751 16.397 1.00 93.94 378 VAL A O 1
ATOM 2928 N N . LEU A 1 379 ? 6.728 8.714 16.249 1.00 91.88 379 LEU A N 1
ATOM 2929 C CA . LEU A 1 379 ? 6.843 8.391 14.823 1.00 91.88 379 LEU A CA 1
ATOM 2930 C C . LEU A 1 379 ? 6.892 9.628 13.924 1.00 91.88 379 LEU A C 1
ATOM 2932 O O . LEU A 1 379 ? 7.373 9.546 12.800 1.00 91.88 379 LEU A O 1
ATOM 2936 N N . ARG A 1 380 ? 6.416 10.784 14.400 1.00 92.06 380 ARG A N 1
ATOM 2937 C CA . ARG A 1 380 ? 6.479 12.046 13.652 1.00 92.06 380 ARG A CA 1
ATOM 2938 C C . ARG A 1 380 ? 7.881 12.663 13.681 1.00 92.06 380 ARG A C 1
ATOM 2940 O O . ARG A 1 380 ? 8.185 13.507 12.839 1.00 92.06 380 ARG A O 1
ATOM 2947 N N . TRP A 1 381 ? 8.719 12.293 14.651 1.00 92.06 381 TRP A N 1
ATOM 2948 C CA . TRP A 1 381 ? 9.975 12.985 14.922 1.00 92.06 381 TRP A CA 1
ATOM 2949 C C . TRP A 1 381 ? 11.056 12.640 13.877 1.00 92.06 381 TRP A C 1
ATOM 2951 O O . TRP A 1 381 ? 11.528 11.501 13.856 1.00 92.06 381 TRP A O 1
ATOM 2961 N N . PRO A 1 382 ? 11.525 13.601 13.049 1.00 89.62 382 PRO A N 1
ATOM 2962 C CA . PRO A 1 382 ? 12.454 13.306 11.949 1.00 89.62 382 PRO A CA 1
ATOM 2963 C C . PRO A 1 382 ? 13.811 12.757 12.401 1.00 89.62 382 PRO A C 1
ATOM 2965 O O . PRO A 1 382 ? 14.438 11.994 11.678 1.00 89.62 382 PRO A O 1
ATOM 2968 N N . SER A 1 383 ? 14.268 13.127 13.602 1.00 90.81 383 SER A N 1
ATOM 2969 C CA . SER A 1 383 ? 15.528 12.619 14.164 1.00 90.81 383 SER A CA 1
ATOM 2970 C C . SER A 1 383 ? 15.464 11.150 14.595 1.00 90.81 383 SER A C 1
ATOM 2972 O O . SER A 1 383 ? 16.512 10.529 14.710 1.00 90.81 383 SER A O 1
ATOM 2974 N N . LEU A 1 384 ? 14.269 10.611 14.874 1.00 89.56 384 LEU A N 1
ATOM 2975 C CA . LEU A 1 384 ? 14.086 9.218 15.305 1.00 89.56 384 LEU A CA 1
ATOM 2976 C C . LEU A 1 384 ? 13.632 8.331 14.146 1.00 89.56 384 LEU A C 1
ATOM 2978 O O . LEU A 1 384 ? 14.073 7.192 14.037 1.00 89.56 384 LEU A O 1
ATOM 2982 N N . VAL A 1 385 ? 12.772 8.859 13.271 1.00 89.69 385 VAL A N 1
ATOM 2983 C CA . VAL A 1 385 ? 12.242 8.145 12.108 1.00 89.69 385 VAL A CA 1
ATOM 2984 C C . VAL A 1 385 ? 12.642 8.897 10.833 1.00 89.69 385 VAL A C 1
ATOM 2986 O O . VAL A 1 385 ? 11.971 9.863 10.455 1.00 89.69 385 VAL A O 1
ATOM 2989 N N . PRO A 1 386 ? 13.728 8.475 10.155 1.00 85.69 386 PRO A N 1
ATOM 2990 C CA . PRO A 1 386 ? 14.241 9.168 8.973 1.00 85.69 386 PRO A CA 1
ATOM 2991 C C . PRO A 1 386 ? 13.386 8.941 7.716 1.00 85.69 386 PRO A C 1
ATOM 2993 O O . PRO A 1 386 ? 13.507 9.689 6.749 1.00 85.69 386 PRO A O 1
ATOM 2996 N N . ILE A 1 387 ? 12.503 7.936 7.716 1.00 85.94 387 ILE A N 1
ATOM 2997 C CA . ILE A 1 387 ? 11.677 7.581 6.556 1.00 85.94 387 ILE A CA 1
ATOM 2998 C C . ILE A 1 387 ? 10.319 8.298 6.568 1.00 85.94 387 ILE A C 1
ATOM 3000 O O . ILE A 1 387 ? 9.535 8.195 7.510 1.00 85.94 387 ILE A O 1
ATOM 3004 N N . GLU A 1 388 ? 10.027 9.044 5.498 1.00 83.62 388 GLU A N 1
ATOM 3005 C CA . GLU A 1 388 ? 8.803 9.846 5.346 1.00 83.62 388 GLU A CA 1
ATOM 3006 C C . GLU A 1 388 ? 7.492 9.049 5.418 1.00 83.62 388 GLU A C 1
ATOM 3008 O O . GLU A 1 388 ? 6.607 9.484 6.161 1.00 83.62 388 GLU A O 1
ATOM 3013 N N . PRO A 1 389 ? 7.361 7.861 4.791 1.00 84.25 389 PRO A N 1
ATOM 3014 C CA . PRO A 1 389 ? 6.123 7.090 4.872 1.00 84.25 389 PRO A CA 1
ATOM 3015 C C . PRO A 1 389 ? 5.689 6.775 6.308 1.00 84.25 389 PRO A C 1
ATOM 3017 O O . PRO A 1 389 ? 4.531 6.991 6.661 1.00 84.25 389 PRO A O 1
ATOM 3020 N N . MET A 1 390 ? 6.615 6.390 7.192 1.00 86.56 390 MET A N 1
ATOM 3021 C CA . MET A 1 390 ? 6.280 6.140 8.602 1.00 86.56 390 MET A CA 1
ATOM 3022 C C . MET A 1 390 ? 5.866 7.409 9.352 1.00 86.56 390 MET A C 1
ATOM 3024 O O . MET A 1 390 ? 5.016 7.346 10.242 1.00 86.56 390 MET A O 1
ATOM 3028 N N . ARG A 1 391 ? 6.416 8.572 8.985 1.00 89.88 391 ARG A N 1
ATOM 3029 C CA . ARG A 1 391 ? 6.010 9.850 9.586 1.00 89.88 391 ARG A CA 1
ATOM 3030 C C . ARG A 1 391 ? 4.559 10.177 9.236 1.00 89.88 391 ARG A C 1
ATOM 3032 O O . ARG A 1 391 ? 3.810 10.563 10.131 1.00 89.88 391 ARG A O 1
ATOM 3039 N N . THR A 1 392 ? 4.142 9.956 7.985 1.00 89.56 392 THR A N 1
ATOM 3040 C CA . THR A 1 392 ? 2.745 10.171 7.540 1.00 89.56 392 THR A CA 1
ATOM 3041 C C . THR A 1 392 ? 1.746 9.233 8.231 1.00 89.56 392 THR A C 1
ATOM 3043 O O . THR A 1 392 ? 0.631 9.629 8.583 1.00 89.56 392 THR A O 1
ATOM 3046 N N . VAL A 1 393 ? 2.164 8.001 8.523 1.00 90.62 393 VAL A N 1
ATOM 3047 C CA . VAL A 1 393 ? 1.384 7.038 9.317 1.00 90.62 393 VAL A CA 1
ATOM 3048 C C . VAL A 1 393 ? 1.236 7.519 10.751 1.00 90.62 393 VAL A C 1
ATOM 3050 O O . VAL A 1 393 ? 0.124 7.541 11.277 1.00 90.62 393 VAL A O 1
ATOM 3053 N N . GLY A 1 394 ? 2.333 7.981 11.357 1.00 92.19 394 GLY A N 1
ATOM 3054 C CA . GLY A 1 394 ? 2.313 8.608 12.672 1.00 92.19 394 GLY A CA 1
ATOM 3055 C C . GLY A 1 394 ? 1.307 9.755 12.724 1.00 92.19 394 GLY A C 1
ATOM 3056 O O . GLY A 1 394 ? 0.399 9.739 13.547 1.00 92.19 394 GLY A O 1
ATOM 3057 N N . THR A 1 395 ? 1.386 10.722 11.805 1.00 91.38 395 THR A N 1
ATOM 3058 C CA . THR A 1 395 ? 0.458 11.866 11.802 1.00 91.38 395 THR A CA 1
ATOM 3059 C C . THR A 1 395 ? -1.003 11.450 11.662 1.00 91.38 395 THR A C 1
ATOM 3061 O O . THR A 1 395 ? -1.858 11.996 12.360 1.00 91.38 395 THR A O 1
ATOM 3064 N N . THR A 1 396 ? -1.278 10.461 10.813 1.00 93.00 396 THR A N 1
ATOM 3065 C CA . THR A 1 396 ? -2.632 9.935 10.605 1.00 93.00 396 THR A CA 1
ATOM 3066 C C . THR A 1 396 ? -3.154 9.203 11.843 1.00 93.00 396 THR A C 1
ATOM 3068 O O . THR A 1 396 ? -4.312 9.385 12.210 1.00 93.00 396 THR A O 1
ATOM 3071 N N . LEU A 1 397 ? -2.307 8.444 12.547 1.00 93.19 397 LEU A N 1
ATOM 3072 C CA . LEU A 1 397 ? -2.666 7.783 13.807 1.00 93.19 397 LEU A CA 1
ATOM 3073 C C . LEU A 1 397 ? -2.990 8.780 14.915 1.00 93.19 397 LEU A C 1
ATOM 3075 O O . LEU A 1 397 ? -3.999 8.610 15.593 1.00 93.19 397 LEU A O 1
ATOM 3079 N N . LEU A 1 398 ? -2.178 9.827 15.099 1.00 94.38 398 LEU A N 1
ATOM 3080 C CA . LEU A 1 398 ? -2.452 10.844 16.123 1.00 94.38 398 LEU A CA 1
ATOM 3081 C C . LEU A 1 398 ? -3.815 11.495 15.897 1.00 94.38 398 LEU A C 1
ATOM 3083 O O . LEU A 1 398 ? -4.612 11.618 16.829 1.00 94.38 398 LEU A O 1
ATOM 3087 N N . LEU A 1 399 ? -4.074 11.887 14.649 1.00 94.75 399 LEU A N 1
ATOM 3088 C CA . LEU A 1 399 ? -5.346 12.462 14.242 1.00 94.75 399 LEU A CA 1
ATOM 3089 C C . LEU A 1 399 ? -6.490 11.462 14.467 1.00 94.75 399 LEU A C 1
ATOM 3091 O O . LEU A 1 399 ? -7.496 11.799 15.089 1.00 94.75 399 LEU A O 1
ATOM 3095 N N . GLY A 1 400 ? -6.299 10.217 14.034 1.00 94.81 400 GLY A N 1
ATOM 3096 C CA . GLY A 1 400 ? -7.278 9.148 14.157 1.00 94.81 400 GLY A CA 1
ATOM 3097 C C . GLY A 1 400 ? -7.647 8.813 15.594 1.00 94.81 400 GLY A C 1
ATOM 3098 O O . GLY A 1 400 ? -8.831 8.706 15.908 1.00 94.81 400 GLY A O 1
ATOM 3099 N N . ILE A 1 401 ? -6.670 8.700 16.494 1.00 95.56 401 ILE A N 1
ATOM 3100 C CA . ILE A 1 401 ? -6.910 8.411 17.914 1.00 95.56 401 ILE A CA 1
ATOM 3101 C C . ILE A 1 401 ? -7.671 9.568 18.566 1.00 95.56 401 ILE A C 1
ATOM 3103 O O . ILE A 1 401 ? -8.649 9.330 19.277 1.00 95.56 401 ILE A O 1
ATOM 3107 N N . ALA A 1 402 ? -7.274 10.814 18.288 1.00 95.75 402 ALA A N 1
ATOM 3108 C CA . ALA A 1 402 ? -7.944 11.995 18.824 1.00 95.75 402 ALA A CA 1
ATOM 3109 C C . ALA A 1 402 ? -9.409 12.078 18.365 1.00 95.75 402 ALA A C 1
ATOM 3111 O O . ALA A 1 402 ? -10.310 12.244 19.189 1.00 95.75 402 ALA A O 1
ATOM 3112 N N . ILE A 1 403 ? -9.666 11.898 17.066 1.00 96.06 403 ILE A N 1
ATOM 3113 C CA . ILE A 1 403 ? -11.026 11.912 16.512 1.00 96.06 403 ILE A CA 1
ATOM 3114 C C . ILE A 1 403 ? -11.838 10.740 17.061 1.00 96.06 403 ILE A C 1
ATOM 3116 O O . ILE A 1 403 ? -12.986 10.924 17.454 1.00 96.06 403 ILE A O 1
ATOM 3120 N N . THR A 1 404 ? -11.256 9.544 17.141 1.00 95.12 404 THR A N 1
ATOM 3121 C CA . THR A 1 404 ? -11.945 8.351 17.655 1.00 95.12 404 THR A CA 1
ATOM 3122 C C . THR A 1 404 ? -12.351 8.519 19.115 1.00 95.12 404 THR A C 1
ATOM 3124 O O . THR A 1 404 ? -13.472 8.160 19.477 1.00 95.12 404 THR A O 1
ATOM 3127 N N . PHE A 1 405 ? -11.495 9.119 19.946 1.00 95.44 405 PHE A N 1
ATOM 3128 C CA . PHE A 1 405 ? -11.837 9.470 21.323 1.00 95.44 405 PHE A CA 1
ATOM 3129 C C . PHE A 1 405 ? -13.037 10.429 21.379 1.00 95.44 405 PHE A C 1
ATOM 3131 O O . PHE A 1 405 ? -14.027 10.139 22.055 1.00 95.44 405 PHE A O 1
ATOM 3138 N N . VAL A 1 406 ? -12.988 11.536 20.628 1.00 95.69 406 VAL A N 1
ATOM 3139 C CA . VAL A 1 406 ? -14.065 12.542 20.606 1.00 95.69 406 VAL A CA 1
ATOM 3140 C C . VAL A 1 406 ? -15.379 11.933 20.109 1.00 95.69 406 VAL A C 1
ATOM 3142 O O . VAL A 1 406 ? -16.419 12.097 20.749 1.00 95.69 406 VAL A O 1
ATOM 3145 N N . MET A 1 407 ? -15.335 11.177 19.010 1.00 95.38 407 MET A N 1
ATOM 3146 C CA . MET A 1 407 ? -16.510 10.515 18.442 1.00 95.38 407 MET A CA 1
ATOM 3147 C C . MET A 1 407 ? -17.103 9.488 19.403 1.00 95.38 407 MET A C 1
ATOM 3149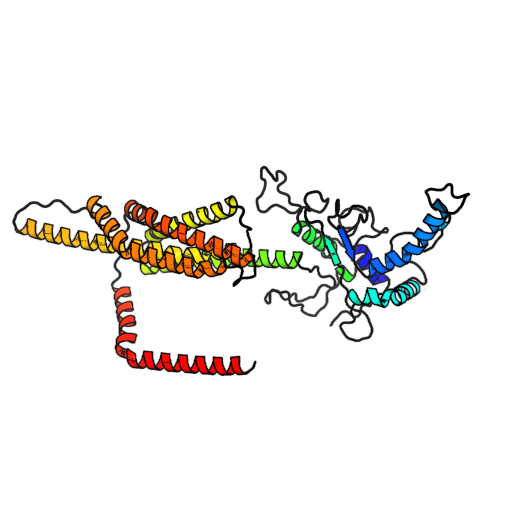 O O . MET A 1 407 ? -18.321 9.440 19.560 1.00 95.38 407 MET A O 1
ATOM 3153 N N . SER A 1 408 ? -16.268 8.706 20.091 1.00 94.44 408 SER A N 1
ATOM 3154 C CA . SER A 1 408 ? -16.738 7.733 21.081 1.00 94.44 408 SER A CA 1
ATOM 3155 C C . SER A 1 408 ? -17.414 8.426 22.262 1.00 94.44 408 SER A C 1
ATOM 3157 O O . SER A 1 408 ? -18.492 8.015 22.679 1.00 94.44 408 SER A O 1
ATOM 3159 N N . MET A 1 409 ? -16.841 9.522 22.760 1.00 93.94 409 MET A N 1
ATOM 3160 C CA . MET A 1 409 ? -17.383 10.244 23.911 1.00 93.94 409 MET A CA 1
ATOM 3161 C C . MET A 1 409 ? -18.755 10.877 23.640 1.00 93.94 409 MET A C 1
ATOM 3163 O O . MET A 1 409 ? -19.595 10.951 24.536 1.00 93.94 409 MET A O 1
ATOM 3167 N N . ILE A 1 410 ? -18.994 11.317 22.403 1.00 94.88 410 ILE A N 1
ATOM 3168 C CA . ILE A 1 410 ? -20.245 11.969 22.002 1.00 94.88 410 ILE A CA 1
ATOM 3169 C C . ILE A 1 410 ? -21.286 10.938 21.556 1.00 94.88 410 ILE A C 1
ATOM 3171 O O . ILE A 1 410 ? -22.440 10.978 21.987 1.00 94.88 410 ILE A O 1
ATOM 3175 N N . LEU A 1 411 ? -20.895 10.013 20.680 1.00 95.38 411 LEU A N 1
ATOM 3176 C CA . LEU A 1 411 ? -21.843 9.160 19.974 1.00 95.38 411 LEU A CA 1
ATOM 3177 C C . LEU A 1 411 ? -22.257 7.935 20.797 1.00 95.38 411 LEU A C 1
ATOM 3179 O O . LEU A 1 411 ? -23.406 7.508 20.699 1.00 95.38 411 LEU A O 1
ATOM 3183 N N . VAL A 1 412 ? -21.382 7.395 21.652 1.00 95.06 412 VAL A N 1
ATOM 3184 C CA . VAL A 1 412 ? -21.707 6.206 22.460 1.00 95.06 412 VAL A CA 1
ATOM 3185 C C . VAL A 1 412 ? -22.870 6.466 23.424 1.00 95.06 412 VAL A C 1
ATOM 3187 O O . VAL A 1 412 ? -23.830 5.697 23.371 1.00 95.06 412 VAL A O 1
ATOM 3190 N N . PRO A 1 413 ? -22.887 7.537 24.249 1.00 93.69 413 PRO A N 1
ATOM 3191 C CA . PRO A 1 413 ? -24.032 7.810 25.122 1.00 93.69 413 PRO A CA 1
ATOM 3192 C C . PRO A 1 413 ? -25.346 7.972 24.345 1.00 93.69 413 PRO A C 1
ATOM 3194 O O . PRO A 1 413 ? -26.384 7.459 24.768 1.00 93.69 413 PRO A O 1
ATOM 3197 N N . ALA A 1 414 ? -25.292 8.634 23.184 1.00 93.69 414 ALA A N 1
ATOM 3198 C CA . ALA A 1 414 ? -26.450 8.834 22.320 1.00 93.69 414 ALA A CA 1
ATOM 3199 C C . ALA A 1 414 ? -26.976 7.507 21.745 1.00 93.69 414 ALA A C 1
ATOM 3201 O O . ALA A 1 414 ? -28.177 7.239 21.804 1.00 93.69 414 ALA A O 1
ATOM 3202 N N . LEU A 1 415 ? -26.088 6.645 21.240 1.00 94.06 415 LEU A N 1
ATOM 3203 C CA . LEU A 1 415 ? -26.457 5.348 20.665 1.00 94.06 415 LEU A CA 1
ATOM 3204 C C . LEU A 1 415 ? -26.943 4.354 21.720 1.00 94.06 415 LEU A C 1
ATOM 3206 O O . LEU A 1 415 ? -27.892 3.613 21.463 1.00 94.06 415 LEU A O 1
ATOM 3210 N N . VAL A 1 416 ? -26.340 4.355 22.911 1.00 93.00 416 VAL A N 1
ATOM 3211 C CA . VAL A 1 416 ? -26.789 3.535 24.045 1.00 93.00 416 VAL A CA 1
ATOM 3212 C C . VAL A 1 416 ? -28.244 3.855 24.398 1.00 93.00 416 VAL A C 1
ATOM 3214 O O . VAL A 1 416 ? -29.037 2.927 24.592 1.00 93.00 416 VAL A O 1
ATOM 3217 N N . GLN A 1 417 ? -28.603 5.144 24.434 1.00 90.62 417 GLN A N 1
ATOM 3218 C CA . GLN A 1 417 ? -29.971 5.582 24.712 1.00 90.62 417 GLN A CA 1
ATOM 3219 C C . GLN A 1 417 ? -30.924 5.262 23.559 1.00 90.62 417 GLN A C 1
ATOM 3221 O O . GLN A 1 417 ? -31.995 4.693 23.774 1.00 90.62 417 GLN A O 1
ATOM 3226 N N . LEU A 1 418 ? -30.529 5.588 22.326 1.00 92.50 418 LEU A N 1
ATOM 3227 C CA . LEU A 1 418 ? -31.367 5.402 21.142 1.00 92.50 418 LEU A CA 1
ATOM 3228 C C . LEU A 1 418 ? -31.720 3.927 20.914 1.00 92.50 418 LEU A C 1
ATOM 3230 O O . LEU A 1 418 ? -32.866 3.591 20.620 1.00 92.50 418 LEU A O 1
ATOM 3234 N N . LEU A 1 419 ? -30.746 3.030 21.077 1.00 91.56 419 LEU A N 1
ATOM 3235 C CA . LEU A 1 419 ? -30.924 1.600 20.825 1.00 91.56 419 LEU A CA 1
ATOM 3236 C C . LEU A 1 419 ? -31.481 0.839 22.029 1.00 91.56 419 LEU A C 1
ATOM 3238 O O . LEU A 1 419 ? -31.704 -0.376 21.931 1.00 91.56 419 LEU A O 1
ATOM 3242 N N . ARG A 1 420 ? -31.718 1.528 23.152 1.00 89.88 420 ARG A N 1
ATOM 3243 C CA . ARG A 1 420 ? -32.128 0.932 24.426 1.00 89.88 420 ARG A CA 1
ATOM 3244 C C . ARG A 1 420 ? -31.276 -0.295 24.760 1.00 89.88 420 ARG A C 1
ATOM 3246 O O . ARG A 1 420 ? -31.763 -1.432 24.819 1.00 89.88 420 ARG A O 1
ATOM 3253 N N . TYR A 1 421 ? -29.966 -0.078 24.833 1.00 89.00 421 TYR A N 1
ATOM 3254 C CA . TYR A 1 421 ? -28.987 -1.133 25.068 1.00 89.00 421 TYR A CA 1
ATOM 3255 C C . TYR A 1 421 ? -29.080 -1.723 26.478 1.00 89.00 421 TYR A C 1
ATOM 3257 O O . TYR A 1 421 ? -29.061 -0.997 27.461 1.00 89.00 421 TYR A O 1
ATOM 3265 N N . ARG A 1 422 ? -29.120 -3.053 26.582 1.00 83.75 422 ARG A N 1
ATOM 3266 C CA . ARG A 1 422 ? -29.045 -3.744 27.870 1.00 83.75 422 ARG A CA 1
ATOM 3267 C C . ARG A 1 422 ? -28.037 -4.871 27.791 1.00 83.75 422 ARG A C 1
ATOM 3269 O O . ARG A 1 422 ? -28.085 -5.660 26.836 1.00 83.75 422 ARG A O 1
ATOM 3276 N N . LYS A 1 423 ? -27.154 -4.967 28.783 1.00 81.00 423 LYS A N 1
ATOM 3277 C CA . LYS A 1 423 ? -26.213 -6.090 28.870 1.00 81.00 423 LYS A CA 1
ATOM 3278 C C . LYS A 1 423 ? -26.964 -7.341 29.326 1.00 81.00 423 LYS A C 1
ATOM 3280 O O . LYS A 1 423 ? -27.715 -7.304 30.298 1.00 81.00 423 LYS A O 1
ATOM 3285 N N . SER A 1 424 ? -26.782 -8.455 28.616 1.00 76.69 424 SER A N 1
ATOM 3286 C CA . SER A 1 424 ? -27.351 -9.742 29.029 1.00 76.69 424 SER A CA 1
ATOM 3287 C C . SER A 1 424 ? -26.405 -10.420 30.032 1.00 76.69 424 SER A C 1
ATOM 3289 O O . SER A 1 424 ? -25.250 -10.662 29.679 1.00 76.69 424 SER A O 1
ATOM 3291 N N . PRO A 1 425 ? -26.831 -10.717 31.276 1.00 70.12 425 PRO A N 1
ATOM 3292 C CA . PRO A 1 425 ? -25.967 -11.369 32.260 1.00 70.12 425 PRO A CA 1
ATOM 3293 C C . PRO A 1 425 ? -25.724 -12.839 31.890 1.00 70.12 425 PRO A C 1
ATOM 3295 O O . PRO A 1 425 ? -26.653 -13.547 31.490 1.00 70.12 425 PRO A O 1
ATOM 3298 N N . SER A 1 426 ? -24.493 -13.337 32.057 1.00 70.19 426 SER A N 1
ATOM 3299 C CA . SER A 1 426 ? -24.159 -14.729 31.729 1.00 70.19 426 SER A CA 1
ATOM 3300 C C . SER A 1 426 ? -23.411 -15.445 32.860 1.00 70.19 426 SER A C 1
ATOM 3302 O O . SER A 1 426 ? -22.190 -15.547 32.903 1.00 70.19 426 SER A O 1
ATOM 3304 N N . LYS A 1 427 ? -24.189 -16.089 33.737 1.00 72.12 427 LYS A N 1
ATOM 3305 C CA . LYS A 1 427 ? -23.680 -16.823 34.911 1.00 72.12 427 LYS A CA 1
ATOM 3306 C C . LYS A 1 427 ? -22.662 -17.933 34.600 1.00 72.12 427 LYS A C 1
ATOM 3308 O O . LYS A 1 427 ? -22.037 -18.445 35.525 1.00 72.12 427 LYS A O 1
ATOM 3313 N N . ALA A 1 428 ? -22.575 -18.400 33.353 1.00 75.75 428 ALA A N 1
ATOM 3314 C CA . ALA A 1 428 ? -21.619 -19.427 32.933 1.00 75.75 428 ALA A CA 1
ATOM 3315 C C . ALA A 1 428 ? -20.239 -18.835 32.604 1.00 75.75 428 ALA A C 1
ATOM 3317 O O . ALA A 1 428 ? -19.229 -19.414 32.995 1.00 75.75 428 ALA A O 1
ATOM 3318 N N . PHE A 1 429 ? -20.201 -17.683 31.929 1.00 75.94 429 PHE A N 1
ATOM 3319 C CA . PHE A 1 429 ? -18.962 -16.979 31.600 1.00 75.94 429 PHE A CA 1
ATOM 3320 C C . PHE A 1 429 ? -18.348 -16.349 32.848 1.00 75.94 429 PHE A C 1
ATOM 3322 O O . PHE A 1 429 ? -17.152 -16.499 33.072 1.00 75.94 429 PHE A O 1
ATOM 3329 N N . ASP A 1 430 ? -19.180 -15.755 33.710 1.00 80.12 430 ASP A N 1
ATOM 3330 C CA . ASP A 1 430 ? -18.734 -15.176 34.983 1.00 80.12 430 ASP A CA 1
ATOM 3331 C C . ASP A 1 430 ? -18.041 -16.243 35.853 1.00 80.12 430 ASP A C 1
ATOM 3333 O O . ASP A 1 430 ? -16.930 -16.038 36.334 1.00 80.12 430 ASP A O 1
ATOM 3337 N N . ARG A 1 431 ? -18.631 -17.448 35.945 1.00 82.75 431 ARG A N 1
ATOM 3338 C CA . ARG A 1 431 ? -18.033 -18.601 36.646 1.00 82.75 431 ARG A CA 1
ATOM 3339 C C . ARG A 1 431 ? -16.738 -19.111 36.011 1.00 82.75 431 ARG A C 1
ATOM 3341 O O . ARG A 1 431 ? -15.878 -19.632 36.719 1.00 82.75 431 ARG A O 1
ATOM 3348 N N . LEU A 1 432 ? -16.611 -19.043 34.684 1.00 84.38 432 LEU A N 1
ATOM 3349 C CA . LEU A 1 432 ? -15.380 -19.425 33.989 1.00 84.38 432 LEU A CA 1
ATOM 3350 C C . LEU A 1 432 ? -14.255 -18.436 34.322 1.00 84.38 432 LEU A C 1
ATOM 3352 O O . LEU A 1 432 ? -13.162 -18.866 34.682 1.00 84.38 432 LEU A O 1
ATOM 3356 N N . TRP A 1 433 ? -14.534 -17.133 34.248 1.00 82.81 433 TRP A N 1
ATOM 3357 C CA . TRP A 1 433 ? -13.569 -16.080 34.568 1.00 82.81 433 TRP A CA 1
ATOM 3358 C C . TRP A 1 433 ? -13.140 -16.089 36.025 1.00 82.81 433 TRP A C 1
ATOM 3360 O O . TRP A 1 433 ? -11.954 -15.932 36.299 1.00 82.81 433 TRP A O 1
ATOM 3370 N N . GLU A 1 434 ? -14.068 -16.336 36.946 1.00 86.06 434 GLU A N 1
ATOM 3371 C CA . GLU A 1 434 ? -13.757 -16.488 38.366 1.00 86.06 434 GLU A CA 1
ATOM 3372 C C . GLU A 1 434 ? -12.754 -17.631 38.585 1.00 86.06 434 GLU A C 1
ATOM 3374 O O . GLU A 1 434 ? -11.705 -17.432 39.196 1.00 86.06 434 GLU A O 1
ATOM 3379 N N . LYS A 1 435 ? -12.986 -18.800 37.967 1.00 87.25 435 LYS A N 1
ATOM 3380 C CA . LYS A 1 435 ? -12.039 -19.927 38.019 1.00 87.25 435 LYS A CA 1
ATOM 3381 C C . LYS A 1 435 ? -10.681 -19.604 37.404 1.00 87.25 435 LYS A C 1
ATOM 3383 O O . LYS A 1 435 ? -9.669 -20.037 37.945 1.00 87.25 435 LYS A O 1
ATOM 3388 N N . ILE A 1 436 ? -10.646 -18.886 36.280 1.00 87.56 436 ILE A N 1
ATOM 3389 C CA . ILE A 1 436 ? -9.387 -18.475 35.641 1.00 87.56 436 ILE A CA 1
ATOM 3390 C C . ILE A 1 436 ? -8.628 -17.502 36.550 1.00 87.56 436 ILE A C 1
ATOM 3392 O O . ILE A 1 436 ? -7.423 -17.660 36.724 1.00 87.56 436 ILE A O 1
ATOM 3396 N N . GLY A 1 437 ? -9.322 -16.542 37.168 1.00 85.12 437 GLY A N 1
ATOM 3397 C CA . GLY A 1 437 ? -8.740 -15.559 38.085 1.00 85.12 437 GLY A CA 1
ATOM 3398 C C . GLY A 1 437 ? -8.229 -16.162 39.396 1.00 85.12 437 GLY A C 1
ATOM 3399 O O . GLY A 1 437 ? -7.237 -15.689 39.946 1.00 85.12 437 GLY A O 1
ATOM 3400 N N . GLU A 1 438 ? -8.832 -17.252 39.875 1.00 89.06 438 GLU A N 1
ATOM 3401 C CA . GLU A 1 438 ? -8.340 -17.970 41.054 1.00 89.06 438 GLU A CA 1
ATOM 3402 C C . GLU A 1 438 ? -6.970 -18.630 40.837 1.00 89.06 438 GLU A C 1
ATOM 3404 O O . GLU A 1 438 ? -6.222 -18.789 41.802 1.00 89.06 438 GLU A O 1
ATOM 3409 N N . ILE A 1 439 ? -6.620 -19.015 39.603 1.00 87.88 439 ILE A N 1
ATOM 3410 C CA . ILE A 1 439 ? -5.355 -19.703 39.291 1.00 87.88 439 ILE A CA 1
ATOM 3411 C C . ILE A 1 439 ? -4.136 -18.852 39.686 1.00 87.88 439 ILE A C 1
ATOM 3413 O O . ILE A 1 439 ? -3.335 -19.335 40.492 1.00 87.88 439 ILE A O 1
ATOM 3417 N N . PRO A 1 440 ? -3.964 -17.609 39.186 1.00 86.25 440 PRO A N 1
ATOM 3418 C CA . PRO A 1 440 ? -2.817 -16.788 39.554 1.00 86.25 440 PRO A CA 1
ATOM 3419 C C . PRO A 1 440 ? -2.831 -16.378 41.027 1.00 86.25 440 PRO A C 1
ATOM 3421 O O . PRO A 1 440 ? -1.759 -16.244 41.601 1.00 86.25 440 PRO A O 1
ATOM 3424 N N . VAL A 1 441 ? -4.003 -16.235 41.658 1.00 88.50 441 VAL A N 1
ATOM 3425 C CA . VAL A 1 441 ? -4.116 -15.857 43.080 1.00 88.50 441 VAL A CA 1
ATOM 3426 C C . VAL A 1 441 ? -3.752 -17.016 44.015 1.00 88.50 441 VAL A C 1
ATOM 3428 O O . VAL A 1 441 ? -3.100 -16.806 45.035 1.00 88.50 441 VAL A O 1
ATOM 3431 N N . LYS A 1 442 ? -4.152 -18.251 43.688 1.00 90.19 442 LYS A N 1
ATOM 3432 C CA . LYS A 1 442 ? -3.820 -19.446 44.485 1.00 90.19 442 LYS A CA 1
ATOM 3433 C C . LYS A 1 442 ? -2.380 -19.901 44.264 1.00 90.19 442 LYS A C 1
ATOM 3435 O O . LYS A 1 442 ? -1.743 -20.382 45.196 1.00 90.19 442 LYS A O 1
ATOM 3440 N N . ASN A 1 443 ? -1.862 -19.719 43.051 1.00 92.06 443 ASN A N 1
ATOM 3441 C CA . ASN A 1 443 ? -0.538 -20.185 42.648 1.00 92.06 443 ASN A CA 1
ATOM 3442 C C . ASN A 1 443 ? 0.452 -19.032 42.402 1.00 92.06 443 ASN A C 1
ATOM 3444 O O . ASN A 1 443 ? 1.349 -19.171 41.572 1.00 92.06 443 ASN A O 1
ATOM 3448 N N . THR A 1 444 ? 0.336 -17.911 43.126 1.00 90.88 444 THR A N 1
ATOM 3449 C CA . THR A 1 444 ? 1.157 -16.703 42.908 1.00 90.88 444 THR A CA 1
ATOM 3450 C C . THR A 1 444 ? 2.654 -17.000 42.884 1.00 90.88 444 THR A C 1
ATOM 3452 O O . THR A 1 444 ? 3.359 -16.531 41.998 1.00 90.88 444 THR A O 1
ATOM 3455 N N . VAL A 1 445 ? 3.147 -17.826 43.815 1.00 92.50 445 VAL A N 1
ATOM 3456 C CA . VAL A 1 445 ? 4.575 -18.189 43.899 1.00 92.50 445 VAL A CA 1
ATOM 3457 C C . VAL A 1 445 ? 5.032 -18.962 42.661 1.00 92.50 445 VAL A C 1
ATOM 3459 O O . VAL A 1 445 ? 6.105 -18.689 42.132 1.00 92.50 445 VAL A O 1
ATOM 3462 N N . LEU A 1 446 ? 4.209 -19.894 42.169 1.00 91.31 446 LEU A N 1
ATOM 3463 C CA . LEU A 1 446 ? 4.501 -20.661 40.958 1.00 91.31 446 LEU A CA 1
ATOM 3464 C C . LEU A 1 446 ? 4.533 -19.745 39.730 1.00 91.31 446 LEU A C 1
ATOM 3466 O O . LEU A 1 446 ? 5.456 -19.839 38.930 1.00 91.31 446 LEU A O 1
ATOM 3470 N N . VAL A 1 447 ? 3.556 -18.841 39.602 1.00 90.88 447 VAL A N 1
ATOM 3471 C CA . VAL A 1 447 ? 3.496 -17.873 38.495 1.00 90.88 447 VAL A CA 1
ATOM 3472 C C . VAL A 1 447 ? 4.729 -16.972 38.503 1.00 90.88 447 VAL A C 1
ATOM 3474 O O . VAL A 1 447 ? 5.357 -16.780 37.462 1.00 90.88 447 VAL A O 1
ATOM 3477 N N . LEU A 1 448 ? 5.119 -16.466 39.674 1.00 92.69 448 LEU A N 1
ATOM 3478 C CA . LEU A 1 448 ? 6.284 -15.597 39.826 1.00 92.69 448 LEU A CA 1
ATOM 3479 C C . LEU A 1 448 ? 7.578 -16.355 39.495 1.00 92.69 448 LEU A C 1
ATOM 3481 O O . LEU A 1 448 ? 8.408 -15.843 38.751 1.00 92.69 448 LEU A O 1
ATOM 3485 N N . LEU A 1 449 ? 7.710 -17.605 39.948 1.00 95.25 449 LEU A N 1
ATOM 3486 C CA . LEU A 1 449 ? 8.854 -18.462 39.632 1.00 95.25 449 LEU A CA 1
ATOM 3487 C C . LEU A 1 449 ? 8.954 -18.742 38.129 1.00 95.25 449 LEU A C 1
ATOM 3489 O O . LEU A 1 449 ? 10.022 -18.557 37.553 1.00 95.25 449 LEU A O 1
ATOM 3493 N N . VAL A 1 450 ? 7.853 -19.126 37.477 1.00 94.69 450 VAL A N 1
ATOM 3494 C CA . VAL A 1 450 ? 7.817 -19.355 36.021 1.00 94.69 450 VAL A CA 1
ATOM 3495 C C . VAL A 1 450 ? 8.184 -18.081 35.264 1.00 94.69 450 VAL A C 1
ATOM 3497 O O . VAL A 1 450 ? 8.989 -18.131 34.339 1.00 94.69 450 VAL A O 1
ATOM 3500 N N . THR A 1 451 ? 7.649 -16.933 35.684 1.00 92.75 451 THR A N 1
ATOM 3501 C CA . THR A 1 451 ? 7.950 -15.637 35.058 1.00 92.75 451 THR A CA 1
ATOM 3502 C C . THR A 1 451 ? 9.430 -15.294 35.193 1.00 92.75 451 THR A C 1
ATOM 3504 O O . THR A 1 451 ? 10.055 -14.900 34.213 1.00 92.75 451 THR A O 1
ATOM 3507 N N . VAL A 1 452 ? 10.019 -15.495 36.375 1.00 96.38 452 VAL A N 1
ATOM 3508 C CA . VAL A 1 452 ? 11.449 -15.257 36.613 1.00 96.38 452 VAL A CA 1
ATOM 3509 C C . VAL A 1 452 ? 12.304 -16.199 35.772 1.00 96.38 452 VAL A C 1
ATOM 3511 O O . VAL A 1 452 ? 13.230 -15.734 35.119 1.00 96.38 452 VAL A O 1
ATOM 3514 N N . VAL A 1 453 ? 11.977 -17.494 35.724 1.00 96.62 453 VAL A N 1
ATOM 3515 C CA . VAL A 1 453 ? 12.710 -18.475 34.907 1.00 96.62 453 VAL A CA 1
ATOM 3516 C C . VAL A 1 453 ? 12.657 -18.105 33.426 1.00 96.62 453 VAL A C 1
ATOM 3518 O O . VAL A 1 453 ? 13.698 -18.078 32.779 1.00 96.62 453 VAL A O 1
ATOM 3521 N N . LEU A 1 454 ? 11.479 -17.760 32.898 1.00 95.94 454 LEU A N 1
ATOM 3522 C CA . LEU A 1 454 ? 11.328 -17.322 31.508 1.00 95.94 454 LEU A CA 1
ATOM 3523 C C . LEU A 1 454 ? 12.083 -16.021 31.226 1.00 95.94 454 LEU A C 1
ATOM 3525 O O . LEU A 1 454 ? 12.692 -15.889 30.171 1.00 95.94 454 LEU A O 1
ATOM 3529 N N . THR A 1 455 ? 12.078 -15.077 32.168 1.00 95.19 455 THR A N 1
ATOM 3530 C CA . THR A 1 455 ? 12.792 -13.800 32.021 1.00 95.19 455 THR A CA 1
ATOM 3531 C C . THR A 1 455 ? 14.306 -14.011 32.026 1.00 95.19 455 THR A C 1
ATOM 3533 O O . THR A 1 455 ? 15.001 -13.445 31.189 1.00 95.19 455 THR A O 1
ATOM 3536 N N . VAL A 1 456 ? 14.826 -14.860 32.920 1.00 95.56 456 VAL A N 1
ATOM 3537 C CA . VAL A 1 456 ? 16.252 -15.224 32.969 1.00 95.56 456 VAL A CA 1
ATOM 3538 C C . VAL A 1 456 ? 16.660 -15.975 31.704 1.00 95.56 456 VAL A C 1
ATOM 3540 O O . VAL A 1 456 ? 17.692 -15.661 31.122 1.00 95.56 456 VAL A O 1
ATOM 3543 N N . TRP A 1 457 ? 15.835 -16.917 31.244 1.00 95.62 457 TRP A N 1
ATOM 3544 C CA . TRP A 1 457 ? 16.087 -17.670 30.016 1.00 95.62 457 TRP A CA 1
ATOM 3545 C C . TRP A 1 457 ? 16.054 -16.783 28.763 1.00 95.62 457 TRP A C 1
ATOM 3547 O O . TRP A 1 457 ? 16.917 -16.892 27.895 1.00 95.62 457 TRP A O 1
ATOM 3557 N N . GLY A 1 458 ? 15.108 -15.845 28.687 1.00 92.50 458 GLY A N 1
ATOM 3558 C CA . GLY A 1 458 ? 15.092 -14.826 27.638 1.00 92.50 458 GLY A CA 1
ATOM 3559 C C . GLY A 1 458 ? 16.328 -13.925 27.694 1.00 92.50 458 GLY A C 1
ATOM 3560 O O . GLY A 1 458 ? 16.911 -13.620 26.658 1.00 92.50 458 GLY A O 1
ATOM 3561 N N . GLY A 1 459 ? 16.771 -13.559 28.900 1.00 93.06 459 GLY A N 1
ATOM 3562 C CA . GLY A 1 459 ? 18.005 -12.807 29.118 1.00 93.06 459 GLY A CA 1
ATOM 3563 C C . GLY A 1 459 ? 19.254 -13.543 28.627 1.00 93.06 459 GLY A C 1
ATOM 3564 O O . GLY A 1 459 ? 20.074 -12.931 27.952 1.00 93.06 459 GLY A O 1
ATOM 3565 N N . SER A 1 460 ? 19.375 -14.850 28.889 1.00 89.81 460 SER A N 1
ATOM 3566 C CA . SER A 1 460 ? 20.522 -15.638 28.415 1.00 89.81 460 SER A CA 1
ATOM 3567 C C . SER A 1 460 ? 20.554 -15.768 26.892 1.00 89.81 460 SER A C 1
ATOM 3569 O O . SER A 1 460 ? 21.620 -15.669 26.299 1.00 89.81 460 SER A O 1
ATOM 3571 N N . ILE A 1 461 ? 19.393 -15.930 26.244 1.00 92.38 461 ILE A N 1
ATOM 3572 C CA . ILE A 1 461 ? 19.306 -15.942 24.772 1.00 92.38 461 ILE A CA 1
ATOM 3573 C C . ILE A 1 461 ? 19.720 -14.581 24.201 1.00 92.38 461 ILE A C 1
ATOM 3575 O O . ILE A 1 461 ? 20.448 -14.514 23.214 1.00 92.38 461 ILE A O 1
ATOM 3579 N N . LEU A 1 462 ? 19.276 -13.489 24.829 1.00 87.75 462 LEU A N 1
ATOM 3580 C CA . LEU A 1 462 ? 19.636 -12.139 24.405 1.00 87.75 462 LEU A CA 1
ATOM 3581 C C . LEU A 1 462 ? 21.149 -11.888 24.531 1.00 87.75 462 LEU A C 1
ATOM 3583 O O . LEU A 1 462 ? 21.734 -11.276 23.642 1.00 87.75 462 LEU A O 1
ATOM 3587 N N . GLU A 1 463 ? 21.781 -12.369 25.604 1.00 85.25 463 GLU A N 1
ATOM 3588 C CA . GLU A 1 463 ? 23.235 -12.295 25.802 1.00 85.25 463 GLU A CA 1
ATOM 3589 C C . GLU A 1 463 ? 24.000 -13.123 24.758 1.00 85.25 463 GLU A C 1
ATOM 3591 O O . GLU A 1 463 ? 24.975 -12.635 24.187 1.00 85.25 463 GLU A O 1
ATOM 3596 N N . GLU A 1 464 ? 23.534 -14.336 24.444 1.00 86.31 464 GLU A N 1
ATOM 3597 C CA . GLU A 1 464 ? 24.129 -15.183 23.402 1.00 86.31 464 GLU A CA 1
ATOM 3598 C C . GLU A 1 464 ? 24.022 -14.577 21.995 1.00 86.31 464 GLU A C 1
ATOM 3600 O O . GLU A 1 464 ? 24.929 -14.765 21.187 1.00 86.31 464 GLU A O 1
ATOM 3605 N N . GLU A 1 465 ? 22.941 -13.859 21.681 1.00 80.75 465 GLU A N 1
ATOM 3606 C CA . GLU A 1 465 ? 22.752 -13.221 20.371 1.00 80.75 465 GLU A CA 1
ATOM 3607 C C . GLU A 1 465 ? 23.478 -11.872 20.260 1.00 80.75 465 GLU A C 1
ATOM 3609 O O . GLU A 1 465 ? 24.128 -11.606 19.250 1.00 80.75 465 GLU A O 1
ATOM 3614 N N . LEU A 1 466 ? 23.451 -11.035 21.304 1.00 72.81 466 LEU A N 1
ATOM 3615 C CA . LEU A 1 466 ? 24.195 -9.766 21.322 1.00 72.81 466 LEU A CA 1
ATOM 3616 C C . LEU A 1 466 ? 25.711 -9.966 21.483 1.00 72.81 466 LEU A C 1
ATOM 3618 O O . LEU A 1 466 ? 26.481 -9.104 21.069 1.00 72.81 466 LEU A O 1
ATOM 3622 N N . GLY A 1 467 ? 26.150 -11.090 22.057 1.00 62.31 467 GLY A N 1
ATOM 3623 C CA . GLY A 1 467 ? 27.562 -11.457 22.204 1.00 62.31 467 GLY A CA 1
ATOM 3624 C C . GLY A 1 467 ? 28.221 -12.028 20.940 1.00 62.31 467 GLY A C 1
ATOM 3625 O O . GLY A 1 467 ? 29.425 -12.274 20.953 1.00 62.31 467 GLY A O 1
ATOM 3626 N N . LYS A 1 468 ? 27.462 -12.243 19.855 1.00 58.59 468 LYS A N 1
ATOM 3627 C CA . LYS A 1 468 ? 27.969 -12.690 18.539 1.00 58.59 468 LYS A CA 1
ATOM 3628 C C . LYS A 1 468 ? 28.310 -11.532 17.582 1.00 58.59 468 LYS A C 1
ATOM 3630 O O . LYS A 1 468 ? 28.608 -11.797 16.417 1.00 58.59 468 LYS A O 1
ATOM 3635 N N . GLY A 1 469 ? 28.241 -10.283 18.054 1.00 48.56 469 GLY A N 1
ATOM 3636 C CA . GLY A 1 469 ? 28.542 -9.060 17.294 1.00 48.56 469 GLY A CA 1
ATOM 3637 C C . GLY A 1 469 ? 29.982 -8.582 17.413 1.00 48.56 469 GLY A C 1
ATOM 3638 O O . GLY A 1 469 ? 30.515 -8.601 18.545 1.00 48.56 469 GLY A O 1
#